Protein AF-0000000086476390 (afdb_homodimer)

Foldseek 3Di:
DDDPPPPPPVPPPPPPPPVPVVCVVVPPDPPVCQLVVLCVVPPPDDPLQDCDDPRPHGDAFPCVVPPCPDLAADADDPRAGEAEEAEDPPDDPLLVVQLVVLQVVCVVVDSYHYDYGRNDFWHEYEDADDDFAFAAGTPTGYGYTHDHPVNCVVGSVSSNVRVNRHRHDDDPVCVVVCVVPDPPVPVVVPPDD/DDDPPPPPPVPPPPPPPPVPVVCPVVPPDPCVCQLVVLCVVPPVDDPQQDCDDPRPHGDAFPCVVPPCPDLAADADDPRAGEAEEAEDPPDDPLLVVQLVVLQVVCVVVDSYHYDYGRNDFWHEYEDADDDFAFAAGTPTGYGYTHDHPVNCVVGSVSSNVRVNRHRHDDDPVCVVVCCVPDPPPPVVVPPDD

Radius of gyration: 22.82 Å; Cα contacts (8 Å, |Δi|>4): 599; chains: 2; bounding box: 50×93×53 Å

Structure (mmCIF, N/CA/C/O backbone):
data_AF-0000000086476390-model_v1
#
loop_
_entity.id
_entity.type
_entity.pdbx_description
1 polymer Metalloendopeptidase
#
loop_
_atom_site.group_PDB
_atom_site.id
_atom_site.type_symbol
_atom_site.label_atom_id
_atom_site.label_alt_id
_atom_site.label_comp_id
_atom_site.label_asym_id
_atom_site.label_entity_id
_atom_site.label_seq_id
_atom_site.pdbx_PDB_ins_code
_atom_site.Cartn_x
_atom_site.Cartn_y
_atom_site.Cartn_z
_atom_site.occupancy
_atom_site.B_iso_or_equiv
_atom_site.auth_seq_id
_atom_site.auth_comp_id
_atom_site.auth_asym_id
_atom_site.auth_atom_id
_atom_site.pdbx_PDB_model_num
ATOM 1 N N . LEU A 1 1 ? 18.969 -47.625 5.781 1 25.28 1 LEU A N 1
ATOM 2 C CA . LEU A 1 1 ? 19.781 -46.406 5.645 1 25.28 1 LEU A CA 1
ATOM 3 C C . LEU A 1 1 ? 19.562 -45.75 4.285 1 25.28 1 LEU A C 1
ATOM 5 O O . LEU A 1 1 ? 20.438 -45.062 3.779 1 25.28 1 LEU A O 1
ATOM 9 N N . GLY A 1 2 ? 18.406 -45.844 3.658 1 29.36 2 GLY A N 1
ATOM 10 C CA . GLY A 1 2 ? 17.922 -45.719 2.295 1 29.36 2 GLY A CA 1
ATOM 11 C C . GLY A 1 2 ? 18.047 -44.281 1.771 1 29.36 2 GLY A C 1
ATOM 12 O O . GLY A 1 2 ? 17.828 -43.312 2.51 1 29.36 2 GLY A O 1
ATOM 13 N N . ALA A 1 3 ? 18.953 -44.062 0.771 1 35.31 3 ALA A N 1
ATOM 14 C CA . ALA A 1 3 ? 19.375 -42.844 0.13 1 35.31 3 ALA A CA 1
ATOM 15 C C . ALA A 1 3 ? 18.188 -42.062 -0.406 1 35.31 3 ALA A C 1
ATOM 17 O O . ALA A 1 3 ? 17.328 -42.625 -1.096 1 35.31 3 ALA A O 1
ATOM 18 N N . PRO A 1 4 ? 17.734 -40.969 0.245 1 30.58 4 PRO A N 1
ATOM 19 C CA . PRO A 1 4 ? 16.516 -40.25 -0.177 1 30.58 4 PRO A CA 1
ATOM 20 C C . PRO A 1 4 ? 16.562 -39.812 -1.634 1 30.58 4 PRO A C 1
ATOM 22 O O . PRO A 1 4 ? 17.656 -39.594 -2.18 1 30.58 4 PRO A O 1
ATOM 25 N N . SER A 1 5 ? 15.789 -40.406 -2.57 1 27.81 5 SER A N 1
ATOM 26 C CA . SER A 1 5 ? 15.656 -40.156 -4 1 27.81 5 SER A CA 1
ATOM 27 C C . SER A 1 5 ? 15.516 -38.656 -4.293 1 27.81 5 SER A C 1
ATOM 29 O O . SER A 1 5 ? 14.641 -38 -3.738 1 27.81 5 SER A O 1
ATOM 31 N N . SER A 1 6 ? 16.609 -38.031 -4.609 1 29.83 6 SER A N 1
ATOM 32 C CA . SER A 1 6 ? 16.766 -36.656 -5.109 1 29.83 6 SER A CA 1
ATOM 33 C C . SER A 1 6 ? 15.812 -36.375 -6.258 1 29.83 6 SER A C 1
ATOM 35 O O . SER A 1 6 ? 15.859 -37.031 -7.293 1 29.83 6 SER A O 1
ATOM 37 N N . PHE A 1 7 ? 14.555 -36.188 -5.977 1 26.45 7 PHE A N 1
ATOM 38 C CA . PHE A 1 7 ? 13.688 -35.781 -7.078 1 26.45 7 PHE A CA 1
ATOM 39 C C . PHE A 1 7 ? 14.359 -34.688 -7.914 1 26.45 7 PHE A C 1
ATOM 41 O O . PHE A 1 7 ? 14.609 -33.594 -7.426 1 26.45 7 PHE A O 1
ATOM 48 N N . LYS A 1 8 ? 15.297 -35.062 -8.734 1 32.28 8 LYS A N 1
ATOM 49 C CA . LYS A 1 8 ? 15.898 -34.25 -9.773 1 32.28 8 LYS A CA 1
ATOM 50 C C . LYS A 1 8 ? 14.828 -33.469 -10.547 1 32.28 8 LYS A C 1
ATOM 52 O O . LYS A 1 8 ? 13.945 -34.062 -11.156 1 32.28 8 LYS A O 1
ATOM 57 N N . CYS A 1 9 ? 14.359 -32.344 -9.945 1 34.03 9 CYS A N 1
ATOM 58 C CA . CYS A 1 9 ? 13.617 -31.453 -10.812 1 34.03 9 CYS A CA 1
ATOM 59 C C . CYS A 1 9 ? 14.273 -31.344 -12.188 1 34.03 9 CYS A C 1
ATOM 61 O O . CYS A 1 9 ? 15.258 -30.625 -12.359 1 34.03 9 CYS A O 1
ATOM 63 N N . SER A 1 10 ? 14.547 -32.438 -12.766 1 30.95 10 SER A N 1
ATOM 64 C CA . SER A 1 10 ? 15.203 -32.469 -14.07 1 30.95 10 SER A CA 1
ATOM 65 C C . SER A 1 10 ? 14.578 -31.484 -15.039 1 30.95 10 SER A C 1
ATOM 67 O O . SER A 1 10 ? 15.047 -31.344 -16.172 1 30.95 10 SER A O 1
ATOM 69 N N . GLY A 1 11 ? 13.195 -31.484 -15.125 1 33.47 11 GLY A N 1
ATOM 70 C CA . GLY A 1 11 ? 12.656 -30.859 -16.328 1 33.47 11 GLY A CA 1
ATOM 71 C C . GLY A 1 11 ? 13.109 -29.422 -16.484 1 33.47 11 GLY A C 1
ATOM 72 O O . GLY A 1 11 ? 13.367 -28.719 -15.5 1 33.47 11 GLY A O 1
ATOM 73 N N . ALA A 1 12 ? 13.703 -29.094 -17.578 1 36.41 12 ALA A N 1
ATOM 74 C CA . ALA A 1 12 ? 14.086 -27.766 -18.062 1 36.41 12 ALA A CA 1
ATOM 75 C C . ALA A 1 12 ? 13.023 -26.734 -17.719 1 36.41 12 ALA A C 1
ATOM 77 O O . ALA A 1 12 ? 11.875 -26.828 -18.188 1 36.41 12 ALA A O 1
ATOM 78 N N . CYS A 1 13 ? 12.891 -26.344 -16.562 1 39.97 13 CYS A N 1
ATOM 79 C CA . CYS A 1 13 ? 12.031 -25.203 -16.281 1 39.97 13 CYS A CA 1
ATOM 80 C C . CYS A 1 13 ? 12.18 -24.125 -17.344 1 39.97 13 CYS A C 1
ATOM 82 O O . CYS A 1 13 ? 13.172 -23.406 -17.375 1 39.97 13 CYS A O 1
ATOM 84 N N . SER A 1 14 ? 11.945 -24.5 -18.641 1 35.06 14 SER A N 1
ATOM 85 C CA . SER A 1 14 ? 11.898 -23.469 -19.688 1 35.06 14 SER A CA 1
ATOM 86 C C . SER A 1 14 ? 11.305 -22.172 -19.156 1 35.06 14 SER A C 1
ATOM 88 O O . SER A 1 14 ? 10.312 -22.203 -18.422 1 35.06 14 SER A O 1
ATOM 90 N N . THR A 1 15 ? 12.055 -21.234 -18.984 1 39.41 15 THR A N 1
ATOM 91 C CA . THR A 1 15 ? 11.688 -19.859 -18.641 1 39.41 15 THR A CA 1
ATOM 92 C C . THR A 1 15 ? 10.359 -19.484 -19.297 1 39.41 15 THR A C 1
ATOM 94 O O . THR A 1 15 ? 9.898 -18.344 -19.156 1 39.41 15 THR A O 1
ATOM 97 N N . SER A 1 16 ? 10.023 -20.234 -20.422 1 34.53 16 SER A N 1
ATOM 98 C CA . SER A 1 16 ? 8.758 -19.906 -21.062 1 34.53 16 SER A CA 1
ATOM 99 C C . SER A 1 16 ? 7.57 -20.281 -20.188 1 34.53 16 SER A C 1
ATOM 101 O O . SER A 1 16 ? 7.496 -21.422 -19.688 1 34.53 16 SER A O 1
ATOM 103 N N . VAL A 1 17 ? 7.043 -19.453 -19.406 1 38.12 17 VAL A N 1
ATOM 104 C CA . VAL A 1 17 ? 5.691 -19.781 -18.984 1 38.12 17 VAL A CA 1
ATOM 105 C C . VAL A 1 17 ? 5.07 -20.766 -19.969 1 38.12 17 VAL A C 1
ATOM 107 O O . VAL A 1 17 ? 5.199 -20.609 -21.188 1 38.12 17 VAL A O 1
ATOM 110 N N . PRO A 1 18 ? 5.098 -22.094 -19.781 1 36.12 18 PRO A N 1
ATOM 111 C CA . PRO A 1 18 ? 4.5 -22.969 -20.781 1 36.12 18 PRO A CA 1
ATOM 112 C C . PRO A 1 18 ? 3.406 -22.297 -21.594 1 36.12 18 PRO A C 1
ATOM 114 O O . PRO A 1 18 ? 2.586 -21.562 -21.047 1 36.12 18 PRO A O 1
ATOM 117 N N . GLU A 1 19 ? 3.521 -22.141 -22.891 1 36 19 GLU A N 1
ATOM 118 C CA . GLU A 1 19 ? 2.555 -21.75 -23.906 1 36 19 GLU A CA 1
ATOM 119 C C . GLU A 1 19 ? 1.2 -22.406 -23.656 1 36 19 GLU A C 1
ATOM 121 O O . GLU A 1 19 ? 0.16 -21.859 -24.031 1 36 19 GLU A O 1
ATOM 126 N N . ASP A 1 20 ? 1.116 -23.703 -23.344 1 35.75 20 ASP A N 1
ATOM 127 C CA . ASP A 1 20 ? -0.109 -24.5 -23.391 1 35.75 20 ASP A CA 1
ATOM 128 C C . ASP A 1 20 ? -0.951 -24.281 -22.141 1 35.75 20 ASP A C 1
ATOM 130 O O . ASP A 1 20 ? -1.966 -24.953 -21.938 1 35.75 20 ASP A O 1
ATOM 134 N N . LEU A 1 21 ? -0.498 -24.109 -20.938 1 38.31 21 LEU A N 1
ATOM 135 C CA . LEU A 1 21 ? -1.474 -23.516 -20.016 1 38.31 21 LEU A CA 1
ATOM 136 C C . LEU A 1 21 ? -2.104 -22.266 -20.609 1 38.31 21 LEU A C 1
ATOM 138 O O . LEU A 1 21 ? -1.419 -21.266 -20.828 1 38.31 21 LEU A O 1
ATOM 142 N N . SER A 1 22 ? -2.873 -22.344 -21.625 1 38.38 22 SER A N 1
ATOM 143 C CA . SER A 1 22 ? -3.477 -21.25 -22.375 1 38.38 22 SER A CA 1
ATOM 144 C C . SER A 1 22 ? -3.777 -20.062 -21.469 1 38.38 22 SER A C 1
ATOM 146 O O . SER A 1 22 ? -4.703 -20.109 -20.656 1 38.38 22 SER A O 1
ATOM 148 N N . LEU A 1 23 ? -2.854 -19.547 -20.75 1 42.22 23 LEU A N 1
ATOM 149 C CA . LEU A 1 23 ? -2.939 -18.188 -20.219 1 42.22 23 LEU A CA 1
ATOM 150 C C . LEU A 1 23 ? -4.07 -17.406 -20.875 1 42.22 23 LEU A C 1
ATOM 152 O O . LEU A 1 23 ? -4.508 -16.375 -20.359 1 42.22 23 LEU A O 1
ATOM 156 N N . GLU A 1 24 ? -4.305 -17.734 -22.141 1 42.91 24 GLU A N 1
ATOM 157 C CA . GLU A 1 24 ? -5.52 -17.281 -22.797 1 42.91 24 GLU A CA 1
ATOM 158 C C . GLU A 1 24 ? -6.762 -17.672 -22 1 42.91 24 GLU A C 1
ATOM 160 O O . GLU A 1 24 ? -7.727 -16.906 -21.938 1 42.91 24 GLU A O 1
ATOM 165 N N . GLU A 1 25 ? -6.809 -18.875 -21.578 1 43.16 25 GLU A N 1
ATOM 166 C CA . GLU A 1 25 ? -8.008 -19.297 -20.875 1 43.16 25 GLU A CA 1
ATOM 167 C C . GLU A 1 25 ? -8.055 -18.703 -19.469 1 43.16 25 GLU A C 1
ATO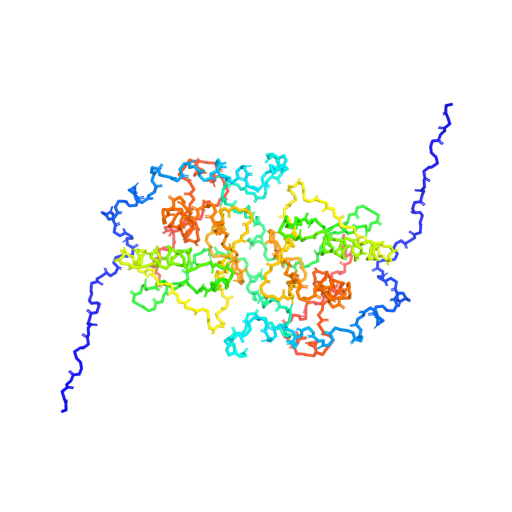M 169 O O . GLU A 1 25 ? -9.141 -18.391 -18.953 1 43.16 25 GLU A O 1
ATOM 174 N N . ILE A 1 26 ? -6.984 -18.672 -18.75 1 42.81 26 ILE A N 1
ATOM 175 C CA . ILE A 1 26 ? -7.012 -17.938 -17.5 1 42.81 26 ILE A CA 1
ATOM 176 C C . ILE A 1 26 ? -7.281 -16.453 -17.781 1 42.81 26 ILE A C 1
ATOM 178 O O . ILE A 1 26 ? -7.879 -15.758 -16.953 1 42.81 26 ILE A O 1
ATOM 182 N N . GLN A 1 27 ? -6.66 -15.844 -18.828 1 44.28 27 GLN A N 1
ATOM 183 C CA . GLN A 1 27 ? -6.703 -14.414 -19.125 1 44.28 27 GLN A CA 1
ATOM 184 C C . GLN A 1 27 ? -8.141 -13.938 -19.328 1 44.28 27 GLN A C 1
ATOM 186 O O . GLN A 1 27 ? -8.5 -12.836 -18.906 1 44.28 27 GLN A O 1
ATOM 191 N N . VAL A 1 28 ? -8.789 -14.453 -20.547 1 40.19 28 VAL A N 1
ATOM 192 C CA . VAL A 1 28 ? -9.727 -13.711 -21.391 1 40.19 28 VAL A CA 1
ATOM 193 C C . VAL A 1 28 ? -11.039 -13.516 -20.641 1 40.19 28 VAL A C 1
ATOM 195 O O . VAL A 1 28 ? -11.609 -12.422 -20.656 1 40.19 28 VAL A O 1
ATOM 198 N N . SER A 1 29 ? -11.68 -14.617 -20.359 1 44.62 29 SER A N 1
ATOM 199 C CA . SER A 1 29 ? -13.125 -14.398 -20.312 1 44.62 29 SER A CA 1
ATOM 200 C C . SER A 1 29 ? -13.516 -13.555 -19.109 1 44.62 29 SER A C 1
ATOM 202 O O . SER A 1 29 ? -14.383 -12.688 -19.203 1 44.62 29 SER A O 1
ATOM 204 N N . GLN A 1 30 ? -13.055 -13.773 -17.906 1 48.41 30 GLN A N 1
ATOM 205 C CA . GLN A 1 30 ? -13.656 -13.25 -16.672 1 48.41 30 GLN A CA 1
ATOM 206 C C . GLN A 1 30 ? -12.992 -11.938 -16.266 1 48.41 30 GLN A C 1
ATOM 208 O O . GLN A 1 30 ? -13.492 -11.242 -15.375 1 48.41 30 GLN A O 1
ATOM 213 N N . ASP A 1 31 ? -11.898 -11.586 -16.938 1 55.62 31 ASP A N 1
ATOM 214 C CA . ASP A 1 31 ? -11.047 -10.461 -16.531 1 55.62 31 ASP A CA 1
ATOM 215 C C . ASP A 1 31 ? -11.656 -9.133 -16.969 1 55.62 31 ASP A C 1
ATOM 217 O O . ASP A 1 31 ? -11.352 -8.086 -16.406 1 55.62 31 ASP A O 1
ATOM 221 N N . LYS A 1 32 ? -12.508 -9.211 -18.047 1 57.72 32 LYS A N 1
ATOM 222 C CA . LYS A 1 32 ? -13.023 -7.973 -18.625 1 57.72 32 LYS A CA 1
ATOM 223 C C . LYS A 1 32 ? -13.875 -7.203 -17.625 1 57.72 32 LYS A C 1
ATOM 225 O O . LYS A 1 32 ? -14.055 -5.992 -17.75 1 57.72 32 LYS A O 1
ATOM 230 N N . ASP A 1 33 ? -14.141 -7.82 -16.438 1 81.12 33 ASP A N 1
ATOM 231 C CA . ASP A 1 33 ? -15.117 -7.184 -15.555 1 81.12 33 ASP A CA 1
ATOM 232 C C . ASP A 1 33 ? -14.438 -6.473 -14.391 1 81.12 33 ASP A C 1
ATOM 234 O O . ASP A 1 33 ? -15.086 -5.742 -13.641 1 81.12 33 ASP A O 1
ATOM 238 N N . ILE A 1 34 ? -13.133 -6.523 -14.492 1 85.44 34 ILE A N 1
ATOM 239 C CA . ILE A 1 34 ? -12.5 -5.988 -13.297 1 85.44 34 ILE A CA 1
ATOM 240 C C . ILE A 1 34 ? -12.586 -4.461 -13.305 1 85.44 34 ILE A C 1
ATOM 242 O O . ILE A 1 34 ? -12.953 -3.852 -12.297 1 85.44 34 ILE A O 1
ATOM 246 N N . PRO A 1 35 ? -12.305 -3.896 -14.492 1 80.19 35 PRO A N 1
ATOM 247 C CA . PRO A 1 35 ? -12.469 -2.441 -14.508 1 80.19 35 PRO A CA 1
ATOM 248 C C . PRO A 1 35 ? -13.891 -2.008 -14.156 1 80.19 35 PRO A C 1
ATOM 250 O O . PRO A 1 35 ? -14.086 -1.018 -13.445 1 80.19 35 PRO A O 1
ATOM 253 N N . ALA A 1 36 ? -14.82 -2.725 -14.602 1 82.38 36 ALA A N 1
ATOM 254 C CA . ALA A 1 36 ? -16.219 -2.41 -14.273 1 82.38 36 ALA A CA 1
ATOM 255 C C . ALA A 1 36 ? -16.484 -2.59 -12.781 1 82.38 36 ALA A C 1
ATOM 257 O O . ALA A 1 36 ? -17.156 -1.768 -12.164 1 82.38 36 ALA A O 1
ATOM 258 N N . ILE A 1 37 ? -15.992 -3.58 -12.211 1 83.19 37 ILE A N 1
ATOM 259 C CA . ILE A 1 37 ? -16.141 -3.826 -10.781 1 83.19 37 ILE A CA 1
ATOM 260 C C . ILE A 1 37 ? -15.484 -2.693 -9.992 1 83.19 37 ILE A C 1
ATOM 262 O O . ILE A 1 37 ? -16.078 -2.154 -9.055 1 83.19 37 ILE A O 1
ATOM 266 N N . ASN A 1 38 ? -14.234 -2.406 -10.391 1 87.06 38 ASN A N 1
ATOM 267 C CA . ASN A 1 38 ? -13.5 -1.361 -9.68 1 87.06 38 ASN A CA 1
ATOM 268 C C . ASN A 1 38 ? -14.188 -0.006 -9.812 1 87.06 38 ASN A C 1
ATOM 270 O O . ASN A 1 38 ? -14.141 0.813 -8.898 1 87.06 38 ASN A O 1
ATOM 274 N N . GLN A 1 39 ? -14.773 0.234 -10.992 1 79.75 39 GLN A N 1
ATOM 275 C CA . GLN A 1 39 ? -15.508 1.48 -11.18 1 79.75 39 GLN A CA 1
ATOM 276 C C . GLN A 1 39 ? -16.609 1.632 -10.133 1 79.75 39 GLN A C 1
ATOM 278 O O . GLN A 1 39 ? -16.859 2.734 -9.641 1 79.75 39 GLN A O 1
ATOM 283 N N . GLY A 1 40 ? -17.25 0.612 -9.742 1 77.31 40 GLY A N 1
ATOM 284 C CA . GLY A 1 40 ? -18.297 0.635 -8.742 1 77.31 40 GLY A CA 1
ATOM 285 C C . GLY A 1 40 ? -17.766 0.725 -7.324 1 77.31 40 GLY A C 1
ATOM 286 O O . GLY A 1 40 ? -18.453 1.24 -6.434 1 77.31 40 GLY A O 1
ATOM 287 N N . LEU A 1 41 ? -16.594 0.244 -7.133 1 76.5 41 LEU A N 1
ATOM 288 C CA . LEU A 1 41 ? -16.094 0.101 -5.773 1 76.5 41 LEU A CA 1
ATOM 289 C C . LEU A 1 41 ? -15.188 1.266 -5.402 1 76.5 41 LEU A C 1
ATOM 291 O O . LEU A 1 41 ? -15.094 1.645 -4.234 1 76.5 41 LEU A O 1
ATOM 295 N N . ILE A 1 42 ? -14.305 1.69 -6.293 1 74.12 42 ILE A N 1
ATOM 296 C CA . ILE A 1 42 ? -13.281 2.688 -6 1 74.12 42 ILE A CA 1
ATOM 297 C C . ILE A 1 42 ? -13.789 4.074 -6.383 1 74.12 42 ILE A C 1
ATOM 299 O O . ILE A 1 42 ? -13.516 5.059 -5.691 1 74.12 42 ILE A O 1
ATOM 303 N N . SER A 1 43 ? -14.219 4.383 -7.746 1 59.16 43 SER A N 1
ATOM 304 C CA . SER A 1 43 ? -14.422 5.68 -8.391 1 59.16 43 SER A CA 1
ATOM 305 C C . SER A 1 43 ? -15.617 6.41 -7.793 1 59.16 43 SER A C 1
ATOM 307 O O . SER A 1 43 ? -16.766 6.172 -8.195 1 59.16 43 SER A O 1
ATOM 309 N N . GLU A 1 44 ? -16 6.238 -6.531 1 50.41 44 GLU A N 1
ATOM 310 C CA . GLU A 1 44 ? -17 7.297 -6.566 1 50.41 44 GLU A CA 1
ATOM 311 C C . GLU A 1 44 ? -16.5 8.508 -7.34 1 50.41 44 GLU A C 1
ATOM 313 O O . GLU A 1 44 ? -17.281 9.352 -7.777 1 50.41 44 GLU A O 1
ATOM 318 N N . GLU A 1 45 ? -15.102 8.812 -7.238 1 44.19 45 GLU A N 1
ATOM 319 C CA . GLU A 1 45 ? -14.742 10.102 -7.824 1 44.19 45 GLU A CA 1
ATOM 320 C C . GLU A 1 45 ? -14.375 9.953 -9.297 1 44.19 45 GLU A C 1
ATOM 322 O O . GLU A 1 45 ? -14.062 8.852 -9.758 1 44.19 45 GLU A O 1
ATOM 327 N N . THR A 1 46 ? -14.25 10.938 -10.156 1 45.31 46 THR A N 1
ATOM 328 C CA . THR A 1 46 ? -14.133 11.133 -11.602 1 45.31 46 THR A CA 1
ATOM 329 C C . THR A 1 46 ? -13.008 10.266 -12.172 1 45.31 46 THR A C 1
ATOM 331 O O . THR A 1 46 ? -11.992 10.047 -11.516 1 45.31 46 THR A O 1
ATOM 334 N N . PRO A 1 47 ? -13.32 9.5 -13.359 1 47.03 47 PRO A N 1
ATOM 335 C CA . PRO A 1 47 ? -12.43 8.672 -14.18 1 47.03 47 PRO A CA 1
ATOM 336 C C . PRO A 1 47 ? -11.008 9.227 -14.25 1 47.03 47 PRO A C 1
ATOM 338 O O . PRO A 1 47 ? -10.039 8.469 -14.148 1 47.03 47 PRO A O 1
ATOM 341 N N . GLU A 1 48 ? -10.812 10.539 -14.547 1 50.09 48 GLU A N 1
ATOM 342 C CA . GLU A 1 48 ? -9.523 11.188 -14.781 1 50.09 48 GLU A CA 1
ATOM 343 C C . GLU A 1 48 ? -8.664 11.18 -13.516 1 50.09 48 GLU A C 1
ATOM 345 O O . GLU A 1 48 ? -7.438 11.234 -13.594 1 50.09 48 GLU A O 1
ATOM 350 N N . GLY A 1 49 ? -9.32 10.82 -12.445 1 59 49 GLY A N 1
ATOM 351 C CA . GLY A 1 49 ? -8.609 10.922 -11.172 1 59 49 GLY A CA 1
ATOM 352 C C . GLY A 1 49 ? -8.336 9.578 -10.539 1 59 49 GLY A C 1
ATOM 353 O O . GLY A 1 49 ? -8.023 9.5 -9.344 1 59 49 GLY A O 1
ATOM 354 N N . SER A 1 50 ? -8.414 8.625 -11.438 1 73.94 50 SER A N 1
ATOM 355 C CA . SER A 1 50 ? -8.211 7.293 -10.891 1 73.94 50 SER A CA 1
ATOM 356 C C . SER A 1 50 ? -6.723 6.992 -10.703 1 73.94 50 SER A C 1
ATOM 358 O O . SER A 1 50 ? -5.898 7.391 -11.531 1 73.94 50 SER A O 1
ATOM 360 N N . PHE A 1 51 ? -6.434 6.504 -9.617 1 78.94 51 PHE A N 1
ATOM 361 C CA . PHE A 1 51 ? -5.062 6.07 -9.398 1 78.94 51 PHE A CA 1
ATOM 362 C C . PHE A 1 51 ? -4.777 4.777 -10.156 1 78.94 51 PHE A C 1
ATOM 364 O O . PHE A 1 51 ? -3.646 4.285 -10.148 1 78.94 51 PHE A O 1
ATOM 371 N N . LEU A 1 52 ? -5.789 4.336 -10.805 1 84.06 52 LEU A N 1
ATOM 372 C CA . LEU A 1 52 ? -5.617 3.113 -11.578 1 84.06 52 LEU A CA 1
ATOM 373 C C . LEU A 1 52 ? -5.512 3.426 -13.07 1 84.06 52 LEU A C 1
ATOM 375 O O . LEU A 1 52 ? -6.258 4.262 -13.586 1 84.06 52 LEU A O 1
ATOM 379 N N . VAL A 1 53 ? -4.551 2.812 -13.703 1 82.5 53 VAL A N 1
ATOM 380 C CA . VAL A 1 53 ? -4.488 2.762 -15.164 1 82.5 53 VAL A CA 1
ATOM 381 C C . VAL A 1 53 ? -5.059 1.436 -15.656 1 82.5 53 VAL A C 1
ATOM 383 O O . VAL A 1 53 ? -4.949 0.412 -14.977 1 82.5 53 VAL A O 1
ATOM 386 N N . GLU A 1 54 ? -5.785 1.482 -16.781 1 81.75 54 GLU A N 1
ATOM 387 C CA . GLU A 1 54 ? -6.418 0.308 -17.375 1 81.75 54 GLU A CA 1
ATOM 388 C C . GLU A 1 54 ? -7.422 -0.323 -16.406 1 81.75 54 GLU A C 1
ATOM 390 O O . GLU A 1 54 ? -7.734 -1.511 -16.516 1 81.75 54 GLU A O 1
ATOM 395 N N . GLY A 1 55 ? -7.746 0.315 -15.414 1 83.94 55 GLY A N 1
ATOM 396 C CA . GLY A 1 55 ? -8.852 -0.055 -14.555 1 83.94 55 GLY A CA 1
ATOM 397 C C . GLY A 1 55 ? -8.43 -0.871 -13.344 1 83.94 55 GLY A C 1
ATOM 398 O O . GLY A 1 55 ? -9.18 -1 -12.375 1 83.94 55 GLY A O 1
ATOM 399 N N . ASP A 1 56 ? -7.18 -1.496 -13.398 1 88.94 56 ASP A N 1
ATOM 400 C CA . ASP A 1 56 ? -6.832 -2.328 -12.25 1 88.94 56 ASP A CA 1
ATOM 401 C C . ASP A 1 56 ? -5.324 -2.326 -12.008 1 88.94 56 ASP A C 1
ATOM 403 O O . A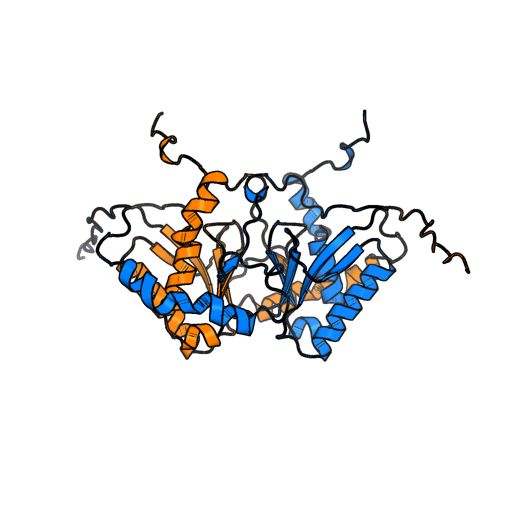SP A 1 56 ? -4.809 -3.166 -11.266 1 88.94 56 ASP A O 1
ATOM 407 N N . ILE A 1 57 ? -4.641 -1.42 -12.68 1 84.81 57 ILE A N 1
ATOM 408 C CA . ILE A 1 57 ? -3.199 -1.312 -12.492 1 84.81 57 ILE A CA 1
ATOM 409 C C . ILE A 1 57 ? -2.867 0.01 -11.797 1 84.81 57 ILE A C 1
ATOM 411 O O . ILE A 1 57 ? -3.312 1.074 -12.234 1 84.81 57 ILE A O 1
ATOM 415 N N . ILE A 1 58 ? -2.16 -0.118 -10.75 1 84.19 58 ILE A N 1
ATOM 416 C CA . ILE A 1 58 ? -1.716 1.104 -10.086 1 84.19 58 ILE A CA 1
ATOM 417 C C . ILE A 1 58 ? -0.779 1.878 -11.008 1 84.19 58 ILE A C 1
ATOM 419 O O . ILE A 1 58 ? 0.148 1.305 -11.586 1 84.19 58 ILE A O 1
ATOM 423 N N . ARG A 1 59 ? -1.058 3.119 -11.133 1 78.62 59 ARG A N 1
ATOM 424 C CA . ARG A 1 59 ? -0.241 3.961 -12 1 78.62 59 ARG A CA 1
ATOM 425 C C . ARG A 1 59 ? 1.221 3.941 -11.562 1 78.62 59 ARG A C 1
ATOM 427 O O . ARG A 1 59 ? 1.536 4.262 -10.414 1 78.62 59 ARG A O 1
ATOM 434 N N . PRO A 1 60 ? 2.068 3.434 -12.484 1 69.38 60 PRO A N 1
ATOM 435 C CA . PRO A 1 60 ? 3.49 3.432 -12.125 1 69.38 60 PRO A CA 1
ATOM 436 C C . PRO A 1 60 ? 4.078 4.836 -12.039 1 69.38 60 PRO A C 1
ATOM 438 O O . PRO A 1 60 ? 3.619 5.746 -12.734 1 69.38 60 PRO A O 1
ATOM 441 N N . SER A 1 61 ? 4.844 5.043 -10.953 1 61.97 61 SER A N 1
ATOM 442 C CA . SER A 1 61 ? 5.57 6.309 -10.945 1 61.97 61 SER A CA 1
ATOM 443 C C . SER A 1 61 ? 6.734 6.289 -11.93 1 61.97 61 SER A C 1
ATOM 445 O O . SER A 1 61 ? 7.5 5.324 -11.969 1 61.97 61 SER A O 1
ATOM 447 N N . PRO A 1 62 ? 6.59 7.062 -13.078 1 50.88 62 PRO A N 1
ATOM 448 C CA . PRO A 1 62 ? 7.699 7.074 -14.039 1 50.88 62 PRO A CA 1
ATOM 449 C C . PRO A 1 62 ? 9.062 7.16 -13.352 1 50.88 62 PRO A C 1
ATOM 451 O O . PRO A 1 62 ? 10.062 6.703 -13.914 1 50.88 62 PRO A O 1
ATOM 454 N N . PHE A 1 63 ? 9.117 7.887 -12.422 1 45.66 63 PHE A N 1
ATOM 455 C CA . PHE A 1 63 ? 10.406 8.18 -11.812 1 45.66 63 PHE A CA 1
ATOM 456 C C . PHE A 1 63 ? 10.945 6.953 -11.078 1 45.66 63 PHE A C 1
ATOM 458 O O . PHE A 1 63 ? 12.016 7.016 -10.461 1 45.66 63 PHE A O 1
ATOM 465 N N . ARG A 1 64 ? 10.133 5.895 -11.039 1 45.69 64 ARG A N 1
ATOM 466 C CA . ARG A 1 64 ? 10.82 4.766 -10.422 1 45.69 64 ARG A CA 1
ATOM 467 C C . ARG A 1 64 ? 12.203 4.566 -11.031 1 45.69 64 ARG A C 1
ATOM 469 O O . ARG A 1 64 ? 13.086 3.98 -10.398 1 45.69 64 ARG A O 1
ATOM 476 N N . LEU A 1 65 ? 12.242 4.852 -12.305 1 39.62 65 LEU A N 1
ATOM 477 C CA . LEU A 1 65 ? 13.562 4.801 -12.922 1 39.62 65 LEU A CA 1
ATOM 478 C C . LEU A 1 65 ? 14.5 5.824 -12.297 1 39.62 65 LEU A C 1
ATOM 480 O O . LEU A 1 65 ? 15.727 5.699 -12.398 1 39.62 65 LEU A O 1
ATOM 484 N N . LEU A 1 66 ? 13.914 6.957 -12.031 1 38.69 66 LEU A N 1
ATOM 485 C CA . LEU A 1 66 ? 14.852 7.934 -11.477 1 38.69 66 LEU A CA 1
ATOM 486 C C . LEU A 1 66 ? 14.922 7.812 -9.961 1 38.69 66 LEU A C 1
ATOM 488 O O . LEU A 1 66 ? 13.906 7.621 -9.297 1 38.69 66 LEU A O 1
ATOM 492 N N . SER A 1 67 ? 15.875 7.23 -9.461 1 42.97 67 SER A N 1
ATOM 493 C CA . SER A 1 67 ? 16.234 7.297 -8.047 1 42.97 67 SER A CA 1
ATOM 494 C C . SER A 1 67 ? 15.523 8.453 -7.352 1 42.97 67 SER A C 1
ATOM 496 O O . SER A 1 67 ? 15.602 9.602 -7.809 1 42.97 67 SER A O 1
ATOM 498 N N . VAL A 1 68 ? 14.297 8.242 -6.84 1 48.5 68 VAL A N 1
ATOM 499 C CA . VAL A 1 68 ? 13.883 9.352 -5.988 1 48.5 68 VAL A CA 1
ATOM 500 C C . VAL A 1 68 ? 15.109 9.969 -5.312 1 48.5 68 VAL A C 1
ATOM 502 O O . VAL A 1 68 ? 15.68 9.383 -4.391 1 48.5 68 VAL A O 1
ATOM 505 N N . THR A 1 69 ? 15.93 10.531 -6.016 1 52.19 69 THR A N 1
ATOM 506 C CA . THR A 1 69 ? 17.109 11.188 -5.465 1 52.19 69 THR A CA 1
ATOM 507 C C . THR A 1 69 ? 16.734 12.062 -4.273 1 52.19 69 THR A C 1
ATOM 509 O O . THR A 1 69 ? 17.547 12.266 -3.365 1 52.19 69 THR A O 1
ATOM 512 N N . ASN A 1 70 ? 15.383 12.531 -4.332 1 63.44 70 ASN A N 1
ATOM 513 C CA . ASN A 1 70 ? 14.938 13.383 -3.236 1 63.44 70 ASN A CA 1
ATOM 514 C C . ASN A 1 70 ? 13.617 12.906 -2.652 1 63.44 70 ASN A C 1
ATOM 516 O O . ASN A 1 70 ? 12.586 12.922 -3.332 1 63.44 70 ASN A O 1
ATOM 520 N N . ASN A 1 71 ? 13.648 12.289 -1.521 1 81.31 71 ASN A N 1
ATOM 521 C CA . ASN A 1 71 ? 12.461 11.727 -0.873 1 81.31 71 ASN A CA 1
ATOM 522 C C . ASN A 1 71 ? 11.633 12.812 -0.193 1 81.31 71 ASN A C 1
ATOM 524 O O . ASN A 1 71 ? 10.789 12.516 0.659 1 81.31 71 ASN A O 1
ATOM 528 N N . LYS A 1 72 ? 11.867 14.062 -0.617 1 87.38 72 LYS A N 1
ATOM 529 C CA . LYS A 1 72 ? 11.055 15.156 -0.075 1 87.38 72 LYS A CA 1
ATOM 530 C C . LYS A 1 72 ? 9.859 15.445 -0.97 1 87.38 72 LYS A C 1
ATOM 532 O O . LYS A 1 72 ? 9.945 15.344 -2.195 1 87.38 72 LYS A O 1
ATOM 537 N N . TRP A 1 73 ? 8.805 15.734 -0.419 1 92.38 73 TRP A N 1
ATOM 538 C CA . TRP A 1 73 ? 7.645 16.219 -1.154 1 92.38 73 TRP A CA 1
ATOM 539 C C . TRP A 1 73 ? 7.926 17.594 -1.763 1 92.38 73 TRP A C 1
ATOM 541 O O . TRP A 1 73 ? 8.555 18.438 -1.129 1 92.38 73 TRP A O 1
ATOM 551 N N . PRO A 1 74 ? 7.492 17.875 -2.918 1 90.19 74 PRO A N 1
ATOM 552 C CA . PRO A 1 74 ? 7.82 19.125 -3.59 1 90.19 74 PRO A CA 1
ATOM 553 C C . PRO A 1 74 ? 7.156 20.344 -2.932 1 90.19 74 PRO A C 1
ATOM 555 O O . PRO A 1 74 ? 6.027 20.234 -2.445 1 90.19 74 PRO A O 1
ATOM 558 N N . LYS A 1 75 ? 7.922 21.406 -2.967 1 90.75 75 LYS A N 1
ATOM 559 C CA . LYS A 1 75 ? 7.414 22.688 -2.479 1 90.75 75 LYS A CA 1
ATOM 560 C C . LYS A 1 75 ? 6.812 23.5 -3.613 1 90.75 75 LYS A C 1
ATOM 562 O O . LYS A 1 75 ? 7.418 23.641 -4.68 1 90.75 75 LYS A O 1
ATOM 567 N N . GLY A 1 76 ? 5.559 23.891 -3.406 1 88.31 76 GLY A N 1
ATOM 568 C CA . GLY A 1 76 ? 4.895 24.719 -4.402 1 88.31 76 GLY A CA 1
ATOM 569 C C . GLY A 1 76 ? 5.191 26.188 -4.242 1 88.31 76 GLY A C 1
ATOM 570 O O . GLY A 1 76 ? 6.16 26.578 -3.58 1 88.31 76 GLY A O 1
ATOM 571 N N . VAL A 1 77 ? 4.297 26.844 -5 1 84.06 77 VAL A N 1
ATOM 572 C CA . VAL A 1 77 ? 4.395 28.312 -4.953 1 84.06 77 VAL A CA 1
ATOM 573 C C . VAL A 1 77 ? 4.164 28.797 -3.525 1 84.06 77 VAL A C 1
ATOM 575 O O . VAL A 1 77 ? 3.244 28.328 -2.846 1 84.06 77 VAL A O 1
ATOM 578 N N . GLY A 1 78 ? 5.023 29.781 -2.986 1 88.75 78 GLY A N 1
ATOM 579 C CA . GLY A 1 78 ? 4.855 30.359 -1.66 1 88.75 78 GLY A CA 1
ATOM 580 C C . GLY A 1 78 ? 5.406 29.469 -0.556 1 88.75 78 GLY A C 1
ATOM 581 O O . GLY A 1 78 ? 5.188 29.734 0.627 1 88.75 78 GLY A O 1
ATOM 582 N N . GLY A 1 79 ? 5.898 28.266 -0.983 1 91.44 79 GLY A N 1
ATOM 583 C CA . GLY A 1 79 ? 6.539 27.406 0.009 1 91.44 79 GLY A CA 1
ATOM 584 C C . GLY A 1 79 ? 5.609 26.359 0.579 1 91.44 79 GLY A C 1
ATOM 585 O O . GLY A 1 79 ? 5.973 25.656 1.521 1 91.44 79 GLY A O 1
ATOM 586 N N . ILE A 1 80 ? 4.453 26.281 0.006 1 93.56 80 ILE A N 1
ATOM 587 C CA . ILE A 1 80 ? 3.459 25.328 0.489 1 93.56 80 ILE A CA 1
ATOM 588 C C . ILE A 1 80 ? 3.795 23.922 -0.027 1 93.56 80 ILE A C 1
ATOM 590 O O . ILE A 1 80 ? 4.156 23.75 -1.194 1 93.56 80 ILE A O 1
ATOM 594 N N . VAL A 1 81 ? 3.756 22.969 0.883 1 95.12 81 VAL A N 1
ATOM 595 C CA . VAL A 1 81 ? 3.949 21.562 0.53 1 95.12 81 VAL A CA 1
ATOM 596 C C . VAL A 1 81 ? 2.611 20.828 0.575 1 95.12 81 VAL A C 1
ATOM 598 O O . VAL A 1 81 ? 1.969 20.766 1.624 1 95.12 81 VAL A O 1
ATOM 601 N N . GLU A 1 82 ? 2.217 20.266 -0.554 1 96.38 82 GLU A N 1
ATOM 602 C CA . GLU A 1 82 ? 0.956 19.531 -0.634 1 96.38 82 GLU A CA 1
ATOM 603 C C . GLU A 1 82 ? 1.187 18.016 -0.556 1 96.38 82 GLU A C 1
ATOM 605 O O . GLU A 1 82 ? 2.066 17.484 -1.234 1 96.38 82 GLU A O 1
ATOM 610 N N . ILE A 1 83 ? 0.425 17.422 0.288 1 96.94 83 ILE A N 1
ATOM 611 C CA . ILE A 1 83 ? 0.405 15.969 0.382 1 96.94 83 ILE A CA 1
ATOM 612 C C . ILE A 1 83 ? -0.944 15.438 -0.099 1 96.94 83 ILE A C 1
ATOM 614 O O . ILE A 1 83 ? -1.927 15.453 0.646 1 96.94 83 ILE A O 1
ATOM 618 N N . PRO A 1 84 ? -1.01 14.984 -1.376 1 96.38 84 PRO A N 1
ATOM 619 C CA . PRO A 1 84 ? -2.258 14.367 -1.824 1 96.38 84 PRO A CA 1
ATOM 620 C C . PRO A 1 84 ? -2.57 13.07 -1.079 1 96.38 84 PRO A C 1
ATOM 622 O O . PRO A 1 84 ? -1.66 12.297 -0.772 1 96.38 84 PRO A O 1
ATOM 625 N N . PHE A 1 85 ? -3.922 12.906 -0.825 1 96.44 85 PHE A N 1
ATOM 626 C CA . PHE A 1 85 ? -4.266 11.703 -0.073 1 96.44 85 PHE A CA 1
ATOM 627 C C . PHE A 1 85 ? -5.586 11.117 -0.557 1 96.44 85 PHE A C 1
ATOM 629 O O . PHE A 1 85 ? -6.445 11.844 -1.062 1 96.44 85 PHE A O 1
ATOM 636 N N . LEU A 1 86 ? -5.672 9.805 -0.423 1 93.5 86 LEU A N 1
ATOM 637 C CA . LEU A 1 86 ? -6.926 9.055 -0.447 1 93.5 86 LEU A CA 1
ATOM 638 C C . LEU A 1 86 ? -7.246 8.492 0.932 1 93.5 86 LEU A C 1
ATOM 640 O O . LEU A 1 86 ? -6.379 7.91 1.589 1 93.5 86 LEU A O 1
ATOM 644 N N . LEU A 1 87 ? -8.43 8.773 1.329 1 95.06 87 LEU A N 1
ATOM 645 C CA . LEU A 1 87 ? -8.883 8.242 2.607 1 95.06 87 LEU A CA 1
ATOM 646 C C . LEU A 1 87 ? -9.867 7.098 2.398 1 95.06 87 LEU A C 1
ATOM 648 O O . LEU A 1 87 ? -10.898 7.27 1.741 1 95.06 87 LEU A O 1
ATOM 652 N N . SER A 1 88 ? -9.523 5.949 2.963 1 93 88 SER A N 1
ATOM 653 C CA . SER A 1 88 ? -10.328 4.75 2.752 1 93 88 SER A CA 1
ATOM 654 C C . SER A 1 88 ? -11.742 4.93 3.289 1 93 88 SER A C 1
ATOM 656 O O . SER A 1 88 ? -11.93 5.488 4.371 1 93 88 SER A O 1
ATOM 658 N N . SER A 1 89 ? -12.711 4.398 2.617 1 90.62 89 SER A N 1
ATOM 659 C CA . SER A 1 89 ? -14.109 4.449 3.043 1 90.62 89 SER A CA 1
ATOM 660 C C . SER A 1 89 ? -14.383 3.438 4.152 1 90.62 89 SER A C 1
ATOM 662 O O . SER A 1 89 ? -15.461 3.441 4.75 1 90.62 89 SER A O 1
ATOM 664 N N . LYS A 1 90 ? -13.414 2.666 4.457 1 89.75 90 LYS A N 1
ATOM 665 C CA . LYS A 1 90 ? -13.594 1.634 5.473 1 89.75 90 LYS A CA 1
ATOM 666 C C . LYS A 1 90 ? -13.539 2.23 6.875 1 89.75 90 LYS A C 1
ATOM 668 O O . LYS A 1 90 ? -13.914 1.57 7.852 1 89.75 90 LYS A O 1
ATOM 673 N N . TYR A 1 91 ? -13.086 3.422 6.973 1 94.31 91 TYR A N 1
ATOM 674 C CA . TYR A 1 91 ? -13.078 4.078 8.273 1 94.31 91 TYR A CA 1
ATOM 675 C C . TYR A 1 91 ? -14.484 4.461 8.703 1 94.31 91 TYR A C 1
ATOM 677 O O . TYR A 1 91 ? -15.281 4.953 7.895 1 94.31 91 TYR A O 1
ATOM 685 N N . ASP A 1 92 ? -14.766 4.207 10.047 1 95.75 92 ASP A N 1
ATOM 686 C CA . ASP A 1 92 ? -16.016 4.734 10.594 1 95.75 92 ASP A CA 1
ATOM 687 C C . ASP A 1 92 ? -15.906 6.238 10.844 1 95.75 92 ASP A C 1
ATOM 689 O O . ASP A 1 92 ? -14.82 6.816 10.734 1 95.75 92 ASP A O 1
ATOM 693 N N . GLU A 1 93 ? -17.016 6.859 11.125 1 96.94 93 GLU A N 1
ATOM 694 C CA . GLU A 1 93 ? -17.078 8.312 11.234 1 96.94 93 GLU A CA 1
ATOM 695 C C . GLU A 1 93 ? -16.156 8.828 12.336 1 96.94 93 GLU A C 1
ATOM 697 O O . GLU A 1 93 ? -15.43 9.797 12.133 1 96.94 93 GLU A O 1
ATOM 702 N N . PRO A 1 94 ? -16.141 8.18 13.531 1 96.88 94 PRO A N 1
ATOM 703 C CA . PRO A 1 94 ? -15.211 8.664 14.555 1 96.88 94 PRO A CA 1
ATOM 704 C C . PRO A 1 94 ? -13.75 8.57 14.117 1 96.88 94 PRO A C 1
ATOM 706 O O . PRO A 1 94 ? -12.969 9.492 14.359 1 96.88 94 PRO A O 1
ATOM 709 N N . SER A 1 95 ? -13.375 7.508 13.469 1 96.5 95 SER A N 1
ATOM 710 C CA . SER A 1 95 ? -12.008 7.344 12.984 1 96.5 95 SER A CA 1
ATOM 711 C C . SER A 1 95 ? -11.656 8.406 11.945 1 96.5 95 SER A C 1
ATOM 713 O O . SER A 1 95 ? -10.578 8.992 11.992 1 96.5 95 SER A O 1
ATOM 715 N N . ARG A 1 96 ? -12.57 8.617 11.047 1 97.06 96 ARG A N 1
ATOM 716 C CA . ARG A 1 96 ? -12.367 9.633 10.023 1 97.06 96 ARG A CA 1
ATOM 717 C C . ARG A 1 96 ? -12.164 11.008 10.648 1 97.06 96 ARG A C 1
ATOM 719 O O . ARG A 1 96 ? -11.281 11.758 10.234 1 97.06 96 ARG A O 1
ATOM 726 N N . LYS A 1 97 ? -12.93 11.289 11.586 1 97.38 97 LYS A N 1
ATOM 727 C CA . LYS A 1 97 ? -12.844 12.578 12.273 1 97.38 97 LYS A CA 1
ATOM 728 C C . LYS A 1 97 ? -11.469 12.773 12.906 1 97.38 97 LYS A C 1
ATOM 730 O O . LYS A 1 97 ? -10.883 13.852 12.797 1 97.38 97 LYS A O 1
ATOM 735 N N . VAL A 1 98 ? -10.992 11.742 13.555 1 96.94 98 VAL A N 1
ATOM 736 C CA . VAL A 1 98 ? -9.688 11.82 14.211 1 96.94 98 VAL A CA 1
ATOM 737 C C . VAL A 1 98 ? -8.609 12.125 13.172 1 96.94 98 VAL A C 1
ATOM 739 O O . VAL A 1 98 ? -7.723 12.945 13.414 1 96.94 98 VAL A O 1
ATOM 742 N N . ILE A 1 99 ? -8.648 11.508 12.016 1 97.56 99 ILE A N 1
ATOM 743 C CA . ILE A 1 99 ? -7.66 11.688 10.953 1 97.56 99 ILE A CA 1
ATOM 744 C C . ILE A 1 99 ? -7.734 13.109 10.406 1 97.56 99 ILE A C 1
ATOM 746 O O . ILE A 1 99 ? -6.711 13.781 10.273 1 97.56 99 ILE A O 1
ATOM 750 N N . LEU A 1 100 ? -8.93 13.578 10.156 1 97.5 100 LEU A N 1
ATOM 751 C CA . LEU A 1 100 ? -9.109 14.906 9.586 1 97.5 100 LEU A CA 1
ATOM 752 C C . LEU A 1 100 ? -8.727 15.992 10.586 1 97.5 100 LEU A C 1
ATOM 754 O O . LEU A 1 100 ? -8.203 17.047 10.203 1 97.5 100 LEU A O 1
ATOM 758 N N . GLU A 1 101 ? -8.961 15.773 11.797 1 96.56 101 GLU A N 1
ATOM 759 C CA . GLU A 1 101 ? -8.523 16.703 12.836 1 96.56 101 GLU A CA 1
ATOM 760 C C . GLU A 1 101 ? -7 16.781 12.891 1 96.56 101 GLU A C 1
ATOM 762 O O . GLU A 1 101 ? -6.441 17.859 13.102 1 96.56 101 GLU A O 1
ATOM 767 N N . ALA A 1 102 ? -6.402 15.68 12.773 1 95.19 102 ALA A N 1
ATOM 768 C CA . ALA A 1 102 ? -4.941 15.68 12.742 1 95.19 102 ALA A CA 1
ATOM 769 C C . ALA A 1 102 ? -4.414 16.484 11.562 1 95.19 102 ALA A C 1
ATOM 771 O O . ALA A 1 102 ? -3.43 17.219 11.688 1 95.19 102 ALA A O 1
ATOM 772 N N . PHE A 1 103 ? -5.059 16.312 10.375 1 96.75 103 PHE A N 1
ATOM 773 C CA . PHE A 1 103 ? -4.707 17.125 9.219 1 96.75 103 PHE A CA 1
ATOM 774 C C . PHE A 1 103 ? -4.777 18.609 9.562 1 96.75 103 PHE A C 1
ATOM 776 O O . PHE A 1 103 ? -3.836 19.359 9.289 1 96.75 103 PHE A O 1
ATOM 783 N N . ALA A 1 104 ? -5.848 18.969 10.133 1 95.75 104 ALA A N 1
ATOM 784 C CA . ALA A 1 104 ? -6.07 20.375 10.477 1 95.75 104 ALA A CA 1
ATOM 785 C C . ALA A 1 104 ? -4.988 20.891 11.422 1 95.75 104 ALA A C 1
ATOM 787 O O . ALA A 1 104 ? -4.5 22 11.266 1 95.75 104 ALA A O 1
ATOM 788 N N . ASP A 1 105 ? -4.652 20.062 12.336 1 89.88 105 ASP A N 1
ATOM 789 C CA . ASP A 1 105 ? -3.604 20.438 13.273 1 89.88 105 ASP A CA 1
ATOM 790 C C . ASP A 1 105 ? -2.279 20.688 12.555 1 89.88 105 ASP A C 1
ATOM 792 O O . ASP A 1 105 ? -1.606 21.688 12.812 1 89.88 105 ASP A O 1
ATOM 796 N N . PHE A 1 106 ? -1.913 19.812 11.703 1 90.88 106 PHE A N 1
ATOM 797 C CA . PHE A 1 106 ? -0.678 19.953 10.945 1 90.88 106 PHE A CA 1
ATOM 798 C C . PHE A 1 106 ? -0.705 21.219 10.094 1 90.88 106 PHE A C 1
ATOM 800 O O . PHE A 1 106 ? 0.291 21.938 10.008 1 90.88 106 PHE A O 1
ATOM 807 N N . GLU A 1 107 ? -1.843 21.453 9.555 1 93 107 GLU A N 1
ATOM 808 C CA . GLU A 1 107 ? -1.965 22.578 8.625 1 93 107 GLU A CA 1
ATOM 809 C C . GLU A 1 107 ? -1.926 23.906 9.359 1 93 107 GLU A C 1
ATOM 811 O O . GLU A 1 107 ? -1.452 24.906 8.812 1 93 107 GLU A O 1
ATOM 816 N N . ARG A 1 108 ? -2.391 23.938 10.469 1 92 108 ARG A N 1
ATOM 817 C CA . ARG A 1 108 ? -2.451 25.156 11.25 1 92 108 ARG A CA 1
ATOM 818 C C . ARG A 1 108 ? -1.052 25.641 11.609 1 92 108 ARG A C 1
ATOM 820 O O . ARG A 1 108 ? -0.802 26.859 11.656 1 92 108 ARG A O 1
ATOM 827 N N . PHE A 1 109 ? -0.106 24.688 11.664 1 87.06 109 PHE A N 1
ATOM 828 C CA . PHE A 1 109 ? 1.173 25.078 12.25 1 87.06 109 PHE A CA 1
ATOM 829 C C . PHE A 1 109 ? 2.303 24.906 11.242 1 87.06 109 PHE A C 1
ATOM 831 O O . PHE A 1 109 ? 3.475 25.078 11.578 1 87.06 109 PHE A O 1
ATOM 838 N N . THR A 1 110 ? 1.878 24.5 10.133 1 90.5 110 THR A N 1
ATOM 839 C CA . THR A 1 110 ? 2.922 24.25 9.148 1 90.5 110 THR A CA 1
ATOM 840 C C . THR A 1 110 ? 2.475 24.703 7.758 1 90.5 110 THR A C 1
ATOM 842 O O . THR A 1 110 ? 1.343 25.156 7.582 1 90.5 110 THR A O 1
ATOM 845 N N . CYS A 1 111 ? 3.467 24.641 6.832 1 93.25 111 CYS A N 1
ATOM 846 C CA . CYS A 1 111 ? 3.18 24.938 5.434 1 93.25 111 CYS A CA 1
ATOM 847 C C . CYS A 1 111 ? 2.645 23.719 4.711 1 93.25 111 CYS A C 1
ATOM 849 O O . CYS A 1 111 ? 2.463 23.734 3.492 1 93.25 111 CYS A O 1
ATOM 851 N N . ILE A 1 112 ? 2.359 22.734 5.402 1 95.44 112 ILE A N 1
ATOM 852 C CA . ILE A 1 112 ? 1.862 21.484 4.82 1 95.44 112 ILE A CA 1
ATOM 853 C C . ILE A 1 112 ? 0.356 21.594 4.598 1 95.44 112 ILE A C 1
ATOM 855 O O . ILE A 1 112 ? -0.374 22.094 5.453 1 95.44 112 ILE A O 1
ATOM 859 N N . ARG A 1 113 ? -0.093 21.156 3.473 1 97 113 ARG A N 1
ATOM 860 C CA . ARG A 1 113 ? -1.512 21.047 3.145 1 97 113 ARG A CA 1
ATOM 861 C C . ARG A 1 113 ? -1.851 19.656 2.619 1 97 113 ARG A C 1
ATOM 863 O O . ARG A 1 113 ? -1.179 19.141 1.719 1 97 113 ARG A O 1
ATOM 870 N N . PHE A 1 114 ? -2.855 19.094 3.268 1 97.25 114 PHE A N 1
ATOM 871 C CA . PHE A 1 114 ? -3.371 17.812 2.766 1 97.25 114 PHE A CA 1
ATOM 872 C C . PHE A 1 114 ? -4.492 18.047 1.761 1 97.25 114 PHE A C 1
ATOM 874 O O . PHE A 1 114 ? -5.496 18.688 2.078 1 97.25 114 PHE A O 1
ATOM 881 N N . VAL A 1 115 ? -4.289 17.531 0.535 1 96.5 115 VAL A N 1
ATOM 882 C CA . VAL A 1 115 ? -5.27 17.766 -0.518 1 96.5 115 VAL A CA 1
ATOM 883 C C . VAL A 1 115 ? -5.816 16.438 -1.029 1 96.5 115 VAL A C 1
ATOM 885 O O . VAL A 1 115 ? -5.082 15.453 -1.113 1 96.5 115 VAL A O 1
ATOM 888 N N . ALA A 1 116 ? -7.066 16.438 -1.377 1 94.38 116 ALA A N 1
ATOM 889 C CA . ALA A 1 116 ? -7.676 15.219 -1.911 1 94.38 116 ALA A CA 1
ATOM 890 C C . ALA A 1 116 ? -7.008 14.797 -3.219 1 94.38 116 ALA A C 1
ATOM 892 O O . ALA A 1 116 ? -6.688 15.648 -4.055 1 94.38 116 ALA A O 1
ATOM 893 N N . TYR A 1 117 ? -6.82 13.508 -3.367 1 93.06 117 TYR A N 1
ATOM 894 C CA . TYR A 1 117 ? -6.242 12.969 -4.59 1 93.06 117 TYR A CA 1
ATOM 895 C C . TYR A 1 117 ? -7.086 13.344 -5.805 1 93.06 117 TYR A C 1
ATOM 897 O O . TYR A 1 117 ? -8.297 13.125 -5.816 1 93.06 117 TYR A O 1
ATOM 905 N N . GLN A 1 118 ? -6.422 13.906 -6.785 1 90 118 GLN A N 1
ATOM 906 C CA . GLN A 1 118 ? -7.059 14.266 -8.047 1 90 118 GLN A CA 1
ATOM 907 C C . GLN A 1 118 ? -6.172 13.898 -9.234 1 90 118 GLN A C 1
ATOM 909 O O . GLN A 1 118 ? -6.043 14.672 -10.18 1 90 118 GLN A O 1
ATOM 914 N N . GLY A 1 119 ? -5.523 12.812 -9.125 1 87.25 119 GLY A N 1
ATOM 915 C CA . GLY A 1 119 ? -4.699 12.352 -10.234 1 87.25 119 GLY A CA 1
ATOM 916 C C . GLY A 1 119 ? -3.221 12.641 -10.031 1 87.25 119 GLY A C 1
ATOM 917 O O . GLY A 1 119 ? -2.42 12.461 -10.953 1 87.25 119 GLY A O 1
ATOM 918 N N . HIS A 1 120 ? -2.91 13.031 -8.844 1 89.69 120 HIS A N 1
ATOM 919 C CA . HIS A 1 120 ? -1.51 13.305 -8.539 1 89.69 120 HIS A CA 1
ATOM 920 C C . HIS A 1 120 ? -0.65 12.062 -8.742 1 89.69 120 HIS A C 1
ATOM 922 O O . HIS A 1 120 ? -1.102 10.938 -8.492 1 89.69 120 HIS A O 1
ATOM 928 N N . ARG A 1 121 ? 0.586 12.344 -9.141 1 84.44 121 ARG A N 1
ATOM 929 C CA . ARG A 1 121 ? 1.521 11.242 -9.367 1 84.44 121 ARG A CA 1
ATOM 930 C C . ARG A 1 121 ? 1.843 10.523 -8.062 1 84.44 121 ARG A C 1
ATOM 932 O O . ARG A 1 121 ? 1.826 9.289 -8.008 1 84.44 121 ARG A O 1
ATOM 939 N N . ASP A 1 122 ? 2.273 11.32 -7.148 1 89.06 122 ASP A N 1
ATOM 940 C CA . ASP A 1 122 ? 2.604 10.781 -5.832 1 89.06 122 ASP A CA 1
ATOM 941 C C . ASP A 1 122 ? 1.54 11.156 -4.805 1 89.06 122 ASP A C 1
ATOM 943 O O . ASP A 1 122 ? 1.121 12.32 -4.73 1 89.06 122 ASP A O 1
ATOM 947 N N . PHE A 1 123 ? 1.101 10.141 -4.016 1 92.44 123 PHE A N 1
ATOM 948 C CA . PHE A 1 123 ? 0.087 10.391 -2.998 1 92.44 123 PHE A CA 1
ATOM 949 C C . PHE A 1 123 ? 0.119 9.305 -1.924 1 92.44 123 PHE A C 1
ATOM 951 O O . PHE A 1 123 ? 0.731 8.258 -2.113 1 92.44 123 PHE A O 1
ATOM 958 N N . ILE A 1 124 ? -0.514 9.594 -0.814 1 94.62 124 ILE A N 1
ATOM 959 C CA . ILE A 1 124 ? -0.642 8.602 0.247 1 94.62 124 ILE A CA 1
ATOM 960 C C . ILE A 1 124 ? -2.061 8.039 0.257 1 94.62 124 ILE A C 1
ATOM 962 O O . ILE A 1 124 ? -3.025 8.766 0.003 1 94.62 124 ILE A O 1
ATOM 966 N N . SER A 1 125 ? -2.121 6.75 0.366 1 93.62 125 SER A N 1
ATOM 967 C CA . SER A 1 125 ? -3.385 6.062 0.607 1 93.62 125 SER A CA 1
ATOM 968 C C . SER A 1 125 ? -3.521 5.656 2.07 1 93.62 125 SER A C 1
ATOM 970 O O . SER A 1 125 ? -2.781 4.797 2.555 1 93.62 125 SER A O 1
ATOM 972 N N . ILE A 1 126 ? -4.484 6.266 2.748 1 96.25 126 ILE A N 1
ATOM 973 C CA . ILE A 1 126 ? -4.688 6.047 4.176 1 96.25 126 ILE A CA 1
ATOM 974 C C . ILE A 1 126 ? -5.805 5.027 4.391 1 96.25 126 ILE A C 1
ATOM 976 O O . ILE A 1 126 ? -6.949 5.262 3.996 1 96.25 126 ILE A O 1
ATOM 980 N N . LEU A 1 127 ? -5.473 3.896 5.004 1 93.94 127 LEU A N 1
ATOM 981 C CA . LEU A 1 127 ? -6.449 2.824 5.156 1 93.94 127 LEU A CA 1
ATOM 982 C C . LEU A 1 127 ? -6.145 1.987 6.395 1 93.94 127 LEU A C 1
ATOM 984 O O . LEU A 1 127 ? -5.023 2.018 6.91 1 93.94 127 LEU A O 1
ATOM 988 N N . PRO A 1 128 ? -7.168 1.316 6.902 1 93.12 128 PRO A N 1
ATOM 989 C CA . PRO A 1 128 ? -6.965 0.498 8.102 1 93.12 128 PRO A CA 1
ATOM 990 C C . PRO A 1 128 ? -6.395 -0.883 7.777 1 93.12 128 PRO A C 1
ATOM 992 O O . PRO A 1 128 ? -7.141 -1.789 7.398 1 93.12 128 PRO A O 1
ATOM 995 N N . MET A 1 129 ? -5.012 -1.017 7.891 1 90.25 129 MET A N 1
ATOM 996 C CA . MET A 1 129 ? -4.379 -2.332 7.922 1 90.25 129 MET A CA 1
ATOM 997 C C . MET A 1 129 ? -4.188 -2.811 9.359 1 90.25 129 MET A C 1
ATOM 999 O O . MET A 1 129 ? -4.922 -2.396 10.258 1 90.25 129 MET A O 1
ATOM 1003 N N . SER A 1 130 ? -3.17 -3.904 9.375 1 85.38 130 SER A N 1
ATOM 1004 C CA . SER A 1 130 ? -2.916 -4.383 10.727 1 85.38 130 SER A CA 1
ATOM 1005 C C . SER A 1 130 ? -1.91 -3.492 11.445 1 85.38 130 SER A C 1
ATOM 1007 O O . SER A 1 130 ? -0.729 -3.467 11.094 1 85.38 130 SER A O 1
ATOM 1009 N N . GLY A 1 131 ? -2.443 -2.443 12.164 1 88.75 131 GLY A N 1
ATOM 1010 C CA . GLY A 1 131 ? -1.578 -1.575 12.945 1 88.75 131 GLY A CA 1
ATOM 1011 C C . GLY A 1 131 ? -1.461 -0.176 12.375 1 88.75 131 GLY A C 1
ATOM 1012 O O . GLY A 1 131 ? -2.242 0.211 11.508 1 88.75 131 GLY A O 1
ATOM 1013 N N . CYS A 1 132 ? -0.524 0.601 12.898 1 93.44 132 CYS A N 1
ATOM 1014 C CA . CYS A 1 132 ? -0.248 1.956 12.438 1 93.44 132 CYS A CA 1
ATOM 1015 C C . CYS A 1 132 ? 1.202 2.094 11.984 1 93.44 132 CYS A C 1
ATOM 1017 O O . CYS A 1 132 ? 2.123 1.83 12.758 1 93.44 132 CYS A O 1
ATOM 1019 N N . PHE A 1 133 ? 1.4 2.428 10.75 1 91 133 PHE A N 1
ATOM 1020 C CA . PHE A 1 133 ? 2.736 2.547 10.18 1 91 133 PHE A CA 1
ATOM 1021 C C . PHE A 1 133 ? 2.697 3.332 8.875 1 91 133 PHE A C 1
ATOM 1023 O O . PHE A 1 133 ? 1.629 3.521 8.289 1 91 133 PHE A O 1
ATOM 1030 N N . SER A 1 134 ? 3.783 3.834 8.43 1 93.56 134 SER A N 1
ATOM 1031 C CA . SER A 1 134 ? 3.945 4.551 7.168 1 93.56 134 SER A CA 1
ATOM 1032 C C . SER A 1 134 ? 5.387 4.477 6.672 1 93.56 134 SER A C 1
ATOM 1034 O O . SER A 1 134 ? 6.262 3.965 7.371 1 93.56 134 SER A O 1
ATOM 1036 N N . SER A 1 135 ? 5.574 4.836 5.41 1 89.12 135 SER A N 1
ATOM 1037 C CA . SER A 1 135 ? 6.922 5.016 4.879 1 89.12 135 SER A CA 1
ATOM 1038 C C . SER A 1 135 ? 7.5 6.367 5.277 1 89.12 135 SER A C 1
ATOM 1040 O O . SER A 1 135 ? 6.77 7.246 5.746 1 89.12 135 SER A O 1
ATOM 1042 N N . VAL A 1 136 ? 8.797 6.457 5.066 1 87.75 136 VAL A N 1
ATOM 1043 C CA . VAL A 1 136 ? 9.445 7.734 5.352 1 87.75 136 VAL A CA 1
ATOM 1044 C C . VAL A 1 136 ? 9.602 8.531 4.059 1 87.75 136 VAL A C 1
ATOM 1046 O O . VAL A 1 136 ? 10.102 8.016 3.057 1 87.75 136 VAL A O 1
ATOM 1049 N N . GLY A 1 137 ? 9.102 9.695 4.125 1 90 137 GLY A N 1
ATOM 1050 C CA . GLY A 1 137 ? 9.234 10.57 2.969 1 90 137 GLY A CA 1
ATOM 1051 C C . GLY A 1 137 ? 8.32 10.18 1.822 1 90 137 GLY A C 1
ATOM 1052 O O . GLY A 1 137 ? 7.332 9.477 2.023 1 90 137 GLY A O 1
ATOM 1053 N N . ARG A 1 138 ? 8.648 10.734 0.679 1 89.31 138 ARG A N 1
ATOM 1054 C CA . ARG A 1 138 ? 7.938 10.484 -0.57 1 89.31 138 ARG A CA 1
ATOM 1055 C C . ARG A 1 138 ? 8.555 9.312 -1.322 1 89.31 138 ARG A C 1
ATOM 1057 O O . ARG A 1 138 ? 9.68 9.414 -1.825 1 89.31 138 ARG A O 1
ATOM 1064 N N . SER A 1 139 ? 7.859 8.242 -1.432 1 81.75 139 SER A N 1
ATOM 1065 C CA . SER A 1 139 ? 8.398 7.031 -2.045 1 81.75 139 SER A CA 1
ATOM 1066 C C . SER A 1 139 ? 8.031 6.953 -3.523 1 81.75 139 SER A C 1
ATOM 1068 O O . SER A 1 139 ? 8.578 6.129 -4.258 1 81.75 139 SER A O 1
ATOM 1070 N N . GLY A 1 140 ? 7.117 7.773 -3.979 1 80.69 140 GLY A N 1
ATOM 1071 C CA . GLY A 1 140 ? 6.66 7.73 -5.355 1 80.69 140 GLY A CA 1
ATOM 1072 C C . GLY A 1 140 ? 5.418 6.879 -5.547 1 80.69 140 GLY A C 1
ATOM 1073 O O . GLY A 1 140 ? 5.266 5.84 -4.895 1 80.69 140 GLY A O 1
ATOM 1074 N N . GLY A 1 141 ? 4.547 7.371 -6.465 1 84.94 141 GLY A N 1
ATOM 1075 C CA . GLY A 1 141 ? 3.305 6.648 -6.699 1 84.94 141 GLY A CA 1
ATOM 1076 C C . GLY A 1 141 ? 2.398 6.609 -5.484 1 84.94 141 GLY A C 1
ATOM 1077 O O . GLY A 1 141 ? 2.355 7.562 -4.703 1 84.94 141 GLY A O 1
ATOM 1078 N N . MET A 1 142 ? 1.595 5.535 -5.457 1 87.5 142 MET A N 1
ATOM 1079 C CA . MET A 1 142 ? 0.741 5.309 -4.293 1 87.5 142 MET A CA 1
ATOM 1080 C C . MET A 1 142 ? 1.545 4.73 -3.133 1 87.5 142 MET A C 1
ATOM 1082 O O . MET A 1 142 ? 2.223 3.713 -3.287 1 87.5 142 MET A O 1
ATOM 1086 N N . GLN A 1 143 ? 1.587 5.383 -1.995 1 89.5 143 GLN A N 1
ATOM 1087 C CA . GLN A 1 143 ? 2.213 4.816 -0.805 1 89.5 143 GLN A CA 1
ATOM 1088 C C . GLN A 1 143 ? 1.22 4.727 0.35 1 89.5 143 GLN A C 1
ATOM 1090 O O . GLN A 1 143 ? 0.382 5.613 0.524 1 89.5 143 GLN A O 1
ATOM 1095 N N . VAL A 1 144 ? 1.322 3.713 1.113 1 91.12 144 VAL A N 1
ATOM 1096 C CA . VAL A 1 144 ? 0.304 3.389 2.107 1 91.12 144 VAL A CA 1
ATOM 1097 C C . VAL A 1 144 ? 0.654 4.047 3.439 1 91.12 144 VAL A C 1
ATOM 1099 O O . VAL A 1 144 ? 1.824 4.102 3.824 1 91.12 144 VAL A O 1
ATOM 1102 N N . VAL A 1 145 ? -0.317 4.543 4.109 1 95.31 145 VAL A N 1
ATOM 1103 C CA . VAL A 1 145 ? -0.315 4.887 5.527 1 95.31 145 VAL A CA 1
ATOM 1104 C C . VAL A 1 145 ? -1.381 4.074 6.258 1 95.31 145 VAL A C 1
ATOM 1106 O O . VAL A 1 145 ? -2.576 4.238 6.008 1 95.31 145 VAL A O 1
ATOM 1109 N N . SER A 1 146 ? -0.898 3.17 7.105 1 95.25 146 SER A N 1
ATOM 1110 C CA . SER A 1 146 ? -1.847 2.359 7.859 1 95.25 146 SER A CA 1
ATOM 1111 C C . SER A 1 146 ? -2.184 3.01 9.195 1 95.25 146 SER A C 1
ATOM 1113 O O . SER A 1 146 ? -1.289 3.33 9.984 1 95.25 146 SER A O 1
ATOM 1115 N N . LEU A 1 147 ? -3.449 3.209 9.414 1 96.38 147 LEU A N 1
ATOM 1116 C CA . LEU A 1 147 ? -3.984 3.67 10.688 1 96.38 147 LEU A CA 1
ATOM 1117 C C . LEU A 1 147 ? -5.102 2.754 11.172 1 96.38 147 LEU A C 1
ATOM 1119 O O . LEU A 1 147 ? -6.277 2.994 10.883 1 96.38 147 LEU A O 1
ATOM 1123 N N . ALA A 1 148 ? -4.695 1.741 11.93 1 93.31 148 ALA A N 1
ATOM 1124 C CA . ALA A 1 148 ? -5.676 0.805 12.477 1 93.31 148 ALA A CA 1
ATOM 1125 C C . ALA A 1 148 ? -6.609 1.503 13.461 1 93.31 148 ALA A C 1
ATOM 1127 O O . ALA A 1 148 ? -6.211 2.451 14.141 1 93.31 148 ALA A O 1
ATOM 1128 N N . THR A 1 149 ? -7.793 0.953 13.508 1 93 149 THR A N 1
ATOM 1129 C CA . THR A 1 149 ? -8.773 1.531 14.422 1 93 149 THR A CA 1
ATOM 1130 C C . THR A 1 149 ? -8.242 1.533 15.852 1 93 149 THR A C 1
ATOM 1132 O O . THR A 1 149 ? -8.453 2.494 16.594 1 93 149 THR A O 1
ATOM 1135 N N . THR A 1 150 ? -7.582 0.459 16.234 1 90.69 150 THR A N 1
ATOM 1136 C CA . THR A 1 150 ? -6.996 0.352 17.562 1 90.69 150 THR A CA 1
ATOM 1137 C C . THR A 1 150 ? -6 1.479 17.812 1 90.69 150 THR A C 1
ATOM 1139 O O . THR A 1 150 ? -5.918 2.014 18.922 1 90.69 150 THR A O 1
ATOM 1142 N N . CYS A 1 151 ? -5.262 1.841 16.781 1 91.19 151 CYS A N 1
ATOM 1143 C CA . CYS A 1 151 ? -4.332 2.961 16.859 1 91.19 151 CYS A CA 1
ATOM 1144 C C . CYS A 1 151 ? -5.082 4.277 17.031 1 91.19 151 CYS A C 1
ATOM 1146 O O . CYS A 1 151 ? -4.723 5.098 17.875 1 91.19 151 CYS A O 1
ATOM 1148 N N . LEU A 1 152 ? -6.094 4.445 16.25 1 94.38 152 LEU A N 1
ATOM 1149 C CA . LEU A 1 152 ? -6.84 5.699 16.219 1 94.38 152 LEU A CA 1
ATOM 1150 C C . LEU A 1 152 ? -7.547 5.934 17.547 1 94.38 152 LEU A C 1
ATOM 1152 O O . LEU A 1 152 ? -7.73 7.082 17.969 1 94.38 152 LEU A O 1
ATOM 1156 N N . GLN A 1 153 ? -7.918 4.875 18.25 1 92.56 153 GLN A N 1
ATOM 1157 C CA . GLN A 1 153 ? -8.594 4.969 19.547 1 92.56 153 GLN A CA 1
ATOM 1158 C C . GLN A 1 153 ? -7.656 5.527 20.609 1 92.56 153 GLN A C 1
ATOM 1160 O O . GLN A 1 153 ? -8.109 6.008 21.656 1 92.56 153 GLN A O 1
ATOM 1165 N N . LYS A 1 154 ? -6.402 5.469 20.312 1 89.5 154 LYS A N 1
ATOM 1166 C CA . LYS A 1 154 ? -5.426 6.012 21.25 1 89.5 154 LYS A CA 1
ATOM 1167 C C . LYS A 1 154 ? -5.281 7.52 21.078 1 89.5 154 LYS A C 1
ATOM 1169 O O . LYS A 1 154 ? -4.684 8.188 21.938 1 89.5 154 LYS A O 1
ATOM 1174 N N . GLY A 1 155 ? -5.793 8.102 19.938 1 87.19 155 GLY A N 1
ATOM 1175 C CA . GLY A 1 155 ? -5.832 9.547 19.781 1 87.19 155 GLY A CA 1
ATOM 1176 C C . GLY A 1 155 ? -5.145 10.023 18.516 1 87.19 155 GLY A C 1
ATOM 1177 O O . GLY A 1 155 ? -4.523 9.227 17.812 1 87.19 155 GLY A O 1
ATOM 1178 N N . ARG A 1 156 ? -5.258 11.32 18.297 1 91.44 156 ARG A N 1
ATOM 1179 C CA . ARG A 1 156 ? -4.793 11.898 17.047 1 91.44 156 ARG A CA 1
ATOM 1180 C C . ARG A 1 156 ? -3.268 11.961 17 1 91.44 156 ARG A C 1
ATOM 1182 O O . ARG A 1 156 ? -2.678 12.164 15.938 1 91.44 156 ARG A O 1
ATOM 1189 N N . GLY A 1 157 ? -2.615 11.781 18.188 1 90.81 157 GLY A N 1
ATOM 1190 C CA . GLY A 1 157 ? -1.162 11.805 18.25 1 90.81 157 GLY A CA 1
ATOM 1191 C C . GLY A 1 157 ? -0.517 10.766 17.344 1 90.81 157 GLY A C 1
ATOM 1192 O O . GLY A 1 157 ? 0.52 11.023 16.734 1 90.81 157 GLY A O 1
ATOM 1193 N N . ILE A 1 158 ? -1.152 9.633 17.281 1 92 158 ILE A N 1
ATOM 1194 C CA . ILE A 1 158 ? -0.632 8.562 16.438 1 92 158 ILE A CA 1
ATOM 1195 C C . ILE A 1 158 ? -0.688 8.984 14.969 1 92 158 ILE A C 1
ATOM 1197 O O . ILE A 1 158 ? 0.24 8.719 14.203 1 92 158 ILE A O 1
ATOM 1201 N N . VAL A 1 159 ? -1.79 9.617 14.586 1 95.25 159 VAL A N 1
ATOM 1202 C CA . VAL A 1 159 ? -1.936 10.102 13.211 1 95.25 159 VAL A CA 1
ATOM 1203 C C . VAL A 1 159 ? -0.832 11.109 12.898 1 95.25 159 VAL A C 1
ATOM 1205 O O . VAL A 1 159 ? -0.146 10.992 11.883 1 95.25 159 VAL A O 1
ATOM 1208 N N . LEU A 1 160 ? -0.641 12.055 13.797 1 93.5 160 LEU A N 1
ATOM 1209 C CA . LEU A 1 160 ? 0.39 13.07 13.625 1 93.5 160 LEU A CA 1
ATOM 1210 C C . LEU A 1 160 ? 1.768 12.43 13.484 1 93.5 160 LEU A C 1
ATOM 1212 O O . LEU A 1 160 ? 2.564 12.836 12.633 1 93.5 160 LEU A O 1
ATOM 1216 N N . HIS A 1 161 ? 2.033 11.422 14.25 1 91.94 161 HIS A N 1
ATOM 1217 C CA . HIS A 1 161 ? 3.307 10.703 14.242 1 91.94 161 HIS A CA 1
ATOM 1218 C C . HIS A 1 161 ? 3.572 10.062 12.891 1 91.94 161 HIS A C 1
ATOM 1220 O O . HIS A 1 161 ? 4.648 10.242 12.312 1 91.94 161 HIS A O 1
ATOM 1226 N N . GLU A 1 162 ? 2.574 9.305 12.398 1 95.56 162 GLU A N 1
ATOM 1227 C CA . GLU A 1 162 ? 2.74 8.68 11.094 1 95.56 162 GLU A CA 1
ATOM 1228 C C . GLU A 1 162 ? 2.914 9.719 9.992 1 95.56 162 GLU A C 1
ATOM 1230 O O . GLU A 1 162 ? 3.678 9.516 9.047 1 95.56 162 GLU A O 1
ATOM 1235 N N . LEU A 1 163 ? 2.174 10.844 10.094 1 94.31 163 LEU A N 1
ATOM 1236 C CA . LEU A 1 163 ? 2.299 11.906 9.102 1 94.31 163 LEU A CA 1
ATOM 1237 C C . LEU A 1 163 ? 3.695 12.523 9.133 1 94.31 163 LEU A C 1
ATOM 1239 O O . LEU A 1 163 ? 4.223 12.93 8.102 1 94.31 163 LEU A O 1
ATOM 1243 N N . MET A 1 164 ? 4.289 12.578 10.273 1 91.94 164 MET A N 1
ATOM 1244 C CA . MET A 1 164 ? 5.66 13.062 10.367 1 91.94 164 MET A CA 1
ATOM 1245 C C . MET A 1 164 ? 6.617 12.156 9.594 1 91.94 164 MET A C 1
ATOM 1247 O O . MET A 1 164 ? 7.52 12.641 8.914 1 91.94 164 MET A O 1
ATOM 1251 N N . HIS A 1 165 ? 6.418 10.844 9.727 1 91.19 165 HIS A N 1
ATOM 1252 C CA . HIS A 1 165 ? 7.219 9.93 8.914 1 91.19 165 HIS A CA 1
ATOM 1253 C C . HIS A 1 165 ? 7.012 10.188 7.426 1 91.19 165 HIS A C 1
ATOM 1255 O O . HIS A 1 165 ? 7.973 10.219 6.656 1 91.19 165 HIS A O 1
ATOM 1261 N N . VAL A 1 166 ? 5.77 10.406 7.02 1 93.56 166 VAL A N 1
ATOM 1262 C CA . VAL A 1 166 ? 5.441 10.688 5.629 1 93.56 166 VAL A CA 1
ATOM 1263 C C . VAL A 1 166 ? 6.211 11.922 5.152 1 93.56 166 VAL A C 1
ATOM 1265 O O . VAL A 1 166 ? 6.629 11.992 3.994 1 93.56 166 VAL A O 1
ATOM 1268 N N . LEU A 1 167 ? 6.426 12.812 6.039 1 90.5 167 LEU A N 1
ATOM 1269 C CA . LEU A 1 167 ? 7.094 14.062 5.68 1 90.5 167 LEU A CA 1
ATOM 1270 C C . LEU A 1 167 ? 8.609 13.883 5.68 1 90.5 167 LEU A C 1
ATOM 1272 O O . LEU A 1 167 ? 9.344 14.797 5.297 1 90.5 167 LEU A O 1
ATOM 1276 N N . GLY A 1 168 ? 9.086 12.766 6.184 1 87.94 168 GLY A N 1
ATOM 1277 C CA . GLY A 1 168 ? 10.508 12.492 6.047 1 87.94 168 GLY A CA 1
ATOM 1278 C C . GLY A 1 168 ? 11.227 12.391 7.383 1 87.94 168 GLY A C 1
ATOM 1279 O O . GLY A 1 168 ? 12.445 12.219 7.426 1 87.94 168 GLY A O 1
ATOM 1280 N N . PHE A 1 169 ? 10.523 12.414 8.453 1 84 169 PHE A N 1
ATOM 1281 C CA . PHE A 1 169 ? 11.156 12.414 9.766 1 84 169 PHE A CA 1
ATOM 1282 C C . PHE A 1 169 ? 11.336 10.992 10.273 1 84 169 PHE A C 1
ATOM 1284 O O . PHE A 1 169 ? 10.414 10.172 10.195 1 84 169 PHE A O 1
ATOM 1291 N N . TRP A 1 170 ? 12.555 10.711 10.75 1 82.38 170 TRP A N 1
ATOM 1292 C CA . TRP A 1 170 ? 12.867 9.438 11.398 1 82.38 170 TRP A CA 1
ATOM 1293 C C . TRP A 1 170 ? 12.82 9.57 12.914 1 82.38 170 TRP A C 1
ATOM 1295 O O . TRP A 1 170 ? 12.758 10.68 13.445 1 82.38 170 TRP A O 1
ATOM 1305 N N . HIS A 1 171 ? 12.781 8.336 13.516 1 81.12 171 HIS A N 1
ATOM 1306 C CA . HIS A 1 171 ? 12.867 8.383 14.969 1 81.12 171 HIS A CA 1
ATOM 1307 C C . HIS A 1 171 ? 14.211 8.945 15.422 1 81.12 171 HIS A C 1
ATOM 1309 O O . HIS A 1 171 ? 15.234 8.703 14.773 1 81.12 171 HIS A O 1
ATOM 1315 N N . GLU A 1 172 ? 14.32 9.789 16.375 1 65.62 172 GLU A N 1
ATOM 1316 C CA . GLU A 1 172 ? 15.539 10.438 16.844 1 65.62 172 GLU A CA 1
ATOM 1317 C C . GLU A 1 172 ? 16.641 9.414 17.125 1 65.62 172 GLU A C 1
ATOM 1319 O O . GLU A 1 172 ? 17.797 9.633 16.797 1 65.62 172 GLU A O 1
ATOM 1324 N N . HIS A 1 173 ? 16.438 8.305 17.812 1 57.41 173 HIS A N 1
ATOM 1325 C CA . HIS A 1 173 ? 17.453 7.324 18.141 1 57.41 173 HIS A CA 1
ATOM 1326 C C . HIS A 1 173 ? 17.922 6.566 16.906 1 57.41 173 HIS A C 1
ATOM 1328 O O . HIS A 1 173 ? 18.969 5.93 16.922 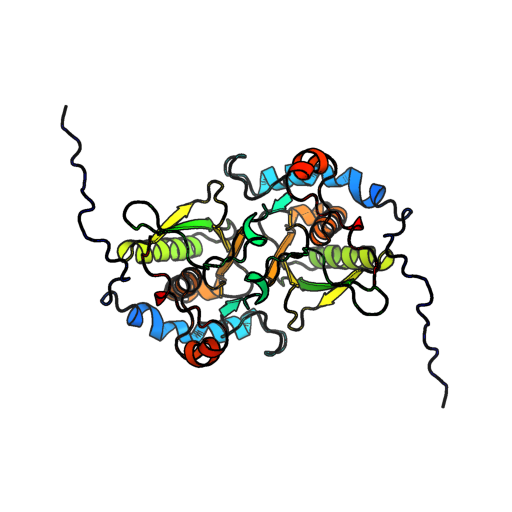1 57.41 173 HIS A O 1
ATOM 1334 N N . ALA A 1 174 ? 17.156 6.582 15.844 1 53.5 174 ALA A N 1
ATOM 1335 C CA . ALA A 1 174 ? 17.547 5.906 14.609 1 53.5 174 ALA A CA 1
ATOM 1336 C C . ALA A 1 174 ? 18.609 6.699 13.852 1 53.5 174 ALA A C 1
ATOM 1338 O O . ALA A 1 174 ? 19.344 6.145 13.031 1 53.5 174 ALA A O 1
ATOM 1339 N N . ARG A 1 175 ? 18.781 7.996 14.117 1 49.22 175 ARG A N 1
ATOM 1340 C CA . ARG A 1 175 ? 19.75 8.836 13.398 1 49.22 175 ARG A CA 1
ATOM 1341 C C . ARG A 1 175 ? 21.156 8.258 13.508 1 49.22 175 ARG A C 1
ATOM 1343 O O . ARG A 1 175 ? 21.938 8.352 12.562 1 49.22 175 ARG A O 1
ATOM 1350 N N . ALA A 1 176 ? 21.547 7.926 14.711 1 43.78 176 ALA A N 1
ATOM 1351 C CA . ALA A 1 176 ? 22.922 7.469 14.812 1 43.78 176 ALA A CA 1
ATOM 1352 C C . ALA A 1 176 ? 23.203 6.328 13.836 1 43.78 176 ALA A C 1
ATOM 1354 O O . ALA A 1 176 ? 24.281 6.25 13.25 1 43.78 176 ALA A O 1
ATOM 1355 N N . ASP A 1 177 ? 22.344 5.387 13.719 1 40.16 177 ASP A N 1
ATOM 1356 C CA . ASP A 1 177 ? 22.641 4.211 12.906 1 40.16 177 ASP A CA 1
ATOM 1357 C C . ASP A 1 177 ? 22.359 4.477 11.43 1 40.16 177 ASP A C 1
ATOM 1359 O O . ASP A 1 177 ? 22.828 3.732 10.562 1 40.16 177 ASP A O 1
ATOM 1363 N N . ARG A 1 178 ? 21.547 5.441 11.148 1 43.41 178 ARG A N 1
ATOM 1364 C CA . ARG A 1 178 ? 21.25 5.785 9.766 1 43.41 178 ARG A CA 1
ATOM 1365 C C . ARG A 1 178 ? 22.328 6.676 9.164 1 43.41 178 ARG A C 1
ATOM 1367 O O . ARG A 1 178 ? 22.359 6.895 7.953 1 43.41 178 ARG A O 1
ATOM 1374 N N . ASP A 1 179 ? 23 7.551 9.961 1 40.06 179 ASP A N 1
ATOM 1375 C CA . ASP A 1 179 ? 24.062 8.375 9.398 1 40.06 179 ASP A CA 1
ATOM 1376 C C . ASP A 1 179 ? 24.969 7.551 8.484 1 40.06 179 ASP A C 1
ATOM 1378 O O . ASP A 1 179 ? 25.641 8.102 7.617 1 40.06 179 ASP A O 1
ATOM 1382 N N . ARG A 1 180 ? 25.25 6.371 8.812 1 36.16 180 ARG A N 1
ATOM 1383 C CA . ARG A 1 180 ? 26.125 5.641 7.902 1 36.16 180 ARG A CA 1
ATOM 1384 C C . ARG A 1 180 ? 25.438 5.387 6.566 1 36.16 180 ARG A C 1
ATOM 1386 O O . ARG A 1 180 ? 26.094 5.059 5.574 1 36.16 180 ARG A O 1
ATOM 1393 N N . TYR A 1 181 ? 24.094 5.309 6.539 1 35.03 181 TYR A N 1
ATOM 1394 C CA . TYR A 1 181 ? 23.531 5.027 5.223 1 35.03 181 TYR A CA 1
ATOM 1395 C C . TYR A 1 181 ? 23.297 6.312 4.445 1 35.03 181 TYR A C 1
ATOM 1397 O O . TYR A 1 181 ? 23.641 6.402 3.264 1 35.03 181 TYR A O 1
ATOM 1405 N N . ILE A 1 182 ? 22.188 7.262 4.629 1 34.28 182 ILE A N 1
ATOM 1406 C CA . ILE A 1 182 ? 21.891 8.32 3.668 1 34.28 182 ILE A CA 1
ATOM 1407 C C . ILE A 1 182 ? 22.344 9.672 4.234 1 34.28 182 ILE A C 1
ATOM 1409 O O . ILE A 1 182 ? 21.703 10.203 5.141 1 34.28 182 ILE A O 1
ATOM 1413 N N . ARG A 1 183 ? 23.609 9.984 4.547 1 32.31 183 ARG A N 1
ATOM 1414 C CA . ARG A 1 183 ? 24 11.383 4.719 1 32.31 183 ARG A CA 1
ATOM 1415 C C . ARG A 1 183 ? 23.672 12.203 3.48 1 32.31 183 ARG A C 1
ATOM 1417 O O . ARG A 1 183 ? 24.438 12.227 2.518 1 32.31 183 ARG A O 1
ATOM 1424 N N . VAL A 1 184 ? 22.453 12.359 3.072 1 31.2 184 VAL A N 1
ATOM 1425 C CA . VAL A 1 184 ? 22.266 13.383 2.049 1 31.2 184 VAL A CA 1
ATOM 1426 C C . VAL A 1 184 ? 22.422 14.766 2.672 1 31.2 184 VAL A C 1
ATOM 1428 O O . VAL A 1 184 ? 21.734 15.102 3.643 1 31.2 184 VAL A O 1
ATOM 1431 N N . ASN A 1 185 ? 23.578 15.312 2.627 1 30.11 185 ASN A N 1
ATOM 1432 C CA . ASN A 1 185 ? 23.891 16.703 2.949 1 30.11 185 ASN A CA 1
ATOM 1433 C C . ASN A 1 185 ? 22.953 17.672 2.24 1 30.11 185 ASN A C 1
ATOM 1435 O O . ASN A 1 185 ? 23.125 17.953 1.051 1 30.11 185 ASN A O 1
ATOM 1439 N N . TRP A 1 186 ? 21.734 17.891 2.721 1 30.62 186 TRP A N 1
ATOM 1440 C CA . TRP A 1 186 ? 20.844 18.922 2.207 1 30.62 186 TRP A CA 1
ATOM 1441 C C . TRP A 1 186 ? 21.5 20.297 2.322 1 30.62 186 TRP A C 1
ATOM 1443 O O . TRP A 1 186 ? 20.984 21.281 1.785 1 30.62 186 TRP A O 1
ATOM 1453 N N . ASN A 1 187 ? 22.406 20.531 3.154 1 31.67 187 ASN A N 1
ATOM 1454 C CA . ASN A 1 187 ? 23.047 21.844 3.166 1 31.67 187 ASN A CA 1
ATOM 1455 C C . ASN A 1 187 ? 23.766 22.125 1.85 1 31.67 187 ASN A C 1
ATOM 1457 O O . ASN A 1 187 ? 24.094 23.281 1.548 1 31.67 187 ASN A O 1
ATOM 1461 N N . GLU A 1 188 ? 24.375 21.047 1.308 1 30.34 188 GLU A N 1
ATOM 1462 C CA . GLU A 1 188 ? 25.141 21.469 0.143 1 30.34 188 GLU A CA 1
ATOM 1463 C C . GLU A 1 188 ? 24.234 21.891 -1.003 1 30.34 188 GLU A C 1
ATOM 1465 O O . GLU A 1 188 ? 24.688 22.094 -2.129 1 30.34 188 GLU A O 1
ATOM 1470 N N . ILE A 1 189 ? 22.984 21.766 -0.94 1 28.39 189 ILE A N 1
ATOM 1471 C CA . ILE A 1 189 ? 22.328 22.422 -2.07 1 28.39 189 ILE A CA 1
ATOM 1472 C C . ILE A 1 189 ? 22.297 23.938 -1.848 1 28.39 189 ILE A C 1
ATOM 1474 O O . ILE A 1 189 ? 21.562 24.422 -0.988 1 28.39 189 ILE A O 1
ATOM 1478 N N . LEU A 1 190 ? 23.5 24.516 -1.586 1 26.53 190 LEU A N 1
ATOM 1479 C CA . LEU A 1 190 ? 23.641 25.969 -1.71 1 26.53 190 LEU A CA 1
ATOM 1480 C C . LEU A 1 190 ? 22.938 26.469 -2.965 1 26.53 190 LEU A C 1
ATOM 1482 O O . LEU A 1 190 ? 22.922 25.781 -3.99 1 26.53 190 LEU A O 1
ATOM 1486 N N . PRO A 1 191 ? 22.203 27.547 -2.701 1 28.81 191 PRO A N 1
ATOM 1487 C CA . PRO A 1 191 ? 21.656 28.453 -3.713 1 28.81 191 PRO A CA 1
ATOM 1488 C C . PRO A 1 191 ? 22.688 28.875 -4.75 1 28.81 191 PRO A C 1
ATOM 1490 O O . PRO A 1 191 ? 23.469 29.797 -4.5 1 28.81 191 PRO A O 1
ATOM 1493 N N . GLY A 1 192 ? 23.75 28 -4.992 1 22.03 192 GLY A N 1
ATOM 1494 C CA . GLY A 1 192 ? 24.656 28.797 -5.809 1 22.03 192 GLY A CA 1
ATOM 1495 C C . GLY A 1 192 ? 23.953 29.531 -6.938 1 22.03 192 GLY A C 1
ATOM 1496 O O . GLY A 1 192 ? 23.578 30.703 -6.785 1 22.03 192 GLY A O 1
ATOM 1497 N N . PHE A 1 193 ? 24.562 29.312 -8.211 1 20.67 193 PHE A N 1
ATOM 1498 C CA . PHE A 1 193 ? 24.594 30.234 -9.336 1 20.67 193 PHE A CA 1
ATOM 1499 C C . PHE A 1 193 ? 23.203 30.391 -9.945 1 20.67 193 PHE A C 1
ATOM 1501 O O . PHE A 1 193 ? 22.391 29.469 -9.883 1 20.67 193 PHE A O 1
ATOM 1508 N N . LEU B 1 1 ? -18.406 47.219 -7.176 1 25.64 1 LEU B N 1
ATOM 1509 C CA . LEU B 1 1 ? -17.172 46.969 -7.91 1 25.64 1 LEU B CA 1
ATOM 1510 C C . LEU B 1 1 ? -16.016 46.656 -6.953 1 25.64 1 LEU B C 1
ATOM 1512 O O . LEU B 1 1 ? -14.852 46.75 -7.332 1 25.64 1 LEU B O 1
ATOM 1516 N N . GLY B 1 2 ? -16.234 46.312 -5.68 1 28.42 2 GLY B N 1
ATOM 1517 C CA . GLY B 1 2 ? -15.391 46.25 -4.5 1 28.42 2 GLY B CA 1
ATOM 1518 C C . GLY B 1 2 ? -14.273 45.219 -4.637 1 28.42 2 GLY B C 1
ATOM 1519 O O . GLY B 1 2 ? -14.484 44.125 -5.156 1 28.42 2 GLY B O 1
ATOM 1520 N N . ALA B 1 3 ? -12.969 45.719 -4.711 1 33.81 3 ALA B N 1
ATOM 1521 C CA . ALA B 1 3 ? -11.711 45.031 -4.977 1 33.81 3 ALA B CA 1
ATOM 1522 C C . ALA B 1 3 ? -11.477 43.906 -3.959 1 33.81 3 ALA B C 1
ATOM 1524 O O . ALA B 1 3 ? -11.578 44.125 -2.75 1 33.81 3 ALA B O 1
ATOM 1525 N N . PRO B 1 4 ? -11.664 42.625 -4.266 1 31.27 4 PRO B N 1
ATOM 1526 C CA . PRO B 1 4 ? -11.539 41.531 -3.268 1 31.27 4 PRO B CA 1
ATOM 1527 C C . PRO B 1 4 ? -10.18 41.562 -2.562 1 31.27 4 PRO B C 1
ATOM 1529 O O . PRO B 1 4 ? -9.195 42.031 -3.121 1 31.27 4 PRO B O 1
ATOM 1532 N N . SER B 1 5 ? -10.031 41.875 -1.277 1 26.84 5 SER B N 1
ATOM 1533 C CA . SER B 1 5 ? -8.867 41.969 -0.391 1 26.84 5 SER B CA 1
ATOM 1534 C C . SER B 1 5 ? -8.008 40.719 -0.508 1 26.84 5 SER B C 1
ATOM 1536 O O . SER B 1 5 ? -8.484 39.594 -0.311 1 26.84 5 SER B O 1
ATOM 1538 N N . SER B 1 6 ? -7.031 40.719 -1.335 1 29.67 6 SER B N 1
ATOM 1539 C CA . SER B 1 6 ? -5.961 39.719 -1.523 1 29.67 6 SER B CA 1
ATOM 1540 C C . SER B 1 6 ? -5.328 39.344 -0.193 1 29.67 6 SER B C 1
ATOM 1542 O O . SER B 1 6 ? -4.793 40.188 0.521 1 29.67 6 SER B O 1
ATOM 1544 N N . PHE B 1 7 ? -5.961 38.5 0.561 1 30.72 7 PHE B N 1
ATOM 1545 C CA . PHE B 1 7 ? -5.305 38.031 1.773 1 30.72 7 PHE B CA 1
ATOM 1546 C C . PHE B 1 7 ? -3.846 37.688 1.499 1 30.72 7 PHE B C 1
ATOM 1548 O O . PHE B 1 7 ? -3.555 36.781 0.716 1 30.72 7 PHE B O 1
ATOM 1555 N N . LYS B 1 8 ? -2.955 38.656 1.431 1 33.06 8 LYS B N 1
ATOM 1556 C CA . LYS B 1 8 ? -1.499 38.562 1.379 1 33.06 8 LYS B CA 1
ATOM 1557 C C . LYS B 1 8 ? -0.972 37.594 2.449 1 33.06 8 LYS B C 1
ATOM 1559 O O . LYS B 1 8 ? -1.181 37.812 3.643 1 33.06 8 LYS B O 1
ATOM 1564 N N . CYS B 1 9 ? -1.071 36.344 2.191 1 35.53 9 CYS B N 1
ATOM 1565 C CA . CYS B 1 9 ? -0.243 35.469 3.016 1 35.53 9 CYS B CA 1
ATOM 1566 C C . CYS B 1 9 ? 1.17 36 3.15 1 35.53 9 CYS B C 1
ATOM 1568 O O . CYS B 1 9 ? 1.983 35.875 2.234 1 35.53 9 CYS B O 1
ATOM 1570 N N . SER B 1 10 ? 1.307 37.281 3.471 1 30.66 10 SER B N 1
ATOM 1571 C CA . SER B 1 10 ? 2.609 37.906 3.646 1 30.66 10 SER B CA 1
ATOM 1572 C C . SER B 1 10 ? 3.559 37 4.434 1 30.66 10 SER B C 1
ATOM 1574 O O . SER B 1 10 ? 4.715 37.375 4.656 1 30.66 10 SER B O 1
ATOM 1576 N N . GLY B 1 11 ? 3.033 36.438 5.598 1 32.97 11 GLY B N 1
ATOM 1577 C CA . GLY B 1 11 ? 4.047 35.938 6.523 1 32.97 11 GLY B CA 1
ATOM 1578 C C . GLY B 1 11 ? 5.012 34.969 5.891 1 32.97 11 GLY B C 1
ATOM 1579 O O . GLY B 1 11 ? 4.645 34.219 4.965 1 32.97 11 GLY B O 1
ATOM 1580 N N . ALA B 1 12 ? 6.258 35.281 5.922 1 34.38 12 ALA B N 1
ATOM 1581 C CA . ALA B 1 12 ? 7.402 34.438 5.562 1 34.38 12 ALA B CA 1
ATOM 1582 C C . ALA B 1 12 ? 7.172 33 5.98 1 34.38 12 ALA B C 1
ATOM 1584 O O . ALA B 1 12 ? 7.012 32.688 7.168 1 34.38 12 ALA B O 1
ATOM 1585 N N . CYS B 1 13 ? 6.363 32.312 5.32 1 38.97 13 CYS B N 1
ATOM 1586 C CA . CYS B 1 13 ? 6.348 30.875 5.578 1 38.97 13 CYS B CA 1
ATOM 1587 C C . CYS B 1 13 ? 7.754 30.344 5.844 1 38.97 13 CYS B C 1
ATOM 1589 O O . CYS B 1 13 ? 8.539 30.172 4.914 1 38.97 13 CYS B O 1
ATOM 1591 N N . SER B 1 14 ? 8.461 30.953 6.855 1 34.69 14 SER B N 1
ATOM 1592 C CA . SER B 1 14 ? 9.734 30.359 7.258 1 34.69 14 SER B CA 1
ATOM 1593 C C . SER B 1 14 ? 9.688 28.828 7.152 1 34.69 14 SER B C 1
ATOM 1595 O O . SER B 1 14 ? 8.703 28.203 7.555 1 34.69 14 SER B O 1
ATOM 1597 N N . THR B 1 15 ? 10.289 28.328 6.227 1 38.47 15 THR B N 1
ATOM 1598 C CA . THR B 1 15 ? 10.531 26.906 6.043 1 38.47 15 THR B CA 1
ATOM 1599 C C . THR B 1 15 ? 10.695 26.203 7.391 1 38.47 15 THR B C 1
ATOM 1601 O O . THR B 1 15 ? 10.969 25 7.445 1 38.47 15 THR B O 1
ATOM 1604 N N . SER B 1 16 ? 11.062 27.047 8.453 1 33.94 16 SER B N 1
ATOM 1605 C CA . SER B 1 16 ? 11.219 26.406 9.758 1 33.94 16 SER B CA 1
ATOM 1606 C C . SER B 1 16 ? 9.875 25.938 10.305 1 33.94 16 SER B C 1
ATOM 1608 O O . SER B 1 16 ? 8.914 26.703 10.359 1 33.94 16 SER B O 1
ATOM 1610 N N . VAL B 1 17 ? 9.477 24.766 10.07 1 37.47 17 VAL B N 1
ATOM 1611 C CA . VAL B 1 17 ? 8.461 24.297 11.008 1 37.47 17 VAL B CA 1
ATOM 1612 C C . VAL B 1 17 ? 8.539 25.094 12.305 1 37.47 17 VAL B C 1
ATOM 1614 O O . VAL B 1 17 ? 9.633 25.344 12.828 1 37.47 17 VAL B O 1
ATOM 1617 N N . PRO B 1 18 ? 7.773 26.172 12.508 1 35.75 18 PRO B N 1
ATOM 1618 C CA . PRO B 1 18 ? 7.914 26.922 13.766 1 35.75 18 PRO B CA 1
ATOM 1619 C C . PRO B 1 18 ? 8.438 26.047 14.906 1 35.75 18 PRO B C 1
ATOM 1621 O O . PRO B 1 18 ? 8.039 24.891 15.047 1 35.75 18 PRO B O 1
ATOM 1624 N N . GLU B 1 19 ? 9.562 26.344 15.516 1 35.47 19 GLU B N 1
ATOM 1625 C CA . GLU B 1 19 ? 10.164 25.859 16.75 1 35.47 19 GLU B CA 1
ATOM 1626 C C . GLU B 1 19 ? 9.109 25.688 17.844 1 35.47 19 GLU B C 1
ATOM 1628 O O . GLU B 1 19 ? 9.258 24.828 18.734 1 35.47 19 GLU B O 1
ATOM 1633 N N . ASP B 1 20 ? 8.195 26.625 18.062 1 35.38 20 ASP B N 1
ATOM 1634 C CA . ASP B 1 20 ? 7.34 26.703 19.25 1 35.38 20 ASP B CA 1
ATOM 1635 C C . ASP B 1 20 ? 6.156 25.75 19.125 1 35.38 20 ASP B C 1
ATOM 1637 O O . ASP B 1 20 ? 5.27 25.75 19.984 1 35.38 20 ASP B O 1
ATOM 1641 N N . LEU B 1 21 ? 5.477 25.5 18.047 1 37.78 21 LEU B N 1
ATOM 1642 C CA . LEU B 1 21 ? 4.699 24.266 18.109 1 37.78 21 LEU B CA 1
ATOM 1643 C C . LEU B 1 21 ? 5.57 23.094 18.578 1 37.78 21 LEU B C 1
ATOM 1645 O O . LEU B 1 21 ? 6.461 22.656 17.844 1 37.78 21 LEU B O 1
ATOM 1649 N N . SER B 1 22 ? 6.105 23.109 19.719 1 37.78 22 SER B N 1
ATOM 1650 C CA . SER B 1 22 ? 7.016 22.109 20.281 1 37.78 22 SER B CA 1
ATOM 1651 C C . SER B 1 22 ? 6.73 20.719 19.734 1 37.78 22 SER B C 1
ATOM 1653 O O . SER B 1 22 ? 5.707 20.125 20.062 1 37.78 22 SER B O 1
ATOM 1655 N N . LEU B 1 23 ? 6.77 20.516 18.469 1 41.62 23 LEU B N 1
ATOM 1656 C CA . LEU B 1 23 ? 6.934 19.188 17.891 1 41.62 23 LEU B CA 1
ATOM 1657 C C . LEU B 1 23 ? 7.348 18.188 18.969 1 41.62 23 LEU B C 1
ATOM 1659 O O . LEU B 1 23 ? 7.203 16.969 18.781 1 41.62 23 LEU B O 1
ATOM 1663 N N . GLU B 1 24 ? 8.102 18.688 19.922 1 42.06 24 GLU B N 1
ATOM 1664 C CA . GLU B 1 24 ? 8.336 17.938 21.156 1 42.06 24 GLU B CA 1
ATOM 1665 C C . GLU B 1 24 ? 7.02 17.516 21.812 1 42.06 24 GLU B C 1
ATOM 1667 O O . GLU B 1 24 ? 6.91 16.422 22.359 1 42.06 24 GLU B O 1
ATOM 1672 N N . GLU B 1 25 ? 6.117 18.422 21.906 1 42.28 25 GLU B N 1
ATOM 1673 C CA . GLU B 1 25 ? 4.863 18.078 22.578 1 42.28 25 GLU B CA 1
ATOM 1674 C C . GLU B 1 25 ? 3.988 17.203 21.703 1 42.28 25 GLU B C 1
ATOM 1676 O O . GLU B 1 25 ? 3.264 16.344 22.203 1 42.28 25 GLU B O 1
ATOM 1681 N N . ILE B 1 26 ? 3.85 17.469 20.453 1 42.38 26 ILE B N 1
ATOM 1682 C CA . ILE B 1 26 ? 3.174 16.5 19.594 1 42.38 26 ILE B CA 1
ATOM 1683 C C . ILE B 1 26 ? 3.947 15.188 19.594 1 42.38 26 ILE B C 1
ATOM 1685 O O . ILE B 1 26 ? 3.367 14.117 19.391 1 42.38 26 ILE B O 1
ATOM 1689 N N . GLN B 1 27 ? 5.324 15.203 19.516 1 43.91 27 GLN B N 1
ATOM 1690 C CA . GLN B 1 27 ? 6.188 14.039 19.359 1 43.91 27 GLN B CA 1
ATOM 1691 C C . GLN B 1 27 ? 5.926 13.008 20.453 1 43.91 27 GLN B C 1
ATOM 1693 O O . GLN B 1 27 ? 5.887 11.805 20.188 1 43.91 27 GLN B O 1
ATOM 1698 N N . VAL B 1 28 ? 6.543 13.352 21.766 1 39.72 28 VAL B N 1
ATOM 1699 C CA . VAL B 1 28 ? 7.227 12.461 22.688 1 39.72 28 VAL B CA 1
ATOM 1700 C C . VAL B 1 28 ? 6.215 11.531 23.359 1 39.72 28 VAL B C 1
ATOM 1702 O O . VAL B 1 28 ? 6.473 10.336 23.516 1 39.72 28 VAL B O 1
ATOM 1705 N N . SER B 1 29 ? 5.293 12.133 24.047 1 43.59 29 SER B N 1
ATOM 1706 C CA . SER B 1 29 ? 4.844 11.281 25.141 1 43.59 29 SER B CA 1
ATOM 1707 C C . SER B 1 29 ? 4.105 10.055 24.609 1 43.59 29 SER B C 1
ATOM 1709 O O . SER B 1 29 ? 4.277 8.945 25.141 1 43.59 29 SER B O 1
ATOM 1711 N N . GLN B 1 30 ? 3.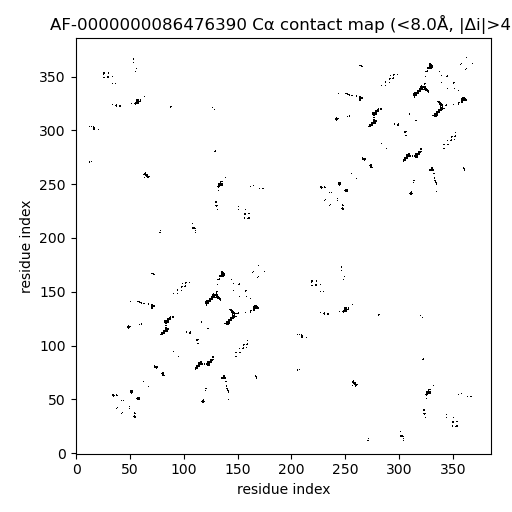141 10.133 23.75 1 47.97 30 GLN B N 1
ATOM 1712 C CA . GLN B 1 30 ? 2.172 9.07 23.5 1 47.97 30 GLN B CA 1
ATOM 1713 C C . GLN B 1 30 ? 2.658 8.141 22.391 1 47.97 30 GLN B C 1
ATOM 1715 O O . GLN B 1 30 ? 2.066 7.086 22.156 1 47.97 30 GLN B O 1
ATOM 1720 N N . ASP B 1 31 ? 3.738 8.523 21.703 1 55.22 31 ASP B N 1
ATOM 1721 C CA . ASP B 1 31 ? 4.219 7.855 20.5 1 55.22 31 ASP B CA 1
ATOM 1722 C C . ASP B 1 31 ? 4.973 6.574 20.859 1 55.22 31 ASP B C 1
ATOM 1724 O O . ASP B 1 31 ? 5.164 5.707 20 1 55.22 31 ASP B O 1
ATOM 1728 N N . LYS B 1 32 ? 5.516 6.559 22.094 1 57.22 32 LYS B N 1
ATOM 1729 C CA . LYS B 1 32 ? 6.359 5.438 22.5 1 57.22 32 LYS B CA 1
ATOM 1730 C C . LYS B 1 32 ? 5.582 4.121 22.453 1 57.22 32 LYS B C 1
ATOM 1732 O O . LYS B 1 32 ? 6.176 3.047 22.359 1 57.22 32 LYS B O 1
ATOM 1737 N N . ASP B 1 33 ? 4.227 4.203 22.188 1 81.56 33 ASP B N 1
ATOM 1738 C CA . ASP B 1 33 ? 3.443 2.982 22.344 1 81.56 33 ASP B CA 1
ATOM 1739 C C . ASP B 1 33 ? 3.096 2.377 20.984 1 81.56 33 ASP B C 1
ATOM 1741 O O . ASP B 1 33 ? 2.572 1.263 20.922 1 81.56 33 ASP B O 1
ATOM 1745 N N . ILE B 1 34 ? 3.662 3.039 20 1 85.62 34 ILE B N 1
ATOM 1746 C CA . ILE B 1 34 ? 3.191 2.553 18.703 1 85.62 34 ILE B CA 1
ATOM 1747 C C . ILE B 1 34 ? 3.846 1.212 18.391 1 85.62 34 ILE B C 1
ATOM 1749 O O . ILE B 1 34 ? 3.17 0.264 17.984 1 85.62 34 ILE B O 1
ATOM 1753 N N . PRO B 1 35 ? 5.168 1.159 18.656 1 80.56 35 PRO B N 1
ATOM 1754 C CA . PRO B 1 35 ? 5.766 -0.157 18.422 1 80.56 35 PRO B CA 1
ATOM 1755 C C . PRO B 1 35 ? 5.121 -1.256 19.266 1 80.56 35 PRO B C 1
ATOM 1757 O O . PRO B 1 35 ? 4.918 -2.371 18.781 1 80.56 35 PRO B O 1
ATOM 1760 N N . ALA B 1 36 ? 4.801 -0.95 20.438 1 82.5 36 ALA B N 1
ATOM 1761 C CA . ALA B 1 36 ? 4.133 -1.928 21.297 1 82.5 36 ALA B CA 1
ATOM 1762 C C . ALA B 1 36 ? 2.752 -2.279 20.766 1 82.5 36 ALA B C 1
ATOM 1764 O O . ALA B 1 36 ? 2.355 -3.447 20.766 1 82.5 36 ALA B O 1
ATOM 1765 N N . ILE B 1 37 ? 2.033 -1.361 20.328 1 83.5 37 ILE B N 1
ATOM 1766 C CA . ILE B 1 37 ? 0.717 -1.586 19.734 1 83.5 37 ILE B CA 1
ATOM 1767 C C . ILE B 1 37 ? 0.848 -2.465 18.5 1 83.5 37 ILE B C 1
ATOM 1769 O O . ILE B 1 37 ? 0.104 -3.436 18.328 1 83.5 37 ILE B O 1
ATOM 1773 N N . ASN B 1 38 ? 1.781 -2.049 17.641 1 87.19 38 ASN B N 1
ATOM 1774 C CA . ASN B 1 38 ? 1.972 -2.793 16.391 1 87.19 38 ASN B CA 1
ATOM 1775 C C . ASN B 1 38 ? 2.416 -4.227 16.672 1 87.19 38 ASN B C 1
ATOM 1777 O O . ASN B 1 38 ? 2.068 -5.141 15.914 1 87.19 38 ASN B O 1
ATOM 1781 N N . GLN B 1 39 ? 3.254 -4.383 17.703 1 80 39 GLN B N 1
ATOM 1782 C CA . GLN B 1 39 ? 3.676 -5.734 18.062 1 80 39 GLN B CA 1
ATOM 1783 C C . GLN B 1 39 ? 2.475 -6.629 18.344 1 80 39 GLN B C 1
ATOM 1785 O O . GLN B 1 39 ? 2.479 -7.809 17.984 1 80 39 GLN B O 1
ATOM 1790 N N . GLY B 1 40 ? 1.451 -6.145 18.906 1 77.38 40 GLY B N 1
ATOM 1791 C CA . GLY B 1 40 ? 0.244 -6.902 19.203 1 77.38 40 GLY B CA 1
ATOM 1792 C C . GLY B 1 40 ? -0.645 -7.105 17.984 1 77.38 40 GLY B C 1
ATOM 1793 O O . GLY B 1 40 ? -1.392 -8.086 17.906 1 77.38 40 GLY B O 1
ATOM 1794 N N . LEU B 1 41 ? -0.556 -6.223 17.078 1 76.81 41 LEU B N 1
ATOM 1795 C CA . LEU B 1 41 ? -1.512 -6.227 15.977 1 76.81 41 LEU B CA 1
ATOM 1796 C C . LEU B 1 41 ? -0.92 -6.906 14.742 1 76.81 41 LEU B C 1
ATOM 1798 O O . LEU B 1 41 ? -1.652 -7.488 13.938 1 76.81 41 LEU B O 1
ATOM 1802 N N . ILE B 1 42 ? 0.325 -6.633 14.406 1 74.19 42 ILE B N 1
ATOM 1803 C CA . ILE B 1 42 ? 0.945 -7.102 13.172 1 74.19 42 ILE B CA 1
ATOM 1804 C C . ILE B 1 42 ? 1.682 -8.414 13.43 1 74.19 42 ILE B C 1
ATOM 1806 O O . ILE B 1 42 ? 1.701 -9.305 12.57 1 74.19 42 ILE B O 1
ATOM 1810 N N . SER B 1 43 ? 2.715 -8.508 14.461 1 59.19 43 SER B N 1
ATOM 1811 C CA . SER B 1 43 ? 3.73 -9.531 14.664 1 59.19 43 SER B CA 1
ATOM 1812 C C . SER B 1 43 ? 3.098 -10.867 15.031 1 59.19 43 SER B C 1
ATOM 1814 O O . SER B 1 43 ? 2.973 -11.203 16.219 1 59.19 43 SER B O 1
ATOM 1816 N N . GLU B 1 44 ? 1.868 -11.18 14.766 1 50.28 44 GLU B N 1
ATOM 1817 C CA . GLU B 1 44 ? 2.004 -12.562 15.219 1 50.28 44 GLU B CA 1
ATOM 1818 C C . GLU B 1 44 ? 3.332 -13.164 14.766 1 50.28 44 GLU B C 1
ATOM 1820 O O . GLU B 1 44 ? 3.764 -14.195 15.289 1 50.28 44 GLU B O 1
ATOM 1825 N N . GLU B 1 45 ? 3.857 -12.727 13.539 1 44.03 45 GLU B N 1
ATOM 1826 C CA . GLU B 1 45 ? 5.02 -13.508 13.117 1 44.03 45 GLU B CA 1
ATOM 1827 C C . GLU B 1 45 ? 6.312 -12.898 13.656 1 44.03 45 GLU B C 1
ATOM 1829 O O . GLU B 1 45 ? 6.348 -11.727 14.023 1 44.03 45 GLU B O 1
ATOM 1834 N N . THR B 1 46 ? 7.473 -13.508 13.773 1 45 46 THR B N 1
ATOM 1835 C CA . THR B 1 46 ? 8.766 -13.312 14.422 1 45 46 THR B CA 1
ATOM 1836 C C . THR B 1 46 ? 9.312 -11.914 14.117 1 45 46 THR B C 1
ATOM 1838 O O . THR B 1 46 ? 9.109 -11.391 13.016 1 45 46 THR B O 1
ATOM 1841 N N . PRO B 1 47 ? 9.797 -11.156 15.266 1 46.69 47 PRO B N 1
ATOM 1842 C CA . PRO B 1 47 ? 10.469 -9.852 15.266 1 46.69 47 PRO B CA 1
ATOM 1843 C C . PRO B 1 47 ? 11.336 -9.633 14.031 1 46.69 47 PRO B C 1
ATOM 1845 O O . PRO B 1 47 ? 11.312 -8.555 13.43 1 46.69 47 PRO B O 1
ATOM 1848 N N . GLU B 1 48 ? 12.234 -10.609 13.695 1 49.56 48 GLU B N 1
ATOM 1849 C CA . GLU B 1 48 ? 13.219 -10.508 12.625 1 49.56 48 GLU B CA 1
ATOM 1850 C C . GLU B 1 48 ? 12.547 -10.406 11.258 1 49.56 48 GLU B C 1
ATOM 1852 O O . GLU B 1 48 ? 13.133 -9.883 10.312 1 49.56 48 GLU B O 1
ATOM 1857 N N . GLY B 1 49 ? 11.266 -10.648 11.305 1 58.84 49 GLY B N 1
ATOM 1858 C CA . GLY B 1 49 ? 10.578 -10.719 10.023 1 58.84 49 GLY B CA 1
ATOM 1859 C C . GLY B 1 49 ? 9.57 -9.602 9.82 1 58.84 49 GLY B C 1
ATOM 1860 O O . GLY B 1 49 ? 8.711 -9.688 8.945 1 58.84 49 GLY B O 1
ATOM 1861 N N . SER B 1 50 ? 9.852 -8.609 10.625 1 73.19 50 SER B N 1
ATOM 1862 C CA . SER B 1 50 ? 8.898 -7.508 10.516 1 73.19 50 SER B CA 1
ATOM 1863 C C . SER B 1 50 ? 9.211 -6.629 9.305 1 73.19 50 SER B C 1
ATOM 1865 O O . SER B 1 50 ? 10.375 -6.398 8.984 1 73.19 50 SER B O 1
ATOM 1867 N N . PHE B 1 51 ? 8.227 -6.348 8.609 1 79.69 51 PHE B N 1
ATOM 1868 C CA . PHE B 1 51 ? 8.406 -5.41 7.508 1 79.69 51 PHE B CA 1
ATOM 1869 C C . PHE B 1 51 ? 8.547 -3.984 8.023 1 79.69 51 PHE B C 1
ATOM 1871 O O . PHE B 1 51 ? 8.766 -3.055 7.246 1 79.69 51 PHE B O 1
ATOM 1878 N N . LEU B 1 52 ? 8.461 -3.906 9.312 1 84 52 LEU B N 1
ATOM 1879 C CA . LEU B 1 52 ? 8.602 -2.582 9.914 1 84 52 LEU B CA 1
ATOM 1880 C C . LEU B 1 52 ? 9.977 -2.416 10.547 1 84 52 LEU B C 1
ATOM 1882 O O . LEU B 1 52 ? 10.484 -3.334 11.195 1 84 52 LEU B O 1
ATOM 1886 N N . VAL B 1 53 ? 10.586 -1.296 10.281 1 82.44 53 VAL B N 1
ATOM 1887 C CA . VAL B 1 53 ? 11.758 -0.844 11.031 1 82.44 53 VAL B CA 1
ATOM 1888 C C . VAL B 1 53 ? 11.328 0.161 12.094 1 82.44 53 VAL B C 1
ATOM 1890 O O . VAL B 1 53 ? 10.375 0.915 11.906 1 82.44 53 VAL B O 1
ATOM 1893 N N . GLU B 1 54 ? 11.969 0.083 13.266 1 82.06 54 GLU B N 1
ATOM 1894 C CA . GLU B 1 54 ? 11.672 0.957 14.398 1 82.06 54 GLU B CA 1
ATOM 1895 C C . GLU B 1 54 ? 10.219 0.797 14.844 1 82.06 54 GLU B C 1
ATOM 1897 O O . GLU B 1 54 ? 9.656 1.703 15.461 1 82.06 54 GLU B O 1
ATOM 1902 N N . GLY B 1 55 ? 9.594 -0.146 14.414 1 84 55 GLY B N 1
ATOM 1903 C CA . GLY B 1 55 ? 8.297 -0.553 14.938 1 84 55 GLY B CA 1
ATOM 1904 C C . GLY B 1 55 ? 7.129 0.025 14.156 1 84 55 GLY B C 1
ATOM 1905 O O . GLY B 1 55 ? 6 -0.453 14.281 1 84 55 GLY B O 1
ATOM 1906 N N . ASP B 1 56 ? 7.371 1.126 13.352 1 89.31 56 ASP B N 1
ATOM 1907 C CA . ASP B 1 56 ? 6.211 1.693 12.664 1 89.31 56 ASP B CA 1
ATOM 1908 C C . ASP B 1 56 ? 6.609 2.305 11.328 1 89.31 56 ASP B C 1
ATOM 1910 O O . ASP B 1 56 ? 5.832 3.051 10.727 1 89.31 56 ASP B O 1
ATOM 1914 N N . ILE B 1 57 ? 7.832 2.023 10.914 1 85 57 ILE B N 1
ATOM 1915 C CA . ILE B 1 57 ? 8.289 2.529 9.625 1 85 57 ILE B CA 1
ATOM 1916 C C . ILE B 1 57 ? 8.461 1.369 8.648 1 85 57 ILE B C 1
ATOM 1918 O O . ILE B 1 57 ? 9.117 0.373 8.961 1 85 57 ILE B O 1
ATOM 1922 N N . ILE B 1 58 ? 7.824 1.523 7.539 1 84.38 58 ILE B N 1
ATOM 1923 C CA . ILE B 1 58 ? 8.016 0.509 6.508 1 84.38 58 ILE B CA 1
ATOM 1924 C C . ILE B 1 58 ? 9.477 0.51 6.055 1 84.38 58 ILE B C 1
ATOM 1926 O O . ILE B 1 58 ? 10.047 1.568 5.77 1 84.38 58 ILE B O 1
ATOM 1930 N N . ARG B 1 59 ? 10.023 -0.646 6.008 1 78.75 59 ARG B N 1
ATOM 1931 C CA . ARG B 1 59 ? 11.422 -0.772 5.602 1 78.75 59 ARG B CA 1
ATOM 1932 C C . ARG B 1 59 ? 11.633 -0.21 4.199 1 78.75 59 ARG B C 1
ATOM 1934 O O . ARG B 1 59 ? 10.977 -0.64 3.246 1 78.75 59 ARG B O 1
ATOM 1941 N N . PRO B 1 60 ? 12.477 0.845 4.137 1 69.94 60 PRO B N 1
ATOM 1942 C CA . PRO B 1 60 ? 12.75 1.391 2.807 1 69.94 60 PRO B CA 1
ATOM 1943 C C . PRO B 1 60 ? 13.547 0.431 1.927 1 69.94 60 PRO B C 1
ATOM 1945 O O . PRO B 1 60 ? 14.336 -0.371 2.438 1 69.94 60 PRO B O 1
ATOM 1948 N N . SER B 1 61 ? 13.07 0.323 0.664 1 62.22 61 SER B N 1
ATOM 1949 C CA . SER B 1 61 ? 13.922 -0.434 -0.251 1 62.22 61 SER B CA 1
ATOM 1950 C C . SER B 1 61 ? 15.164 0.362 -0.642 1 62.22 61 SER B C 1
ATOM 1952 O O . SER B 1 61 ? 15.062 1.546 -0.973 1 62.22 61 SER B O 1
ATOM 1954 N N . PRO B 1 62 ? 16.359 -0.08 -0.117 1 51.16 62 PRO B N 1
ATOM 1955 C CA . PRO B 1 62 ? 17.578 0.656 -0.494 1 51.16 62 PRO B CA 1
ATOM 1956 C C . PRO B 1 62 ? 17.609 1.02 -1.978 1 51.16 62 PRO B C 1
ATOM 1958 O O . PRO B 1 62 ? 18.25 2 -2.363 1 51.16 62 PRO B O 1
ATOM 1961 N N . PHE B 1 63 ? 17.172 0.204 -2.73 1 46.12 63 PHE B N 1
ATOM 1962 C CA . PHE B 1 63 ? 17.312 0.378 -4.172 1 46.12 63 PHE B CA 1
ATOM 1963 C C . PHE B 1 63 ? 16.406 1.502 -4.668 1 46.12 63 PHE B C 1
ATOM 1965 O O . PHE B 1 63 ? 16.375 1.797 -5.863 1 46.12 63 PHE B O 1
ATOM 1972 N N . ARG B 1 64 ? 15.586 2.025 -3.764 1 45.72 64 ARG B N 1
ATOM 1973 C CA . ARG B 1 64 ? 14.875 3.158 -4.344 1 45.72 64 ARG B CA 1
ATOM 1974 C C . ARG B 1 64 ? 15.836 4.105 -5.051 1 45.72 64 ARG B C 1
ATOM 1976 O O . ARG B 1 64 ? 15.438 4.84 -5.961 1 45.72 64 ARG B O 1
ATOM 1983 N N . LEU B 1 65 ? 16.984 4.195 -4.457 1 40.06 65 LEU B N 1
ATOM 1984 C CA . LEU B 1 65 ? 18 4.988 -5.152 1 40.06 65 LEU B CA 1
ATOM 1985 C C . LEU B 1 65 ? 18.344 4.367 -6.504 1 40.06 65 LEU B C 1
ATOM 1987 O O . LEU B 1 65 ? 18.859 5.051 -7.391 1 40.06 65 LEU B O 1
ATOM 1991 N N . LEU B 1 66 ? 18.375 3.068 -6.48 1 39 66 LEU B N 1
ATOM 1992 C CA . LEU B 1 66 ? 18.734 2.504 -7.777 1 39 66 LEU B CA 1
ATOM 1993 C C . LEU B 1 66 ? 17.484 2.254 -8.625 1 39 66 LEU B C 1
ATOM 1995 O O . LEU B 1 66 ? 16.469 1.774 -8.117 1 39 66 LEU B O 1
ATOM 1999 N N . SER B 1 67 ? 17.188 3.062 -9.492 1 43.09 67 SER B N 1
ATOM 2000 C CA . SER B 1 67 ? 16.203 2.822 -10.555 1 43.09 67 SER B CA 1
ATOM 2001 C C . SER B 1 67 ? 15.898 1.336 -10.695 1 43.09 67 SER B C 1
ATOM 2003 O O . SER B 1 67 ? 16.812 0.515 -10.828 1 43.09 67 SER B O 1
ATOM 2005 N N . VAL B 1 68 ? 14.922 0.831 -9.945 1 48.69 68 VAL B N 1
ATOM 2006 C CA . VAL B 1 68 ? 14.57 -0.521 -10.375 1 48.69 68 VAL B CA 1
ATOM 2007 C C . VAL B 1 68 ? 14.773 -0.654 -11.883 1 48.69 68 VAL B C 1
ATOM 2009 O O . VAL B 1 68 ? 13.992 -0.116 -12.672 1 48.69 68 VAL B O 1
ATOM 2012 N N . THR B 1 69 ? 15.93 -0.595 -12.32 1 52.38 69 THR B N 1
ATOM 2013 C CA . THR B 1 69 ? 16.234 -0.757 -13.734 1 52.38 69 THR B CA 1
ATOM 2014 C C . THR B 1 69 ? 15.516 -1.979 -14.312 1 52.38 69 THR B C 1
ATOM 2016 O O . THR B 1 69 ? 15.188 -2.012 -15.492 1 52.38 69 THR B O 1
ATOM 2019 N N . ASN B 1 70 ? 15.25 -2.971 -13.328 1 63.34 70 ASN B N 1
ATOM 2020 C CA . ASN B 1 70 ? 14.578 -4.188 -13.781 1 63.34 70 ASN B CA 1
ATOM 2021 C C . ASN B 1 70 ? 13.383 -4.531 -12.898 1 63.34 70 ASN B C 1
ATOM 2023 O O . ASN B 1 70 ? 13.547 -4.832 -11.711 1 63.34 70 ASN B O 1
ATOM 2027 N N . ASN B 1 71 ? 12.219 -4.312 -13.375 1 81.94 71 ASN B N 1
ATOM 2028 C CA . ASN B 1 71 ? 10.992 -4.535 -12.617 1 81.94 71 ASN B CA 1
ATOM 2029 C C . ASN B 1 71 ? 10.609 -6.012 -12.594 1 81.94 71 ASN B C 1
ATOM 2031 O O . ASN B 1 71 ? 9.469 -6.355 -12.289 1 81.94 71 ASN B O 1
ATOM 2035 N N . LYS B 1 72 ? 11.602 -6.867 -12.891 1 87.5 72 LYS B N 1
ATOM 2036 C CA . LYS B 1 72 ? 11.344 -8.305 -12.82 1 87.5 72 LYS B CA 1
ATOM 2037 C C . LYS B 1 72 ? 11.719 -8.859 -11.445 1 87.5 72 LYS B C 1
ATOM 2039 O O . LYS B 1 72 ? 12.695 -8.422 -10.836 1 87.5 72 LYS B O 1
ATOM 2044 N N . TRP B 1 73 ? 10.984 -9.719 -10.977 1 92.31 73 TRP B N 1
ATOM 2045 C CA . TRP B 1 73 ? 11.344 -10.477 -9.781 1 92.31 73 TRP B CA 1
ATOM 2046 C C . TRP B 1 73 ? 12.562 -11.359 -10.039 1 92.31 73 TRP B C 1
ATOM 2048 O O . TRP B 1 73 ? 12.68 -11.969 -11.102 1 92.31 73 TRP B O 1
ATOM 2058 N N . PRO B 1 74 ? 13.438 -11.484 -9.133 1 90.19 74 PRO B N 1
ATOM 2059 C CA . PRO B 1 74 ? 14.672 -12.242 -9.367 1 90.19 74 PRO B CA 1
ATOM 2060 C C . PRO B 1 74 ? 14.438 -13.742 -9.508 1 90.19 74 PRO B C 1
ATOM 2062 O O . PRO B 1 74 ? 13.555 -14.297 -8.836 1 90.19 74 PRO B O 1
ATOM 2065 N N . LYS B 1 75 ? 15.25 -14.297 -10.383 1 90.88 75 LYS B N 1
ATOM 2066 C CA . LYS B 1 75 ? 15.242 -15.742 -10.578 1 90.88 75 LYS B CA 1
ATOM 2067 C C . LYS B 1 75 ? 16.281 -16.422 -9.703 1 90.88 75 LYS B C 1
ATOM 2069 O O . LYS B 1 75 ? 17.438 -15.992 -9.656 1 90.88 75 LYS B O 1
ATOM 2074 N N . GLY B 1 76 ? 15.805 -17.344 -8.891 1 88.25 76 GLY B N 1
ATOM 2075 C CA . GLY B 1 76 ? 16.719 -18.094 -8.039 1 88.25 76 GLY B CA 1
ATOM 2076 C C . GLY B 1 76 ? 17.359 -19.266 -8.742 1 88.25 76 GLY B C 1
ATOM 2077 O O . GLY B 1 76 ? 17.391 -19.328 -9.977 1 88.25 76 GLY B O 1
ATOM 2078 N N . VAL B 1 77 ? 17.906 -20.047 -7.773 1 84.31 77 VAL B N 1
ATOM 2079 C CA . VAL B 1 77 ? 18.562 -21.266 -8.25 1 84.31 77 VAL B CA 1
ATOM 2080 C C . VAL B 1 77 ? 17.547 -22.156 -8.969 1 84.31 77 VAL B C 1
ATOM 2082 O O . VAL B 1 77 ? 16.422 -22.344 -8.484 1 84.31 77 VAL B O 1
ATOM 2085 N N . GLY B 1 78 ? 17.891 -22.766 -10.188 1 89.06 78 GLY B N 1
ATOM 2086 C CA . GLY B 1 78 ? 17.016 -23.672 -10.914 1 89.06 78 GLY B CA 1
ATOM 2087 C C . GLY B 1 78 ? 15.953 -22.953 -11.727 1 89.06 78 GLY B C 1
ATOM 2088 O O . GLY B 1 78 ? 15.039 -23.578 -12.258 1 89.06 78 GLY B O 1
ATOM 2089 N N . GLY B 1 79 ? 15.969 -21.578 -11.594 1 91.62 79 GLY B N 1
ATOM 2090 C CA . GLY B 1 79 ? 15.039 -20.828 -12.414 1 91.62 79 GLY B CA 1
ATOM 2091 C C . GLY B 1 79 ? 13.742 -20.484 -11.703 1 91.62 79 GLY B C 1
ATOM 2092 O O . GLY B 1 79 ? 12.812 -19.953 -12.312 1 91.62 79 GLY B O 1
ATOM 2093 N N . ILE B 1 80 ? 13.711 -20.781 -10.453 1 93.62 80 ILE B N 1
ATOM 2094 C CA . ILE B 1 80 ? 12.5 -20.547 -9.664 1 93.62 80 ILE B CA 1
ATOM 2095 C C . ILE B 1 80 ? 12.414 -19.078 -9.289 1 93.62 80 ILE B C 1
ATOM 2097 O O . ILE B 1 80 ? 13.414 -18.469 -8.906 1 93.62 80 ILE B O 1
ATOM 2101 N N . VAL B 1 81 ? 11.242 -18.516 -9.5 1 95.12 81 VAL B N 1
ATOM 2102 C CA . VAL B 1 81 ? 10.969 -17.141 -9.094 1 95.12 81 VAL B CA 1
ATOM 2103 C C . VAL B 1 81 ? 10.078 -17.141 -7.855 1 95.12 81 VAL B C 1
ATOM 2105 O O . VAL B 1 81 ? 8.953 -17.641 -7.887 1 95.12 81 VAL B O 1
ATOM 2108 N N . GLU B 1 82 ? 10.57 -16.531 -6.793 1 96.44 82 GLU B N 1
ATOM 2109 C CA . GLU B 1 82 ? 9.812 -16.453 -5.551 1 96.44 82 GLU B CA 1
ATOM 2110 C C . GLU B 1 82 ? 9.164 -15.086 -5.383 1 96.44 82 GLU B C 1
ATOM 2112 O O . GLU B 1 82 ? 9.805 -14.055 -5.582 1 96.44 82 GLU B O 1
ATOM 2117 N N . ILE B 1 83 ? 7.918 -15.141 -5.066 1 97 83 ILE B N 1
ATOM 2118 C CA . ILE B 1 83 ? 7.176 -13.938 -4.723 1 97 83 ILE B CA 1
ATOM 2119 C C . ILE B 1 83 ? 6.797 -13.969 -3.242 1 97 83 ILE B C 1
ATOM 2121 O O . ILE B 1 83 ? 5.828 -14.625 -2.857 1 97 83 ILE B O 1
ATOM 2125 N N . PRO B 1 84 ? 7.59 -13.281 -2.385 1 96.31 84 PRO B N 1
ATOM 2126 C CA . PRO B 1 84 ? 7.18 -13.203 -0.98 1 96.31 84 PRO B CA 1
ATOM 2127 C C . PRO B 1 84 ? 5.875 -12.43 -0.791 1 96.31 84 PRO B C 1
ATOM 2129 O O . PRO B 1 84 ? 5.633 -11.438 -1.484 1 96.31 84 PRO B O 1
ATOM 2132 N N . PHE B 1 85 ? 5.059 -12.969 0.204 1 96.5 85 PHE B N 1
ATOM 2133 C CA . PHE B 1 85 ? 3.779 -12.289 0.387 1 96.5 85 PHE B CA 1
ATOM 2134 C C . PHE B 1 85 ? 3.389 -12.266 1.859 1 96.5 85 PHE B C 1
ATOM 2136 O O . PHE B 1 85 ? 3.791 -13.133 2.631 1 96.5 85 PHE B O 1
ATOM 2143 N N . LEU B 1 86 ? 2.674 -11.211 2.193 1 93.38 86 LEU B N 1
ATOM 2144 C CA . LEU B 1 86 ? 1.867 -11.133 3.406 1 93.38 86 LEU B CA 1
ATOM 2145 C C . LEU B 1 86 ? 0.379 -11.156 3.072 1 93.38 86 LEU B C 1
ATOM 2147 O O . LEU B 1 86 ? -0.07 -10.438 2.174 1 93.38 86 LEU B O 1
ATOM 2151 N N . LEU B 1 87 ? -0.281 -12.023 3.744 1 95.06 87 LEU B N 1
ATOM 2152 C CA . LEU B 1 87 ? -1.727 -12.109 3.564 1 95.06 87 LEU B CA 1
ATOM 2153 C C . LEU B 1 87 ? -2.461 -11.523 4.766 1 95.06 87 LEU B C 1
ATOM 2155 O O . LEU B 1 87 ? -2.254 -11.969 5.898 1 95.06 87 LEU B O 1
ATOM 2159 N N . SER B 1 88 ? -3.299 -10.539 4.488 1 93.12 88 SER B N 1
ATOM 2160 C CA . SER B 1 88 ? -3.984 -9.828 5.559 1 93.12 88 SER B CA 1
ATOM 2161 C C . SER B 1 88 ? -4.891 -10.758 6.355 1 93.12 88 SER B C 1
ATOM 2163 O O . SER B 1 88 ? -5.582 -11.602 5.781 1 93.12 88 SER B O 1
ATOM 2165 N N . SER B 1 89 ? -4.965 -10.562 7.629 1 90.62 89 SER B N 1
ATOM 2166 C CA . SER B 1 89 ? -5.832 -11.344 8.508 1 90.62 89 SER B CA 1
ATOM 2167 C C . SER B 1 89 ? -7.285 -10.891 8.398 1 90.62 89 SER B C 1
ATOM 2169 O O . SER B 1 89 ? -8.188 -11.523 8.945 1 90.62 89 SER B O 1
ATOM 2171 N N . LYS B 1 90 ? -7.504 -9.883 7.668 1 89.75 90 LYS B N 1
ATOM 2172 C CA . LYS B 1 90 ? -8.852 -9.336 7.535 1 89.75 90 LYS B CA 1
ATOM 2173 C C . LYS B 1 90 ? -9.695 -10.188 6.582 1 89.75 90 LYS B C 1
ATOM 2175 O O . LYS B 1 90 ? -10.914 -10.039 6.531 1 89.75 90 LYS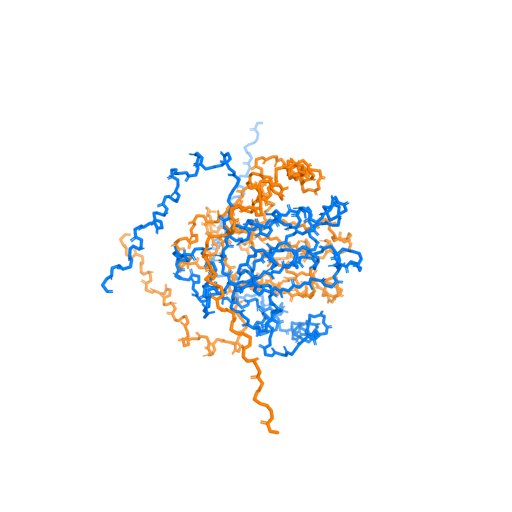 B O 1
ATOM 2180 N N . TYR B 1 91 ? -9.055 -11.016 5.852 1 94.25 91 TYR B N 1
ATOM 2181 C CA . TYR B 1 91 ? -9.805 -11.914 4.969 1 94.25 91 TYR B CA 1
ATOM 2182 C C . TYR B 1 91 ? -10.523 -12.984 5.77 1 94.25 91 TYR B C 1
ATOM 2184 O O . TYR B 1 91 ? -9.969 -13.555 6.711 1 94.25 91 TYR B O 1
ATOM 2192 N N . ASP B 1 92 ? -11.828 -13.242 5.336 1 95.81 92 ASP B N 1
ATOM 2193 C CA . ASP B 1 92 ? -12.516 -14.406 5.902 1 95.81 92 ASP B CA 1
ATOM 2194 C C . ASP B 1 92 ? -11.992 -15.703 5.289 1 95.81 92 ASP B C 1
ATOM 2196 O O . ASP B 1 92 ? -11.219 -15.672 4.332 1 95.81 92 ASP B O 1
ATOM 2200 N N . GLU B 1 93 ? -12.367 -16.812 5.871 1 97 93 GLU B N 1
ATOM 2201 C CA . GLU B 1 93 ? -11.82 -18.109 5.484 1 97 93 GLU B CA 1
ATOM 2202 C C . GLU B 1 93 ? -12.117 -18.406 4.02 1 97 93 GLU B C 1
ATOM 2204 O O . GLU B 1 93 ? -11.234 -18.859 3.287 1 97 93 GLU B O 1
ATOM 2209 N N . PRO B 1 94 ? -13.352 -18.156 3.531 1 96.94 94 PRO B N 1
ATOM 2210 C CA . PRO B 1 94 ? -13.594 -18.422 2.109 1 96.94 94 PRO B CA 1
ATOM 2211 C C . PRO B 1 94 ? -12.711 -17.562 1.198 1 96.94 94 PRO B C 1
ATOM 2213 O O . PRO B 1 94 ? -12.18 -18.078 0.203 1 96.94 94 PRO B O 1
ATOM 2216 N N . SER B 1 95 ? -12.531 -16.328 1.524 1 96.56 95 SER B N 1
ATOM 2217 C CA . SER B 1 95 ? -11.68 -15.445 0.727 1 96.56 95 SER B CA 1
ATOM 2218 C C . SER B 1 95 ? -10.234 -15.93 0.726 1 96.56 95 SER B C 1
ATOM 2220 O O . SER B 1 95 ? -9.578 -15.953 -0.32 1 96.56 95 SER B O 1
ATOM 2222 N N . ARG B 1 96 ? -9.773 -16.281 1.88 1 97.06 96 ARG B N 1
ATOM 2223 C CA . ARG B 1 96 ? -8.414 -16.797 2.004 1 97.06 96 ARG B CA 1
ATOM 2224 C C . ARG B 1 96 ? -8.211 -18.031 1.145 1 97.06 96 ARG B C 1
ATOM 2226 O O . ARG B 1 96 ? -7.195 -18.172 0.464 1 97.06 96 ARG B O 1
ATOM 2233 N N . LYS B 1 97 ? -9.141 -18.875 1.17 1 97.38 97 LYS B N 1
ATOM 2234 C CA . LYS B 1 97 ? -9.07 -20.109 0.4 1 97.38 97 LYS B CA 1
ATOM 2235 C C . LYS B 1 97 ? -8.953 -19.828 -1.094 1 97.38 97 LYS B C 1
ATOM 2237 O O . LYS B 1 97 ? -8.148 -20.453 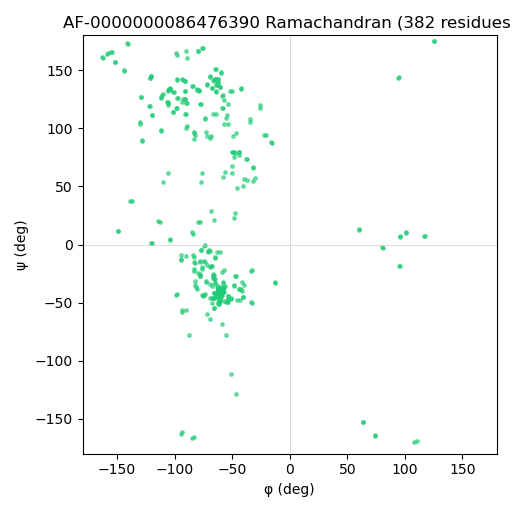-1.789 1 97.38 97 LYS B O 1
ATOM 2242 N N . VAL B 1 98 ? -9.742 -18.891 -1.548 1 96.94 98 VAL B N 1
ATOM 2243 C CA . VAL B 1 98 ? -9.727 -18.547 -2.963 1 96.94 98 VAL B CA 1
ATOM 2244 C C . VAL B 1 98 ? -8.336 -18.047 -3.354 1 96.94 98 VAL B C 1
ATOM 2246 O O . VAL B 1 98 ? -7.809 -18.422 -4.41 1 96.94 98 VAL B O 1
ATOM 2249 N N . ILE B 1 99 ? -7.703 -17.234 -2.545 1 97.56 99 ILE B N 1
ATOM 2250 C CA . ILE B 1 99 ? -6.387 -16.672 -2.812 1 97.56 99 ILE B CA 1
ATOM 2251 C C . ILE B 1 99 ? -5.336 -17.781 -2.832 1 97.56 99 ILE B C 1
ATOM 2253 O O . ILE B 1 99 ? -4.527 -17.859 -3.76 1 97.56 99 ILE B O 1
ATOM 2257 N N . LEU B 1 100 ? -5.395 -18.641 -1.856 1 97.56 100 LEU B N 1
ATOM 2258 C CA . LEU B 1 100 ? -4.41 -19.719 -1.749 1 97.56 100 LEU B CA 1
ATOM 2259 C C . LEU B 1 100 ? -4.574 -20.719 -2.881 1 97.56 100 LEU B C 1
ATOM 2261 O O . LEU B 1 100 ? -3.588 -21.281 -3.365 1 97.56 100 LEU B O 1
ATOM 2265 N N . GLU B 1 101 ? -5.734 -20.969 -3.293 1 96.5 101 GLU B N 1
ATOM 2266 C CA . GLU B 1 101 ? -5.977 -21.828 -4.445 1 96.5 101 GLU B CA 1
ATOM 2267 C C . GLU B 1 101 ? -5.391 -21.219 -5.719 1 96.5 101 GLU B C 1
ATOM 2269 O O . GLU B 1 101 ? -4.852 -21.938 -6.562 1 96.5 101 GLU B O 1
ATOM 2274 N N . ALA B 1 102 ? -5.559 -19.984 -5.848 1 95.25 102 ALA B N 1
ATOM 2275 C CA . ALA B 1 102 ? -4.965 -19.312 -7 1 95.25 102 ALA B CA 1
ATOM 2276 C C . ALA B 1 102 ? -3.445 -19.453 -6.992 1 95.25 102 ALA B C 1
ATOM 2278 O O . ALA B 1 102 ? -2.83 -19.672 -8.039 1 95.25 102 ALA B O 1
ATOM 2279 N N . PHE B 1 103 ? -2.826 -19.297 -5.797 1 96.88 103 PHE B N 1
ATOM 2280 C CA . PHE B 1 103 ? -1.393 -19.531 -5.672 1 96.88 103 PHE B CA 1
ATOM 2281 C C . PHE B 1 103 ? -1.024 -20.922 -6.188 1 96.88 103 PHE B C 1
ATOM 2283 O O . PHE B 1 103 ? -0.1 -21.062 -6.988 1 96.88 103 PHE B O 1
ATOM 2290 N N . ALA B 1 104 ? -1.743 -21.844 -5.73 1 95.81 104 ALA B N 1
ATOM 2291 C CA . ALA B 1 104 ? -1.475 -23.234 -6.102 1 95.81 104 ALA B CA 1
ATOM 2292 C C . ALA B 1 104 ? -1.577 -23.438 -7.613 1 95.81 104 ALA B C 1
ATOM 2294 O O . ALA B 1 104 ? -0.756 -24.125 -8.211 1 95.81 104 ALA B O 1
ATOM 2295 N N . ASP B 1 105 ? -2.543 -22.828 -8.164 1 90 105 ASP B N 1
ATOM 2296 C CA . ASP B 1 105 ? -2.721 -22.922 -9.609 1 90 105 ASP B CA 1
ATOM 2297 C C . ASP B 1 105 ? -1.511 -22.344 -10.344 1 90 105 ASP B C 1
ATOM 2299 O O . ASP B 1 105 ? -1.003 -22.969 -11.289 1 90 105 ASP B O 1
ATOM 2303 N N . PHE B 1 106 ? -1.081 -21.203 -9.961 1 90.94 106 PHE B N 1
ATOM 2304 C CA . PHE B 1 106 ? 0.075 -20.578 -10.578 1 90.94 106 PHE B CA 1
ATOM 2305 C C . PHE B 1 106 ? 1.317 -21.438 -10.43 1 90.94 106 PHE B C 1
ATOM 2307 O O . PHE B 1 106 ? 2.098 -21.578 -11.375 1 90.94 106 PHE B O 1
ATOM 2314 N N . GLU B 1 107 ? 1.422 -22.016 -9.281 1 93.25 107 GLU B N 1
ATOM 2315 C CA . GLU B 1 107 ? 2.625 -22.781 -8.969 1 93.25 107 GLU B CA 1
ATOM 2316 C C . GLU B 1 107 ? 2.656 -24.109 -9.75 1 93.25 107 GLU B C 1
ATOM 2318 O O . GLU B 1 107 ? 3.73 -24.609 -10.094 1 93.25 107 GLU B O 1
ATOM 2323 N N . ARG B 1 108 ? 1.59 -24.609 -9.984 1 92.06 108 ARG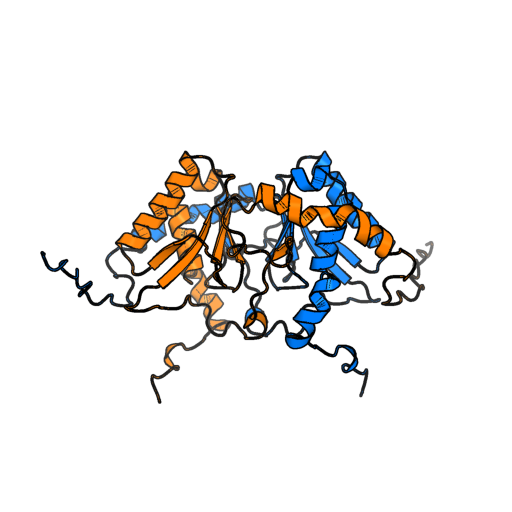 B N 1
ATOM 2324 C CA . ARG B 1 108 ? 1.489 -25.891 -10.672 1 92.06 108 ARG B CA 1
ATOM 2325 C C . ARG B 1 108 ? 1.97 -25.781 -12.117 1 92.06 108 ARG B C 1
ATOM 2327 O O . ARG B 1 108 ? 2.568 -26.703 -12.656 1 92.06 108 ARG B O 1
ATOM 2334 N N . PHE B 1 109 ? 1.878 -24.531 -12.656 1 87.19 109 PHE B N 1
ATOM 2335 C CA . PHE B 1 109 ? 2.084 -24.438 -14.094 1 87.19 109 PHE B CA 1
ATOM 2336 C C . PHE B 1 109 ? 3.26 -23.531 -14.414 1 87.19 109 PHE B C 1
ATOM 2338 O O . PHE B 1 109 ? 3.535 -23.25 -15.586 1 87.19 109 PHE B O 1
ATOM 2345 N N . THR B 1 110 ? 3.797 -23.094 -13.383 1 90.62 110 THR B N 1
ATOM 2346 C CA . THR B 1 110 ? 4.879 -22.156 -13.625 1 90.62 110 THR B CA 1
ATOM 2347 C C . THR B 1 110 ? 6.02 -22.375 -12.633 1 90.62 110 THR B C 1
ATOM 2349 O O . THR B 1 110 ? 5.93 -23.219 -11.75 1 90.62 110 THR B O 1
ATOM 2352 N N . CYS B 1 111 ? 7.117 -21.625 -12.906 1 93.44 111 CYS B N 1
ATOM 2353 C CA . CYS B 1 111 ? 8.266 -21.641 -12 1 93.44 111 CYS B CA 1
ATOM 2354 C C . CYS B 1 111 ? 8.078 -20.641 -10.867 1 93.44 111 CYS B C 1
ATOM 2356 O O . CYS B 1 111 ? 8.992 -20.422 -10.07 1 93.44 111 CYS B O 1
ATOM 2358 N N . ILE B 1 112 ? 6.969 -20.125 -10.742 1 95.44 112 ILE B N 1
ATOM 2359 C CA . ILE B 1 112 ? 6.684 -19.125 -9.711 1 95.44 112 ILE B CA 1
ATOM 2360 C C . ILE B 1 112 ? 6.316 -19.844 -8.406 1 95.44 112 ILE B C 1
ATOM 2362 O O . ILE B 1 112 ? 5.57 -20.828 -8.414 1 95.44 112 ILE B O 1
ATOM 2366 N N . ARG B 1 113 ? 6.84 -19.391 -7.332 1 97 113 ARG B N 1
ATOM 2367 C CA . ARG B 1 113 ? 6.5 -19.859 -5.996 1 97 113 ARG B CA 1
ATOM 2368 C C . ARG B 1 113 ? 6.16 -18.688 -5.074 1 97 113 ARG B C 1
ATOM 2370 O O . ARG B 1 113 ? 6.914 -17.719 -4.992 1 97 113 ARG B O 1
ATOM 2377 N N . PHE B 1 114 ? 4.988 -18.812 -4.461 1 97.25 114 PHE B N 1
ATOM 2378 C CA . PHE B 1 114 ? 4.617 -17.844 -3.447 1 97.25 114 PHE B CA 1
ATOM 2379 C C . PHE B 1 114 ? 5.09 -18.281 -2.068 1 97.25 114 PHE B C 1
ATOM 2381 O O . PHE B 1 114 ? 4.738 -19.375 -1.606 1 97.25 114 PHE B O 1
ATOM 2388 N N . VAL B 1 115 ? 5.918 -17.422 -1.437 1 96.5 115 VAL B N 1
ATOM 2389 C CA . VAL B 1 115 ? 6.488 -17.797 -0.147 1 96.5 115 VAL B CA 1
ATOM 2390 C C . VAL B 1 115 ? 6.086 -16.781 0.913 1 96.5 115 VAL B C 1
ATOM 2392 O O . VAL B 1 115 ? 5.992 -15.586 0.628 1 96.5 115 VAL B O 1
ATOM 2395 N N . ALA B 1 116 ? 5.871 -17.25 2.094 1 94.31 116 ALA B N 1
ATOM 2396 C CA . ALA B 1 116 ? 5.512 -16.359 3.186 1 94.31 116 ALA B CA 1
ATOM 2397 C C . ALA B 1 116 ? 6.633 -15.359 3.463 1 94.31 116 ALA B C 1
ATOM 2399 O O . ALA B 1 116 ? 7.812 -15.711 3.434 1 94.31 116 ALA B O 1
ATOM 2400 N N . TYR B 1 117 ? 6.234 -14.133 3.721 1 92.88 117 TYR B N 1
ATOM 2401 C CA . TYR B 1 117 ? 7.199 -13.094 4.059 1 92.88 117 TYR B CA 1
ATOM 2402 C C . TYR B 1 117 ? 8.016 -13.477 5.285 1 92.88 117 TYR B C 1
ATOM 2404 O O . TYR B 1 117 ? 7.453 -13.836 6.324 1 92.88 117 TYR B O 1
ATOM 2412 N N . GLN B 1 118 ? 9.312 -13.391 5.148 1 90.06 118 GLN B N 1
ATOM 2413 C CA . GLN B 1 118 ? 10.242 -13.656 6.242 1 90.06 118 GLN B CA 1
ATOM 2414 C C . GLN B 1 118 ? 11.383 -12.633 6.258 1 90.06 118 GLN B C 1
ATOM 2416 O O . GLN B 1 118 ? 12.547 -13 6.43 1 90.06 118 GLN B O 1
ATOM 2421 N N . GLY B 1 119 ? 11.055 -11.453 5.965 1 87.12 119 GLY B N 1
ATOM 2422 C CA . GLY B 1 119 ? 12.062 -10.398 6.016 1 87.12 119 GLY B CA 1
ATOM 2423 C C . GLY B 1 119 ? 12.602 -10.023 4.648 1 87.12 119 GLY B C 1
ATOM 2424 O O . GLY B 1 119 ? 13.562 -9.258 4.543 1 87.12 119 GLY B O 1
ATOM 2425 N N . HIS B 1 120 ? 11.953 -10.547 3.67 1 89.62 120 HIS B N 1
ATOM 2426 C CA . HIS B 1 120 ? 12.383 -10.219 2.311 1 89.62 120 HIS B CA 1
ATOM 2427 C C . HIS B 1 120 ? 12.312 -8.719 2.059 1 89.62 120 HIS B C 1
ATOM 2429 O O . HIS B 1 120 ? 11.422 -8.039 2.57 1 89.62 120 HIS B O 1
ATOM 2435 N N . ARG B 1 121 ? 13.242 -8.289 1.217 1 84.44 121 ARG B N 1
ATOM 2436 C CA . ARG B 1 121 ? 13.289 -6.871 0.876 1 84.44 121 ARG B CA 1
ATOM 2437 C C . ARG B 1 121 ? 12.047 -6.449 0.103 1 84.44 121 ARG B C 1
ATOM 2439 O O . ARG B 1 121 ? 11.445 -5.418 0.403 1 84.44 121 ARG B O 1
ATOM 2446 N N . ASP B 1 122 ? 11.836 -7.176 -0.954 1 89 122 ASP B N 1
ATOM 2447 C CA . ASP B 1 122 ? 10.672 -6.91 -1.79 1 89 122 ASP B CA 1
ATOM 2448 C C . ASP B 1 122 ? 9.602 -7.98 -1.592 1 89 122 ASP B C 1
ATOM 2450 O O . ASP B 1 122 ? 9.898 -9.18 -1.598 1 89 122 ASP B O 1
ATOM 2454 N N . PHE B 1 123 ? 8.344 -7.508 -1.386 1 92.5 123 PHE B N 1
ATOM 2455 C CA . PHE B 1 123 ? 7.25 -8.445 -1.187 1 92.5 123 PHE B CA 1
ATOM 2456 C C . PHE B 1 123 ? 5.91 -7.793 -1.509 1 92.5 123 PHE B C 1
ATOM 2458 O O . PHE B 1 123 ? 5.824 -6.566 -1.623 1 92.5 123 PHE B O 1
ATOM 2465 N N . ILE B 1 124 ? 4.898 -8.617 -1.673 1 94.62 124 ILE B N 1
ATOM 2466 C CA . ILE B 1 124 ? 3.549 -8.102 -1.881 1 94.62 124 ILE B CA 1
ATOM 2467 C C . ILE B 1 124 ? 2.732 -8.266 -0.6 1 94.62 124 ILE B C 1
ATOM 2469 O O . ILE B 1 124 ? 2.885 -9.25 0.121 1 94.62 124 ILE B O 1
ATOM 2473 N N . SER B 1 125 ? 2.053 -7.219 -0.272 1 93.69 125 SER B N 1
ATOM 2474 C CA . SER B 1 125 ? 1.055 -7.262 0.792 1 93.69 125 SER B CA 1
ATOM 2475 C C . SER B 1 125 ? -0.357 -7.359 0.223 1 93.69 125 SER B C 1
ATOM 2477 O O . SER B 1 125 ? -0.846 -6.414 -0.403 1 93.69 125 SER B O 1
ATOM 2479 N N . ILE B 1 126 ? -1.007 -8.484 0.478 1 96.25 126 ILE B N 1
ATOM 2480 C CA . ILE B 1 126 ? -2.332 -8.758 -0.07 1 96.25 126 ILE B CA 1
ATOM 2481 C C . ILE B 1 126 ? -3.398 -8.445 0.977 1 96.25 126 ILE B C 1
ATOM 2483 O O . ILE B 1 126 ? -3.422 -9.055 2.049 1 96.25 126 ILE B O 1
ATOM 2487 N N . LEU B 1 127 ? -4.262 -7.492 0.675 1 93.94 127 LEU B N 1
ATOM 2488 C CA . LEU B 1 127 ? -5.254 -7.055 1.653 1 93.94 127 LEU B CA 1
ATOM 2489 C C . LEU B 1 127 ? -6.504 -6.527 0.962 1 93.94 127 LEU B C 1
ATOM 2491 O O . LEU B 1 127 ? -6.465 -6.184 -0.222 1 93.94 127 LEU B O 1
ATOM 2495 N N . PRO B 1 128 ? -7.613 -6.543 1.688 1 93.12 128 PRO B N 1
ATOM 2496 C CA . PRO B 1 128 ? -8.859 -6.059 1.094 1 93.12 128 PRO B CA 1
ATOM 2497 C C . PRO B 1 128 ? -9 -4.539 1.17 1 93.12 128 PRO B C 1
ATOM 2499 O O . PRO B 1 128 ? -9.375 -4 2.213 1 93.12 128 PRO B O 1
ATOM 2502 N N . MET B 1 129 ? -8.617 -3.844 0.033 1 90.12 129 MET B N 1
ATOM 2503 C CA . MET B 1 129 ? -8.984 -2.441 -0.149 1 90.12 129 MET B CA 1
ATOM 2504 C C . MET B 1 129 ? -10.273 -2.316 -0.956 1 90.12 129 MET B C 1
ATOM 2506 O O . MET B 1 129 ? -11.094 -3.24 -0.975 1 90.12 129 MET B O 1
ATOM 2510 N N . SER B 1 130 ? -10.406 -0.937 -1.474 1 85.69 130 SER B N 1
ATOM 2511 C CA . SER B 1 130 ? -11.602 -0.771 -2.293 1 85.69 130 SER B CA 1
ATOM 2512 C C . SER B 1 130 ? -11.367 -1.258 -3.719 1 85.69 130 SER B C 1
ATOM 2514 O O . SER B 1 130 ? -10.609 -0.643 -4.473 1 85.69 130 SER B O 1
ATOM 2516 N N . GLY B 1 131 ? -11.727 -2.557 -3.986 1 88.88 131 GLY B N 1
ATOM 2517 C CA . GLY B 1 131 ? -11.602 -3.098 -5.328 1 88.88 131 GLY B CA 1
ATOM 2518 C C . GLY B 1 131 ? -10.469 -4.094 -5.473 1 88.88 131 GLY B C 1
ATOM 2519 O O . GLY B 1 131 ? -9.922 -4.566 -4.473 1 88.88 131 GLY B O 1
ATOM 2520 N N . CYS B 1 132 ? -10.148 -4.48 -6.703 1 93.44 132 CYS B N 1
ATOM 2521 C CA . CYS B 1 132 ? -9.055 -5.398 -7.02 1 93.44 132 CYS B CA 1
ATOM 2522 C C . CYS B 1 132 ? -8.062 -4.75 -7.977 1 93.44 132 CYS B C 1
ATOM 2524 O O . CYS B 1 132 ? -8.438 -4.32 -9.07 1 93.44 132 CYS B O 1
ATOM 2526 N N . PHE B 1 133 ? -6.852 -4.613 -7.559 1 91.06 133 PHE B N 1
ATOM 2527 C CA . PHE B 1 133 ? -5.812 -3.965 -8.352 1 91.06 133 PHE B CA 1
ATOM 2528 C C . PHE B 1 133 ? -4.43 -4.316 -7.82 1 91.06 133 PHE B C 1
ATOM 2530 O O . PHE B 1 133 ? -4.293 -4.809 -6.699 1 91.06 133 PHE B O 1
ATOM 2537 N N . SER B 1 134 ? -3.424 -4.156 -8.594 1 93.56 134 SER B N 1
ATOM 2538 C CA . SER B 1 134 ? -2.027 -4.367 -8.234 1 93.56 134 SER B CA 1
ATOM 2539 C C . SER B 1 134 ? -1.098 -3.525 -9.102 1 93.56 134 SER B C 1
ATOM 2541 O O . SER B 1 134 ? -1.545 -2.873 -10.047 1 93.56 134 SER B O 1
ATOM 2543 N N . SER B 1 135 ? 0.149 -3.412 -8.664 1 89.12 135 SER B N 1
ATOM 2544 C CA . SER B 1 135 ? 1.182 -2.814 -9.5 1 89.12 135 SER B CA 1
ATOM 2545 C C . SER B 1 135 ? 1.703 -3.812 -10.531 1 89.12 135 SER B C 1
ATOM 2547 O O . SER B 1 135 ? 1.456 -5.016 -10.422 1 89.12 135 SER B O 1
ATOM 2549 N N . VAL B 1 136 ? 2.422 -3.238 -11.492 1 87.75 136 VAL B N 1
ATOM 2550 C CA . VAL B 1 136 ? 3.029 -4.105 -12.492 1 87.75 136 VAL B CA 1
ATOM 2551 C C . VAL B 1 136 ? 4.484 -4.387 -12.125 1 87.75 136 VAL B C 1
ATOM 2553 O O . VAL B 1 136 ? 5.25 -3.459 -11.836 1 87.75 136 VAL B O 1
ATOM 2556 N N . GLY B 1 137 ? 4.762 -5.621 -12.07 1 90.12 137 GLY B N 1
ATOM 2557 C CA . GLY B 1 137 ? 6.133 -6.004 -11.781 1 90.12 137 GLY B CA 1
ATOM 2558 C C . GLY B 1 137 ? 6.516 -5.789 -10.328 1 90.12 137 GLY B C 1
ATOM 2559 O O . GLY B 1 137 ? 5.648 -5.676 -9.461 1 90.12 137 GLY B O 1
ATOM 2560 N N . ARG B 1 138 ? 7.805 -5.828 -10.117 1 89.38 138 ARG B N 1
ATOM 2561 C CA . ARG B 1 138 ? 8.414 -5.605 -8.805 1 89.38 138 ARG B CA 1
ATOM 2562 C C . ARG B 1 138 ? 8.727 -4.129 -8.594 1 89.38 138 ARG B C 1
ATOM 2564 O O . ARG B 1 138 ? 9.617 -3.578 -9.25 1 89.38 138 ARG B O 1
ATOM 2571 N N . SER B 1 139 ? 8.062 -3.494 -7.707 1 81.88 139 SER B N 1
ATOM 2572 C CA . SER B 1 139 ? 8.219 -2.061 -7.496 1 81.88 139 SER B CA 1
ATOM 2573 C C . SER B 1 139 ? 9.227 -1.773 -6.383 1 81.88 139 SER B C 1
ATOM 2575 O O . SER B 1 139 ? 9.656 -0.633 -6.215 1 81.88 139 SER B O 1
ATOM 2577 N N . GLY B 1 140 ? 9.586 -2.771 -5.617 1 80.88 140 GLY B N 1
ATOM 2578 C CA . GLY B 1 140 ? 10.492 -2.584 -4.496 1 80.88 140 GLY B CA 1
ATOM 2579 C C . GLY B 1 140 ? 9.773 -2.369 -3.176 1 80.88 140 GLY B C 1
ATOM 2580 O O . GLY B 1 140 ? 8.719 -1.729 -3.133 1 80.88 140 GLY B O 1
ATOM 2581 N N . GLY B 1 141 ? 10.398 -2.936 -2.105 1 84.94 141 GLY B N 1
ATOM 2582 C CA . GLY B 1 141 ? 9.773 -2.82 -0.794 1 84.94 141 GLY B CA 1
ATOM 2583 C C . GLY B 1 141 ? 8.43 -3.516 -0.707 1 84.94 141 GLY B C 1
ATOM 2584 O O . GLY B 1 141 ? 8.227 -4.559 -1.328 1 84.94 141 GLY B O 1
ATOM 2585 N N . MET B 1 142 ? 7.613 -2.977 0.204 1 87.56 142 MET B N 1
ATOM 2586 C CA . MET B 1 142 ? 6.246 -3.473 0.324 1 87.56 142 MET B CA 1
ATOM 2587 C C . MET B 1 142 ? 5.367 -2.92 -0.793 1 87.56 142 MET B C 1
ATOM 2589 O O . MET B 1 142 ? 5.293 -1.705 -0.984 1 87.56 142 MET B O 1
ATOM 2593 N N . GLN B 1 143 ? 4.77 -3.756 -1.618 1 89.44 143 GLN B N 1
ATOM 2594 C CA . GLN B 1 143 ? 3.805 -3.301 -2.613 1 89.44 143 GLN B CA 1
ATOM 2595 C C . GLN B 1 143 ? 2.451 -3.977 -2.414 1 89.44 143 GLN B C 1
ATOM 2597 O O . GLN B 1 143 ? 2.387 -5.156 -2.066 1 89.44 143 GLN B O 1
ATOM 2602 N N . VAL B 1 144 ? 1.423 -3.256 -2.646 1 91.19 144 VAL B N 1
ATOM 2603 C CA . VAL B 1 144 ? 0.082 -3.701 -2.279 1 91.19 144 VAL B CA 1
ATOM 2604 C C . VAL B 1 144 ? -0.552 -4.453 -3.449 1 91.19 144 VAL B C 1
ATOM 2606 O O . VAL B 1 144 ? -0.378 -4.066 -4.609 1 91.19 144 VAL B O 1
ATOM 2609 N N . VAL B 1 145 ? -1.253 -5.484 -3.154 1 95.31 145 VAL B N 1
ATOM 2610 C CA . VAL B 1 145 ? -2.236 -6.141 -4.008 1 95.31 145 VAL B CA 1
ATOM 2611 C C . VAL B 1 145 ? -3.605 -6.117 -3.336 1 95.31 145 VAL B C 1
ATOM 2613 O O . VAL B 1 145 ? -3.801 -6.738 -2.287 1 95.31 145 VAL B O 1
ATOM 2616 N N . SER B 1 146 ? -4.488 -5.352 -3.936 1 95.25 146 SER B N 1
ATOM 2617 C CA . SER B 1 146 ? -5.832 -5.281 -3.369 1 95.25 146 SER B CA 1
ATOM 2618 C C . SER B 1 146 ? -6.746 -6.336 -3.986 1 95.25 146 SER B C 1
ATOM 2620 O O . SER B 1 146 ? -6.879 -6.41 -5.211 1 95.25 146 SER B O 1
ATOM 2622 N N . LEU B 1 147 ? -7.336 -7.129 -3.146 1 96.31 147 LEU B N 1
ATOM 2623 C CA . LEU B 1 147 ? -8.359 -8.094 -3.523 1 96.31 147 LEU B CA 1
ATOM 2624 C C . LEU B 1 147 ? -9.602 -7.941 -2.646 1 96.31 147 LEU B C 1
ATOM 2626 O O . LEU B 1 147 ? -9.719 -8.602 -1.611 1 96.31 147 LEU B O 1
ATOM 2630 N N . ALA B 1 148 ? -10.492 -7.09 -3.109 1 93.31 148 ALA B N 1
ATOM 2631 C CA . ALA B 1 148 ? -11.734 -6.875 -2.373 1 93.31 148 ALA B CA 1
ATOM 2632 C C . ALA B 1 148 ? -12.578 -8.148 -2.334 1 93.31 148 ALA B C 1
ATOM 2634 O O . ALA B 1 148 ? -12.547 -8.945 -3.271 1 93.31 148 ALA B O 1
ATOM 2635 N N . THR B 1 149 ? -13.336 -8.234 -1.271 1 93 149 THR B N 1
ATOM 2636 C CA . THR B 1 149 ? -14.188 -9.414 -1.127 1 93 149 THR B CA 1
ATOM 2637 C C . THR B 1 149 ? -15.133 -9.539 -2.316 1 93 149 THR B C 1
ATOM 2639 O O . THR B 1 149 ? -15.383 -10.648 -2.801 1 93 149 THR B O 1
ATOM 2642 N N . THR B 1 150 ? -15.641 -8.422 -2.77 1 90.88 150 THR B N 1
ATOM 2643 C CA . THR B 1 150 ? -16.531 -8.406 -3.926 1 90.88 150 THR B CA 1
ATOM 2644 C C . THR B 1 150 ? -15.836 -8.977 -5.156 1 90.88 150 THR B C 1
ATOM 2646 O O . THR B 1 150 ? -16.453 -9.68 -5.957 1 90.88 150 THR B O 1
ATOM 2649 N N . CYS B 1 151 ? -14.562 -8.695 -5.289 1 91.19 151 CYS B N 1
ATOM 2650 C CA . CYS B 1 151 ? -13.766 -9.25 -6.379 1 91.19 151 CYS B CA 1
ATOM 2651 C C . CYS B 1 151 ? -13.602 -10.758 -6.215 1 91.19 151 CYS B C 1
ATOM 2653 O O . CYS B 1 151 ? -13.773 -11.508 -7.176 1 91.19 151 CYS B O 1
ATOM 2655 N N . LEU B 1 152 ? -13.289 -11.156 -5.023 1 94.38 152 LEU B N 1
ATOM 2656 C CA . LEU B 1 152 ? -13 -12.562 -4.746 1 94.38 152 LEU B CA 1
ATOM 2657 C C . LEU B 1 152 ? -14.242 -13.422 -4.961 1 94.38 152 LEU B C 1
ATOM 2659 O O . LEU B 1 152 ? -14.125 -14.594 -5.34 1 94.38 152 LEU B O 1
ATOM 2663 N N . GLN B 1 153 ? -15.43 -12.867 -4.758 1 92.56 153 GLN B N 1
ATOM 2664 C CA . GLN B 1 153 ? -16.688 -13.586 -4.938 1 92.56 153 GLN B CA 1
ATOM 2665 C C . GLN B 1 153 ? -16.922 -13.914 -6.41 1 92.56 153 GLN B C 1
ATOM 2667 O O . GLN B 1 153 ? -17.719 -14.805 -6.73 1 92.56 153 GLN B O 1
ATOM 2672 N N . LYS B 1 154 ? -16.219 -13.219 -7.238 1 89.69 154 LYS B N 1
ATOM 2673 C CA . LYS B 1 154 ? -16.344 -13.484 -8.672 1 89.69 154 LYS B CA 1
ATOM 2674 C C . LYS B 1 154 ? -15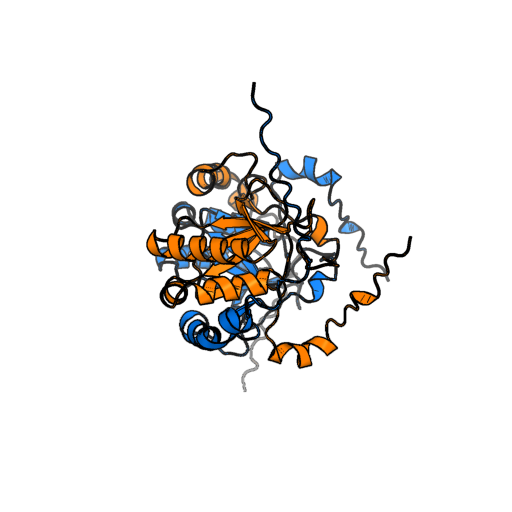.477 -14.664 -9.086 1 89.69 154 LYS B C 1
ATOM 2676 O O . LYS B 1 154 ? -15.617 -15.188 -10.195 1 89.69 154 LYS B O 1
ATOM 2681 N N . GLY B 1 155 ? -14.492 -15.086 -8.219 1 87.44 155 GLY B N 1
ATOM 2682 C CA . GLY B 1 155 ? -13.727 -16.297 -8.477 1 87.44 155 GLY B CA 1
ATOM 2683 C C . GLY B 1 155 ? -12.227 -16.062 -8.477 1 87.44 155 GLY B C 1
ATOM 2684 O O . GLY B 1 155 ? -11.766 -14.922 -8.391 1 87.44 155 GLY B O 1
ATOM 2685 N N . ARG B 1 156 ? -11.5 -17.172 -8.609 1 91.5 156 ARG B N 1
ATOM 2686 C CA . ARG B 1 156 ? -10.047 -17.141 -8.453 1 91.5 156 ARG B CA 1
ATOM 2687 C C . ARG B 1 156 ? -9.391 -16.5 -9.672 1 91.5 156 ARG B C 1
ATOM 2689 O O . ARG B 1 156 ? -8.211 -16.125 -9.625 1 91.5 156 ARG B O 1
ATOM 2696 N N . GLY B 1 157 ? -10.172 -16.359 -10.781 1 90.88 157 GLY B N 1
ATOM 2697 C CA . GLY B 1 157 ? -9.641 -15.742 -11.984 1 90.88 157 GLY B CA 1
ATOM 2698 C C . GLY B 1 157 ? -9.141 -14.328 -11.742 1 90.88 157 GLY B C 1
ATOM 2699 O O . GLY B 1 157 ? -8.117 -13.922 -12.312 1 90.88 157 GLY B O 1
ATOM 2700 N N . ILE B 1 158 ? -9.844 -13.625 -10.906 1 92 158 ILE B N 1
ATOM 2701 C CA . ILE B 1 158 ? -9.445 -12.25 -10.586 1 92 158 ILE B CA 1
ATOM 2702 C C . ILE B 1 158 ? -8.102 -12.258 -9.867 1 92 158 ILE B C 1
ATOM 2704 O O . ILE B 1 158 ? -7.246 -11.406 -10.133 1 92 158 ILE B O 1
ATOM 2708 N N . VAL B 1 159 ? -7.934 -13.195 -8.945 1 95.25 159 VAL B N 1
ATOM 2709 C CA . VAL B 1 159 ? -6.676 -13.312 -8.211 1 95.25 159 VAL B CA 1
ATOM 2710 C C . VAL B 1 159 ? -5.539 -13.594 -9.195 1 95.25 159 VAL B C 1
ATOM 2712 O O . VAL B 1 159 ? -4.508 -12.922 -9.164 1 95.25 159 VAL B O 1
ATOM 2715 N N . LEU B 1 160 ? -5.75 -14.555 -10.078 1 93.5 160 LEU B N 1
ATOM 2716 C CA . LEU B 1 160 ? -4.75 -14.906 -11.07 1 93.5 160 LEU B CA 1
ATOM 2717 C C . LEU B 1 160 ? -4.387 -13.703 -11.938 1 93.5 160 LEU B C 1
ATOM 2719 O O . LEU B 1 160 ? -3.211 -13.477 -12.227 1 93.5 160 LEU B O 1
ATOM 2723 N N . HIS B 1 161 ? -5.355 -12.93 -12.289 1 91.94 161 HIS B N 1
ATOM 2724 C CA . HIS B 1 161 ? -5.176 -11.742 -13.125 1 91.94 161 HIS B CA 1
ATOM 2725 C C . HIS B 1 161 ? -4.273 -10.719 -12.445 1 91.94 161 HIS B C 1
ATOM 2727 O O . HIS B 1 161 ? -3.309 -10.234 -13.039 1 91.94 161 HIS B O 1
ATOM 2733 N N . GLU B 1 162 ? -4.605 -10.391 -11.18 1 95.62 162 GLU B N 1
ATOM 2734 C CA . GLU B 1 162 ? -3.779 -9.445 -10.445 1 95.62 162 GLU B CA 1
ATOM 2735 C C . GLU B 1 162 ? -2.357 -9.969 -10.266 1 95.62 162 GLU B C 1
ATOM 2737 O O . GLU B 1 162 ? -1.395 -9.203 -10.312 1 95.62 162 GLU B O 1
ATOM 2742 N N . LEU B 1 163 ? -2.227 -11.289 -10.023 1 94.31 163 LEU B N 1
ATOM 2743 C CA . LEU B 1 163 ? -0.902 -11.883 -9.867 1 94.31 163 LEU B CA 1
ATOM 2744 C C . LEU B 1 163 ? -0.107 -11.789 -11.164 1 94.31 163 LEU B C 1
ATOM 2746 O O . LEU B 1 163 ? 1.115 -11.633 -11.141 1 94.31 163 LEU B O 1
ATOM 2750 N N . MET B 1 164 ? -0.771 -11.859 -12.266 1 91.88 164 MET B N 1
ATOM 2751 C CA . MET B 1 164 ? -0.09 -11.68 -13.547 1 91.88 164 MET B CA 1
ATOM 2752 C C . MET B 1 164 ? 0.494 -10.273 -13.664 1 91.88 164 MET B C 1
ATOM 2754 O O . MET B 1 164 ? 1.615 -10.102 -14.148 1 91.88 164 MET B O 1
ATOM 2758 N N . HIS B 1 165 ? -0.27 -9.273 -13.227 1 91.12 165 HIS B N 1
ATOM 2759 C CA . HIS B 1 165 ? 0.282 -7.922 -13.203 1 91.12 165 HIS B CA 1
ATOM 2760 C C . HIS B 1 165 ? 1.51 -7.844 -12.305 1 91.12 165 HIS B C 1
ATOM 2762 O O . HIS B 1 165 ? 2.518 -7.234 -12.672 1 91.12 165 HIS B O 1
ATOM 2768 N N . VAL B 1 166 ? 1.443 -8.492 -11.148 1 93.56 166 VAL B N 1
ATOM 2769 C CA . VAL B 1 166 ? 2.561 -8.516 -10.211 1 93.56 166 VAL B CA 1
ATOM 2770 C C . VAL B 1 166 ? 3.795 -9.102 -10.898 1 93.56 166 VAL B C 1
ATOM 2772 O O . VAL B 1 166 ? 4.922 -8.672 -10.625 1 93.56 166 VAL B O 1
ATOM 2775 N N . LEU B 1 167 ? 3.574 -9.992 -11.781 1 90.56 167 LEU B N 1
ATOM 2776 C CA . LEU B 1 167 ? 4.684 -10.664 -12.445 1 90.56 167 LEU B CA 1
ATOM 2777 C C . LEU B 1 167 ? 5.191 -9.828 -13.617 1 90.56 167 LEU B C 1
ATOM 2779 O O . LEU B 1 167 ? 6.195 -10.18 -14.25 1 90.56 167 LEU B O 1
ATOM 2783 N N . GLY B 1 168 ? 4.488 -8.789 -13.969 1 87.88 168 GLY B N 1
ATOM 2784 C CA . GLY B 1 168 ? 5.027 -7.871 -14.961 1 87.88 168 GLY B CA 1
ATOM 2785 C C . GLY B 1 168 ? 4.195 -7.809 -16.234 1 87.88 168 GLY B C 1
ATOM 2786 O O . GLY B 1 168 ? 4.562 -7.125 -17.188 1 87.88 168 GLY B O 1
ATOM 2787 N N . PHE B 1 169 ? 3.072 -8.414 -16.266 1 84.25 169 PHE B N 1
ATOM 2788 C CA . PHE B 1 169 ? 2.262 -8.461 -17.469 1 84.25 169 PHE B CA 1
ATOM 2789 C C . PHE B 1 169 ? 1.282 -7.297 -17.516 1 84.25 169 PHE B C 1
ATOM 2791 O O . PHE B 1 169 ? 0.615 -7 -16.531 1 84.25 169 PHE B O 1
ATOM 2798 N N . TRP B 1 170 ? 1.245 -6.633 -18.672 1 82.75 170 TRP B N 1
ATOM 2799 C CA . TRP B 1 170 ? 0.281 -5.57 -18.953 1 82.75 170 TRP B CA 1
ATOM 2800 C C . TRP B 1 170 ? -0.9 -6.098 -19.75 1 82.75 170 TRP B C 1
ATOM 2802 O O . TRP B 1 170 ? -0.85 -7.215 -20.281 1 82.75 170 TRP B O 1
ATOM 2812 N N . HIS B 1 171 ? -1.958 -5.223 -19.703 1 81.19 171 HIS B N 1
ATOM 2813 C CA . HIS B 1 171 ? -3.066 -5.605 -20.578 1 81.19 171 HIS B CA 1
ATOM 2814 C C . HIS B 1 171 ? -2.648 -5.59 -22.047 1 81.19 171 HIS B C 1
ATOM 2816 O O . HIS B 1 171 ? -1.83 -4.762 -22.453 1 81.19 171 HIS B O 1
ATOM 2822 N N . GLU B 1 172 ? -2.994 -6.504 -22.859 1 66.06 172 GLU B N 1
ATOM 2823 C CA . GLU B 1 172 ? -2.604 -6.629 -24.266 1 66.06 172 GLU B CA 1
ATOM 2824 C C . GLU B 1 172 ? -2.85 -5.328 -25.031 1 66.06 172 GLU B C 1
ATOM 2826 O O . GLU B 1 172 ? -2.023 -4.91 -25.844 1 66.06 172 GLU B O 1
ATOM 2831 N N . HIS B 1 173 ? -3.969 -4.648 -24.922 1 57.66 173 HIS B N 1
ATOM 2832 C CA . HIS B 1 173 ? -4.27 -3.43 -25.672 1 57.66 173 HIS B CA 1
ATOM 2833 C C . HIS B 1 173 ? -3.434 -2.258 -25.156 1 57.66 173 HIS B C 1
ATOM 2835 O O . HIS B 1 173 ? -3.336 -1.227 -25.828 1 57.66 173 HIS B O 1
ATOM 2841 N N . ALA B 1 174 ? -2.869 -2.348 -23.984 1 53.91 174 ALA B N 1
ATOM 2842 C CA . ALA B 1 174 ? -2.033 -1.277 -23.438 1 53.91 174 ALA B CA 1
ATOM 2843 C C . ALA B 1 174 ? -0.656 -1.273 -24.094 1 53.91 174 ALA B C 1
ATOM 2845 O O . ALA B 1 174 ? 0.03 -0.248 -24.109 1 53.91 174 ALA B O 1
ATOM 2846 N N . ARG B 1 175 ? -0.203 -2.363 -24.688 1 49.56 175 ARG B N 1
ATOM 2847 C CA . ARG B 1 175 ? 1.12 -2.455 -25.297 1 49.56 175 ARG B CA 1
ATOM 2848 C C . ARG B 1 175 ? 1.322 -1.357 -26.328 1 49.56 175 ARG B C 1
ATOM 2850 O O . ARG B 1 175 ? 2.428 -0.836 -26.484 1 49.56 175 ARG B O 1
ATOM 2857 N N . ALA B 1 176 ? 0.361 -1.229 -27.203 1 43.5 176 ALA B N 1
ATOM 2858 C CA . ALA B 1 176 ? 0.595 -0.24 -28.25 1 43.5 176 ALA B CA 1
ATOM 2859 C C . ALA B 1 176 ? 0.957 1.117 -27.656 1 43.5 176 ALA B C 1
ATOM 2861 O O . ALA B 1 176 ? 1.807 1.832 -28.188 1 43.5 176 ALA B O 1
ATOM 2862 N N . ASP B 1 177 ? 0.295 1.566 -26.656 1 40.44 177 ASP B N 1
ATOM 2863 C CA . ASP B 1 177 ? 0.508 2.922 -26.156 1 40.44 177 ASP B CA 1
ATOM 2864 C C . ASP B 1 177 ? 1.704 2.977 -25.203 1 40.44 177 ASP B C 1
ATOM 2866 O O . ASP B 1 177 ? 2.25 4.051 -24.953 1 40.44 177 ASP B O 1
ATOM 2870 N N . ARG B 1 178 ? 2.053 1.879 -24.625 1 43.69 178 ARG B N 1
ATOM 2871 C CA . ARG B 1 178 ? 3.191 1.838 -23.703 1 43.69 178 ARG B CA 1
ATOM 2872 C C . ARG B 1 178 ? 4.504 1.724 -24.469 1 43.69 178 ARG B C 1
ATOM 2874 O O . ARG B 1 178 ? 5.574 1.998 -23.922 1 43.69 178 ARG B O 1
ATOM 2881 N N . ASP B 1 179 ? 4.547 0.989 -25.625 1 40.34 179 ASP B N 1
ATOM 2882 C CA . ASP B 1 179 ? 5.785 0.918 -26.391 1 40.34 179 ASP B CA 1
ATOM 2883 C C . ASP B 1 179 ? 6.434 2.295 -26.516 1 40.34 179 ASP B C 1
ATOM 2885 O O . ASP B 1 179 ? 7.641 2.4 -26.734 1 40.34 179 ASP B O 1
ATOM 2889 N N . ARG B 1 180 ? 5.695 3.303 -26.688 1 36.28 180 ARG B N 1
ATOM 2890 C CA . ARG B 1 180 ? 6.363 4.594 -26.828 1 36.28 180 ARG B CA 1
ATOM 2891 C C . ARG B 1 180 ? 7.051 4.992 -25.516 1 36.28 180 ARG B C 1
ATOM 2893 O O . ARG B 1 180 ? 7.965 5.816 -25.531 1 36.28 180 ARG B O 1
ATOM 2900 N N . TYR B 1 181 ? 6.555 4.551 -24.359 1 34.75 181 TYR B N 1
ATOM 2901 C CA . TYR B 1 181 ? 7.234 5.039 -23.156 1 34.75 181 TYR B CA 1
ATOM 2902 C C . TYR B 1 181 ? 8.359 4.098 -22.75 1 34.75 181 TYR B C 1
ATOM 2904 O O . TYR B 1 181 ? 9.414 4.543 -22.281 1 34.75 181 TYR B O 1
ATOM 2912 N N . ILE B 1 182 ? 8.18 2.672 -22.469 1 35.16 182 ILE B N 1
ATOM 2913 C CA . ILE B 1 182 ? 9.273 1.893 -21.906 1 35.16 182 ILE B CA 1
ATOM 2914 C C . ILE B 1 182 ? 9.797 0.905 -22.953 1 35.16 182 ILE B C 1
ATOM 2916 O O . ILE B 1 182 ? 9.18 -0.137 -23.188 1 35.16 182 ILE B O 1
ATOM 2920 N N . ARG B 1 183 ? 10.211 1.219 -24.188 1 32.28 183 ARG B N 1
ATOM 2921 C CA . ARG B 1 183 ? 10.992 0.266 -24.969 1 32.28 183 ARG B CA 1
ATOM 2922 C C . ARG B 1 183 ? 12.273 -0.125 -24.234 1 32.28 183 ARG B C 1
ATOM 2924 O O . ARG B 1 183 ? 13.289 0.565 -24.344 1 32.28 183 ARG B O 1
ATOM 2931 N N . VAL B 1 184 ? 12.25 -0.65 -23.062 1 31.31 184 VAL B N 1
ATOM 2932 C CA . VAL B 1 184 ? 13.531 -1.212 -22.641 1 31.31 184 VAL B CA 1
ATOM 2933 C C . VAL B 1 184 ? 13.805 -2.5 -23.422 1 31.31 184 VAL B C 1
ATOM 2935 O O . VAL B 1 184 ? 12.984 -3.416 -23.422 1 31.31 184 VAL B O 1
ATOM 2938 N N . ASN B 1 185 ? 14.555 -2.424 -24.469 1 30.2 185 ASN B N 1
ATOM 2939 C CA . ASN B 1 185 ? 15.117 -3.525 -25.234 1 30.2 185 ASN B CA 1
ATOM 2940 C C . ASN B 1 185 ? 15.82 -4.535 -24.328 1 30.2 185 ASN B C 1
ATOM 2942 O O . ASN B 1 185 ? 16.938 -4.297 -23.875 1 30.2 185 ASN B O 1
ATOM 2946 N N . TRP B 1 186 ? 15.109 -5.445 -23.656 1 31.05 186 TRP B N 1
ATOM 2947 C CA . TRP B 1 186 ? 15.711 -6.555 -22.922 1 31.05 186 TRP B CA 1
ATOM 2948 C C . TRP B 1 186 ? 16.578 -7.418 -23.844 1 31.05 186 TRP B C 1
ATOM 2950 O O . TRP B 1 186 ? 17.297 -8.297 -23.375 1 31.05 186 TRP B O 1
ATOM 2960 N N . ASN B 1 187 ? 16.422 -7.434 -25.094 1 32.12 187 ASN B N 1
ATOM 2961 C CA . ASN B 1 187 ? 17.328 -8.195 -25.938 1 32.12 187 ASN B CA 1
ATOM 2962 C C . ASN B 1 187 ? 18.766 -7.66 -25.844 1 32.12 187 ASN B C 1
ATOM 2964 O O . ASN B 1 187 ? 19.719 -8.352 -26.219 1 32.12 187 ASN B O 1
ATOM 2968 N N . GLU B 1 188 ? 18.859 -6.32 -25.734 1 30.89 188 GLU B N 1
ATOM 2969 C CA . GLU B 1 188 ? 20.266 -5.918 -25.797 1 30.89 188 GLU B CA 1
ATOM 2970 C C . GLU B 1 188 ? 21 -6.328 -24.531 1 30.89 188 GLU B C 1
ATOM 2972 O O . GLU B 1 188 ? 22.141 -5.906 -24.312 1 30.89 188 GLU B O 1
ATOM 2977 N N . ILE B 1 189 ? 20.422 -6.816 -23.562 1 29.06 189 ILE B N 1
ATOM 2978 C CA . ILE B 1 189 ? 21.359 -7.305 -22.547 1 29.06 189 ILE B CA 1
ATOM 2979 C C . ILE B 1 189 ? 21.953 -8.633 -23.016 1 29.06 189 ILE B C 1
ATOM 2981 O O . ILE B 1 189 ? 21.25 -9.648 -23.078 1 29.06 189 ILE B O 1
ATOM 2985 N N . LEU B 1 190 ? 22.688 -8.586 -24.188 1 27.16 190 LEU B N 1
ATOM 2986 C CA . LEU B 1 190 ? 23.578 -9.664 -24.562 1 27.16 190 LEU B CA 1
ATOM 2987 C C . LEU B 1 190 ? 24.375 -10.172 -23.359 1 27.16 190 LEU B C 1
ATOM 2989 O O . LEU B 1 190 ? 24.734 -9.383 -22.484 1 27.16 190 LEU B O 1
ATOM 2993 N N . PRO B 1 191 ? 24.375 -11.492 -23.328 1 29.47 191 PRO B N 1
ATOM 2994 C CA . PRO B 1 191 ? 25.25 -12.328 -22.5 1 29.47 191 PRO B CA 1
ATOM 2995 C C . PRO B 1 191 ? 26.719 -11.922 -22.594 1 29.47 191 PRO B C 1
ATOM 2997 O O . PRO B 1 191 ? 27.594 -12.664 -22.141 1 29.47 191 PRO B O 1
ATOM 3000 N N . GLY B 1 192 ? 26.969 -10.586 -23 1 23.92 192 GLY B N 1
ATOM 3001 C CA . GLY B 1 192 ? 28.391 -10.586 -23.25 1 23.92 192 GLY B CA 1
ATOM 3002 C C . GLY B 1 192 ? 29.203 -11.148 -22.094 1 23.92 192 GLY B C 1
ATOM 3003 O O . GLY B 1 192 ? 29.828 -12.211 -22.219 1 23.92 192 GLY B O 1
ATOM 3004 N N . PHE B 1 193 ? 30 -10.289 -21.375 1 21.52 193 PHE B N 1
ATOM 3005 C CA . PHE B 1 193 ? 31.203 -10.867 -20.812 1 21.52 193 PHE B CA 1
ATOM 3006 C C . PHE B 1 193 ? 30.875 -11.828 -19.672 1 21.52 193 PHE B C 1
ATOM 3008 O O . PHE B 1 193 ? 29.844 -11.68 -19.016 1 21.52 193 PHE B O 1
#

pLDDT: mean 71.71, std 25.18, range [20.67, 97.56]

Organism: Nannospalax galili (NCBI:txid1026970)

Sequence (386 aa):
LGAPSSFKCSGACSTSVPEDLSLEEIQVSQDKDIPAINQGLISEETPEGSFLVEGDIIRPSPFRLLSVTNNKWPKGVGGIVEIPFLLSSKYDEPSRKVILEAFADFERFTCIRFVAYQGHRDFISILPMSGCFSSVGRSGGMQVVSLATTCLQKGRGIVLHELMHVLGFWHEHARADRDRYIRVNWNEILPGFLGAPSSFKCSGACSTSVPEDLSLEEIQVSQDKDIPAINQGLISEETPEGSFLVEGDIIRPSPFRLLSVTNNKWPKGVGGIVEIPFLLSSKYDEPSRKVILEAFADFERFTCIRFVAYQGHRDFISILPMSGCFSSVGRSGGMQVVSLATTCLQKGRGIVLHELMHVLGFWHEHARADRDRYIRVNWNEILPGF

Secondary structure (DSSP, 8-state):
----------S---SS--SSS-HHHHHSTTTTHHHHHHHHHTTTS-GGG-SEETTTEEPP-GGGGS--S--SPPB-GGG-EEEEEEE-TTS-HHHHHHHHHHHHHHHHHSSEEEEE-SS-SSEEEEE--SSEEE-SS--SSEEEEEE-HHHHTT-HHHHHHHHHHHTTPPPGGGHHHHTTT----GGG-----/----------S---SS--SSS-HHHHHSTTTTHHHHHHHHHTTTS-GGG-SEETTTEEPP-GGGGS--S--SPPB-GGG-EEEEEEE-TTS-HHHHHHHHHHHHHHHHHSSEEEEE-SS-SSEEEEE--SSEEE-SS--SSEEEEEE-HHHHTT-HHHHHHHHHHHTTPPPGGGHHHHTTT----GGGS----

Nearest PDB structures (foldseek):
  3lqb-assembly1_A  TM=8.318E-01  e=1.616E-13  Danio rerio
  3vtg-assembly1_A  TM=8.519E-01  e=1.549E-12  Oryzias latipes
  7uai-assembly1_D  TM=8.643E-01  e=3.031E-09  Homo sapiens
  7uaf-assembly1_D  TM=8.260E-01  e=2.654E-09  Homo sapiens
  7uai-assembly1_C  TM=8.261E-01  e=3.239E-09  Homo sapiens

Solvent-accessible surface area (backbone atoms only — not comparable to full-atom values): 21955 Å² total; per-residue (Å²): 137,79,76,79,79,73,78,68,81,63,70,75,66,57,86,56,64,56,77,76,65,43,55,60,68,66,48,53,77,76,50,73,47,44,38,60,51,20,47,74,52,52,44,83,60,63,81,86,35,44,65,44,43,94,43,35,28,42,46,75,42,76,49,48,56,44,28,58,80,60,40,58,69,62,66,47,84,87,59,32,29,64,46,32,32,45,74,48,83,83,54,51,69,71,57,47,49,41,51,52,50,31,52,51,54,51,35,74,61,38,58,44,39,82,39,74,57,68,46,62,66,51,32,38,38,37,37,71,50,72,23,49,32,18,38,61,17,44,82,56,12,79,37,62,32,28,54,7,67,77,47,49,73,75,32,43,54,54,52,48,51,40,50,41,18,39,68,50,49,70,62,76,83,51,46,74,72,38,53,79,70,72,69,73,65,69,71,71,67,57,83,67,134,135,81,77,80,78,73,79,69,80,67,71,76,65,57,84,55,62,55,76,77,66,41,58,61,69,67,48,52,78,78,50,73,47,45,37,60,51,19,45,73,52,52,43,82,57,60,83,85,33,43,64,44,42,94,43,35,28,43,49,75,42,76,48,48,56,42,28,58,82,60,39,60,70,63,66,45,83,88,58,33,28,66,46,30,32,44,75,47,81,84,54,52,71,71,56,46,48,42,52,53,50,31,51,50,55,48,35,73,64,38,57,45,39,82,38,74,57,68,46,61,66,53,32,36,38,36,36,71,49,73,24,49,31,19,39,63,18,44,82,57,11,78,36,62,32,28,52,9,68,75,47,50,73,75,31,44,56,56,53,46,51,41,50,39,18,38,67,48,50,71,61,76,82,49,46,74,72,39,50,80,72,66,68,72,67,68,73,71,66,60,82,67,131

InterPro domains:
  IPR001506 Peptidase M12A [PF01400] (81-191)
  IPR001506 Peptidase M12A [PR00480] (99-117)
  IPR001506 Peptidase M12A [PR00480] (153-171)
  IPR001506 Peptidase M12A [PR00480] (172-189)
  IPR001506 Peptidase M12A [PS51864] (64-193)
  IPR006026 Peptidase, metallopeptidase [SM00235] (69-193)
  IPR024079 Metallopeptidase, catalytic domain superfamily [G3DSA:3.40.390.10] (29-193)